Protein AF-0000000069753248 (afdb_homodimer)

Secondary structure (DSSP, 8-state):
---EEEEEEE-SSEEEEEEEETTS-EEEEEEEE---HHHH-HHHHHHHHHHHHHHHHHHTT--TTSPBSEEEEEETTTT-HHHHHHHHHHHHHH-TTSBS-EEEEEHHHHHHHHH-SS-EEEEEESSSEEEEEE-TTS-EEEEE-S-GGG--TTSHHHHHHHHHHHHHHHHHTSS--SS--HHHHHHHHHHTT-SSHHHHHIIIIIS--HHHHHHHHHHHHHHHHHGGGS---TTTT--HHHHHHHS------S--SS--TT-EEEEEE-HHHHTTT----S-------------TT----TT-HHHHHHHHT-/---EEEEEEE-SSEEEEEEEETTS-EEEEEEEE---HHHH-HHHHHHHHHHHHHHHHHHTT--TTSPBSEEEEEETTTT-HHHHHHHHHHHHHH-TTTBS-EEEEEHHHHHHHHH-SS-EEEEEESSSEEEEEE-TTS-EEEEE-S-GGG--TTSHHHHHHHHHHHHHHHHHTSS--SS--HHHHHHHHHHTT-SSHHHHHIIIIIS--HHHHHHHHHHHHHHHHHGGGS---TTTT--HHHHHHHH----TTS--SS--TT-EEEEE--HHHHTTT----S-------------TT----TT-HHHHHHHHT-

Radius of gyration: 28.08 Å; Cα contacts (8 Å, |Δi|>4): 1160; chains: 2; bounding box: 53×94×75 Å

Nearest PDB structures (foldseek):
  2ch5-assembly2_D  TM=9.069E-01  e=1.114E-41  Homo sapiens
  2ch5-assembly2_C  TM=9.159E-01  e=2.574E-41  Homo sapiens
  2ch5-assembly1_A  TM=9.076E-01  e=1.909E-41  Homo sapiens
  2ch6-assembly1_D  TM=6.977E-01  e=5.449E-40  Homo sapiens
  2ch6-assembly2_C  TM=8.411E-01  e=1.430E-35  Homo sapiens

Solvent-accessible surface area (backbone atoms only — not comparable to full-atom values): 33652 Å² total; per-residue (Å²): 129,82,56,34,34,35,38,32,48,23,26,67,59,43,22,39,36,41,32,26,39,78,88,64,47,78,58,27,65,30,71,41,59,44,38,22,37,65,80,64,32,60,70,54,22,48,51,47,51,50,52,28,52,41,52,18,27,52,71,50,70,40,63,61,74,56,47,24,57,34,34,38,35,19,18,32,80,43,72,40,62,70,60,47,52,52,47,52,50,48,38,50,69,75,36,66,32,61,38,72,35,76,46,78,34,28,36,58,57,45,51,36,61,72,73,34,90,57,31,23,31,31,38,38,42,34,58,44,18,32,32,38,36,35,41,72,87,63,53,70,49,56,31,76,59,73,39,71,94,68,44,16,70,82,6,30,28,28,51,25,50,50,53,52,43,42,44,54,28,34,75,32,33,35,41,80,54,88,25,75,49,64,65,60,48,52,50,49,34,60,75,71,68,30,92,47,72,67,54,46,45,44,55,68,51,73,60,57,42,68,48,64,50,12,51,46,30,56,59,53,33,52,56,44,58,72,34,61,86,45,71,75,47,39,49,65,41,45,31,71,54,51,66,22,52,78,68,41,49,63,42,74,47,70,65,65,58,87,65,60,93,71,66,40,69,40,41,52,27,50,64,84,70,33,62,58,73,63,70,75,76,79,81,70,77,81,74,80,70,77,73,71,77,74,69,87,73,67,64,66,56,62,44,33,56,73,56,48,57,67,62,57,71,105,130,82,56,33,36,36,39,34,49,22,26,66,60,44,21,40,38,39,33,26,40,78,86,65,47,79,58,26,64,30,70,42,60,44,38,22,38,64,80,64,32,60,70,54,23,47,51,49,51,51,52,28,50,41,52,19,28,53,70,50,71,41,61,63,76,57,46,24,56,33,35,37,34,18,17,32,79,44,71,40,64,68,60,46,50,51,48,51,49,49,38,50,70,76,37,65,32,59,39,75,36,78,45,78,34,28,37,59,57,44,50,35,60,72,72,33,91,59,33,25,32,30,37,39,43,34,59,44,19,33,33,38,38,34,39,70,88,63,53,70,48,56,30,76,60,74,38,72,93,68,43,15,71,82,6,31,28,27,52,24,50,49,53,52,42,42,45,54,27,34,77,30,34,37,42,80,54,88,24,76,49,63,64,60,49,50,51,50,34,60,76,71,67,30,92,48,71,64,55,45,46,45,54,67,51,72,60,58,41,68,49,64,51,12,53,46,29,56,58,52,35,52,55,43,56,72,36,59,87,47,70,76,48,39,48,63,42,46,32,72,53,52,68,22,53,77,66,39,50,64,41,73,47,70,65,66,57,88,65,60,93,73,66,41,66,40,42,53,30,51,65,83,70,34,63,61,72,62,70,75,77,79,82,69,80,82,73,82,69,78,75,69,78,73,70,88,72,67,62,66,57,63,46,33,58,72,56,49,55,65,61,56,72,105

pLDDT: mean 71.92, std 27.57, range [22.86, 98.31]

Organism: Rousettus aegyptiacus (NCBI:txid9407)

Structure (mmCIF, N/CA/C/O backbone):
data_AF-0000000069753248-model_v1
#
loop_
_entity.id
_entity.type
_entity.pdbx_description
1 polymer 'N-acetyl-D-glucosamine kinase'
#
loop_
_atom_site.group_PDB
_atom_site.id
_atom_site.type_symbol
_atom_site.label_atom_id
_atom_site.label_alt_id
_atom_site.label_comp_id
_atom_site.label_asym_id
_atom_site.label_entity_id
_atom_site.label_seq_id
_atom_site.pdbx_PDB_ins_code
_atom_site.Cartn_x
_atom_site.Cartn_y
_atom_site.Cartn_z
_atom_site.occupancy
_atom_site.B_iso_or_equiv
_atom_site.auth_seq_id
_atom_site.auth_comp_id
_atom_site.auth_asym_id
_atom_site.auth_atom_id
_atom_site.pdbx_PDB_model_num
ATOM 1 N N . MET A 1 1 ? 11.102 46.875 -5.035 1 59.94 1 MET A N 1
ATOM 2 C CA . MET A 1 1 ? 9.781 46.344 -4.754 1 59.94 1 MET A CA 1
ATOM 3 C C . MET A 1 1 ? 9.75 45.688 -3.373 1 59.94 1 MET A C 1
ATOM 5 O O . MET A 1 1 ? 10.758 45.156 -2.904 1 59.94 1 MET A O 1
ATOM 9 N N . ALA A 1 2 ? 8.703 45.906 -2.596 1 76.44 2 ALA A N 1
ATOM 10 C CA . ALA A 1 2 ? 8.609 45.438 -1.217 1 76.44 2 ALA A CA 1
ATOM 11 C C . ALA A 1 2 ? 8.719 43.906 -1.148 1 76.44 2 ALA A C 1
ATOM 13 O O . ALA A 1 2 ? 8.25 43.219 -2.047 1 76.44 2 ALA A O 1
ATOM 14 N N . ALA A 1 3 ? 9.484 43.562 -0.15 1 89.62 3 ALA A N 1
ATOM 15 C CA . ALA A 1 3 ? 9.734 42.156 0.033 1 89.62 3 ALA A CA 1
ATOM 16 C C . ALA A 1 3 ? 8.43 41.406 0.309 1 89.62 3 ALA A C 1
ATOM 18 O O . ALA A 1 3 ? 7.555 41.906 1.009 1 89.62 3 ALA A O 1
ATOM 19 N N . LEU A 1 4 ? 8.219 40.281 -0.409 1 93.88 4 LEU A N 1
ATOM 20 C CA . LEU A 1 4 ? 7.059 39.406 -0.226 1 93.88 4 LEU A CA 1
ATOM 21 C C . LEU A 1 4 ? 7.469 38.062 0.376 1 93.88 4 LEU A C 1
ATOM 23 O O . LEU A 1 4 ? 8.539 37.531 0.065 1 93.88 4 LEU A O 1
ATOM 27 N N . TYR A 1 5 ? 6.645 37.594 1.319 1 95.69 5 TYR A N 1
ATOM 28 C CA . TYR A 1 5 ? 6.875 36.312 1.961 1 95.69 5 TYR A CA 1
ATOM 29 C C . TYR A 1 5 ? 5.707 35.344 1.712 1 95.69 5 TYR A C 1
ATOM 31 O O . TYR A 1 5 ? 4.594 35.781 1.411 1 95.69 5 TYR A O 1
ATOM 39 N N . GLY A 1 6 ? 5.973 34.094 1.746 1 95.44 6 GLY A N 1
ATOM 40 C CA . GLY A 1 6 ? 4.922 33.094 1.578 1 95.44 6 GLY A CA 1
ATOM 41 C C . GLY A 1 6 ? 4.992 31.969 2.588 1 95.44 6 GLY A C 1
ATOM 42 O O . GLY A 1 6 ? 6.059 31.703 3.15 1 95.44 6 GLY A O 1
ATOM 43 N N . GLY A 1 7 ? 3.867 31.359 2.895 1 95.06 7 GLY A N 1
ATOM 44 C CA . GLY A 1 7 ? 3.742 30.172 3.723 1 95.06 7 GLY A CA 1
ATOM 45 C C . GLY A 1 7 ? 2.752 29.156 3.174 1 95.06 7 GLY A C 1
ATOM 46 O O . GLY A 1 7 ? 1.666 29.531 2.723 1 95.06 7 GLY A O 1
ATOM 47 N N . ILE A 1 8 ? 3.229 27.859 3.15 1 94.94 8 ILE A N 1
ATOM 48 C CA . ILE A 1 8 ? 2.342 26.812 2.68 1 94.94 8 ILE A CA 1
ATOM 49 C C . ILE A 1 8 ? 2.086 25.812 3.809 1 94.94 8 ILE A C 1
ATOM 51 O O . ILE A 1 8 ? 3.021 25.375 4.484 1 94.94 8 ILE A O 1
ATOM 55 N N . GLU A 1 9 ? 0.852 25.625 4.082 1 90.88 9 GLU A N 1
ATOM 56 C CA . GLU A 1 9 ? 0.428 24.422 4.793 1 90.88 9 GLU A CA 1
ATOM 57 C C . GLU A 1 9 ? 0.011 23.328 3.818 1 90.88 9 GLU A C 1
ATOM 59 O O . GLU A 1 9 ? -0.991 23.453 3.115 1 90.88 9 GLU A O 1
ATOM 64 N N . GLY A 1 10 ? 0.775 22.266 3.787 1 91.62 10 GLY A N 1
ATOM 65 C CA . GLY A 1 10 ? 0.558 21.203 2.816 1 91.62 10 GLY A CA 1
ATOM 66 C C . GLY A 1 10 ? 0.132 19.891 3.447 1 91.62 10 GLY A C 1
ATOM 67 O O . GLY A 1 10 ? 0.85 19.344 4.285 1 91.62 10 GLY A O 1
ATOM 68 N N . GLY A 1 11 ? -0.987 19.422 3.012 1 87.69 11 GLY A N 1
ATOM 69 C CA . GLY A 1 11 ? -1.524 18.172 3.545 1 87.69 11 GLY A CA 1
ATOM 70 C C . GLY A 1 11 ? -1.604 17.062 2.512 1 87.69 11 GLY A C 1
ATOM 71 O O . GLY A 1 11 ? -1.111 17.219 1.391 1 87.69 11 GLY A O 1
ATOM 72 N N . GLY A 1 12 ? -2.107 15.922 2.947 1 86.94 12 GLY A N 1
ATOM 73 C CA . GLY A 1 12 ? -2.303 14.773 2.076 1 86.94 12 GLY A CA 1
ATOM 74 C C . GLY A 1 12 ? -3.436 14.961 1.085 1 86.94 12 GLY A C 1
ATOM 75 O O . GLY A 1 12 ? -3.43 14.359 0.007 1 86.94 12 GLY A O 1
ATOM 76 N N . THR A 1 13 ? -4.344 15.781 1.365 1 85.62 13 THR A N 1
ATOM 77 C CA . THR A 1 13 ? -5.512 15.977 0.51 1 85.62 13 THR A CA 1
ATOM 78 C C . THR A 1 13 ? -5.539 17.391 -0.054 1 85.62 13 THR A C 1
ATOM 80 O O . THR A 1 13 ? -5.773 17.594 -1.249 1 85.62 13 THR A O 1
ATOM 83 N N . ARG A 1 14 ? -5.266 18.344 0.826 1 89.44 14 ARG A N 1
ATOM 84 C CA . ARG A 1 14 ? -5.367 19.75 0.443 1 89.44 14 ARG A CA 1
ATOM 85 C C . ARG A 1 14 ? -4.18 20.547 0.976 1 89.44 14 ARG A C 1
ATOM 87 O O . ARG A 1 14 ? -3.527 20.125 1.935 1 89.44 14 ARG A O 1
ATOM 94 N N . SER A 1 15 ? -3.934 21.688 0.332 1 93.44 15 SER A N 1
ATOM 95 C CA . SER A 1 15 ? -2.893 22.625 0.739 1 93.44 15 SER A CA 1
ATOM 96 C C . SER A 1 15 ? -3.373 24.062 0.616 1 93.44 15 SER A C 1
ATOM 98 O O . SER A 1 15 ? -4.391 24.328 -0.026 1 93.44 15 SER A O 1
ATOM 100 N N . LYS A 1 16 ? -2.717 24.922 1.349 1 93.19 16 LYS A N 1
ATOM 101 C CA . LYS A 1 16 ? -3.039 26.344 1.327 1 93.19 16 LYS A CA 1
ATOM 102 C C . LYS A 1 16 ? -1.774 27.188 1.38 1 93.19 16 LYS A C 1
ATOM 104 O O . LYS A 1 16 ? -0.837 26.875 2.115 1 93.19 16 LYS A O 1
ATOM 109 N N . VAL A 1 17 ? -1.812 28.297 0.606 1 96.06 17 VAL A N 1
ATOM 110 C CA . VAL A 1 17 ? -0.692 29.234 0.635 1 96.06 17 VAL A CA 1
ATOM 111 C C . VAL A 1 17 ? -1.184 30.609 1.063 1 96.06 17 VAL A C 1
ATOM 113 O O . VAL A 1 17 ? -2.307 31.016 0.741 1 96.06 17 VAL A O 1
ATOM 116 N N . LEU A 1 18 ? -0.364 31.312 1.815 1 94.75 18 LEU A N 1
ATOM 117 C CA . LEU A 1 18 ? -0.547 32.719 2.17 1 94.75 18 LEU A CA 1
ATOM 118 C C . LEU A 1 18 ? 0.641 33.562 1.709 1 94.75 18 LEU A C 1
ATOM 120 O O . LEU A 1 18 ? 1.793 33.125 1.851 1 94.75 18 LEU A O 1
ATOM 124 N N . LEU A 1 19 ? 0.333 34.688 1.106 1 95.69 19 LEU A N 1
ATOM 125 C CA . LEU A 1 19 ? 1.349 35.688 0.778 1 95.69 19 LEU A CA 1
ATOM 126 C C . LEU A 1 19 ? 1.292 36.844 1.748 1 95.69 19 LEU A C 1
ATOM 128 O O . LEU A 1 19 ? 0.213 37.375 2.031 1 95.69 19 LEU A O 1
ATOM 132 N N . LEU A 1 20 ? 2.438 37.188 2.205 1 93.81 20 LEU A N 1
ATOM 133 C CA . LEU A 1 20 ? 2.516 38.25 3.205 1 93.81 20 LEU A CA 1
ATOM 134 C C . LEU A 1 20 ? 3.428 39.375 2.732 1 93.81 20 LEU A C 1
ATOM 136 O O . LEU A 1 20 ? 4.461 39.125 2.105 1 93.81 20 LEU A O 1
ATOM 140 N N . SER A 1 21 ? 3.002 40.594 3.121 1 92.69 21 SER A N 1
ATOM 141 C CA . SER A 1 21 ? 3.898 41.719 2.939 1 92.69 21 SER A CA 1
ATOM 142 C C . SER A 1 21 ? 4.969 41.75 4.023 1 92.69 21 SER A C 1
ATOM 144 O O . SER A 1 21 ? 4.918 40.969 4.98 1 92.69 21 SER A O 1
ATOM 146 N N . GLU A 1 22 ? 5.934 42.625 3.824 1 91.06 22 GLU A N 1
ATOM 147 C CA . GLU A 1 22 ? 7.031 42.781 4.773 1 91.06 22 GLU A CA 1
ATOM 148 C C . GLU A 1 22 ? 6.516 43.156 6.156 1 91.06 22 GLU A C 1
ATOM 150 O O . GLU A 1 22 ? 7.098 42.781 7.172 1 91.06 22 GLU A O 1
ATOM 155 N N . ASP A 1 23 ? 5.359 43.875 6.215 1 89 23 ASP A N 1
ATOM 156 C CA . A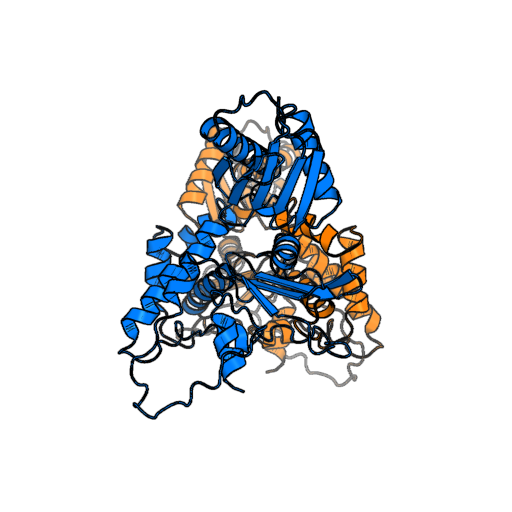SP A 1 23 ? 4.805 44.312 7.488 1 89 23 ASP A CA 1
ATOM 157 C C . ASP A 1 23 ? 3.822 43.312 8.055 1 89 23 ASP A C 1
ATOM 159 O O . ASP A 1 23 ? 3.154 43.562 9.055 1 89 23 ASP A O 1
ATOM 163 N N . GLY A 1 24 ? 3.699 42.219 7.387 1 88.12 24 GLY A N 1
ATOM 164 C CA . GLY A 1 24 ? 2.916 41.125 7.945 1 88.12 24 GLY A CA 1
ATOM 165 C C . GLY A 1 24 ? 1.478 41.125 7.465 1 88.12 24 GLY A C 1
ATOM 166 O O . GLY A 1 24 ? 0.645 40.375 8 1 88.12 24 GLY A O 1
ATOM 167 N N . GLN A 1 25 ? 1.16 41.938 6.535 1 90.81 25 GLN A N 1
ATOM 168 C CA . GLN A 1 25 ? -0.197 41.969 6 1 90.81 25 GLN A CA 1
ATOM 169 C C . GLN A 1 25 ? -0.408 40.812 5.016 1 90.81 25 GLN A C 1
ATOM 171 O O . GLN A 1 25 ? 0.448 40.562 4.168 1 90.81 25 GLN A O 1
ATOM 176 N N . ILE A 1 26 ? -1.576 40.125 5.18 1 91.75 26 ILE A N 1
ATOM 177 C CA . ILE A 1 26 ? -1.932 39.062 4.227 1 91.75 26 ILE A CA 1
ATOM 178 C C . ILE A 1 26 ? -2.377 39.719 2.91 1 91.75 26 ILE A C 1
ATOM 180 O O . ILE A 1 26 ? -3.34 40.469 2.879 1 91.75 26 ILE A O 1
ATOM 184 N N . LEU A 1 27 ? -1.719 39.406 1.876 1 95.25 27 LEU A N 1
ATOM 185 C CA . LEU A 1 27 ? -2.002 40 0.578 1 95.25 27 LEU A CA 1
ATOM 186 C C . LEU A 1 27 ? -2.932 39.125 -0.243 1 95.25 27 LEU A C 1
ATOM 188 O O . LEU A 1 27 ? -3.76 39.625 -1.008 1 95.25 27 LEU A O 1
ATOM 192 N N . ALA A 1 28 ? -2.691 37.781 -0.121 1 96.69 28 ALA A N 1
ATOM 193 C CA . ALA A 1 28 ? -3.498 36.844 -0.881 1 96.69 28 ALA A CA 1
ATOM 194 C C . ALA A 1 28 ? -3.373 35.438 -0.306 1 96.69 28 ALA A C 1
ATOM 196 O O . ALA A 1 28 ? -2.441 35.125 0.448 1 96.69 28 ALA A O 1
ATOM 197 N N . GLU A 1 29 ? -4.352 34.656 -0.562 1 95.06 29 GLU A N 1
ATOM 198 C CA . GLU A 1 29 ? -4.355 33.219 -0.245 1 95.06 29 GLU A CA 1
ATOM 199 C C . GLU A 1 29 ? -4.859 32.406 -1.425 1 95.06 29 GLU A C 1
ATOM 201 O O . GLU A 1 29 ? -5.59 32.906 -2.279 1 95.06 29 GLU A O 1
ATOM 206 N N . ALA A 1 30 ? -4.375 31.172 -1.491 1 96.5 30 ALA A N 1
ATOM 207 C CA . ALA A 1 30 ? -4.84 30.266 -2.525 1 96.5 30 ALA A CA 1
ATOM 208 C C . ALA A 1 30 ? -4.84 28.812 -2.02 1 96.5 30 ALA A C 1
ATOM 210 O O . ALA A 1 30 ? -3.957 28.422 -1.254 1 96.5 30 ALA A O 1
ATOM 211 N N . ASP A 1 31 ? -5.879 28.125 -2.469 1 94.62 31 ASP A N 1
ATOM 212 C CA . ASP A 1 31 ? -5.969 26.719 -2.146 1 94.62 31 ASP A CA 1
ATOM 213 C C . ASP A 1 31 ? -5.305 25.859 -3.227 1 94.62 31 ASP A C 1
ATOM 215 O O . ASP A 1 31 ? -5.133 26.312 -4.359 1 94.62 31 ASP A O 1
ATOM 219 N N . GLY A 1 32 ? -4.891 24.703 -2.789 1 94.69 32 GLY A N 1
ATOM 220 C CA . GLY A 1 32 ? -4.277 23.766 -3.725 1 94.69 32 GLY A CA 1
ATOM 221 C C . GLY A 1 32 ? -4.477 22.312 -3.336 1 94.69 32 GLY A C 1
ATOM 222 O O . GLY A 1 32 ? -5.105 22.016 -2.32 1 94.69 32 GLY A O 1
ATOM 223 N N . LEU A 1 33 ? -3.898 21.469 -4.211 1 94.19 33 LEU A N 1
ATOM 224 C CA . LEU A 1 33 ? -4.016 20.031 -4.016 1 94.19 33 LEU A CA 1
ATOM 225 C C . LEU A 1 33 ? -2.936 19.516 -3.07 1 94.19 33 LEU A C 1
ATOM 227 O O . LEU A 1 33 ? -2.17 20.312 -2.514 1 94.19 33 LEU A O 1
ATOM 231 N N . SER A 1 34 ? -2.951 18.172 -2.887 1 93.94 34 SER A N 1
ATOM 232 C CA . SER A 1 34 ? -1.997 17.531 -1.994 1 93.94 34 SER A CA 1
ATOM 233 C C . SER A 1 34 ? -0.561 17.844 -2.391 1 93.94 34 SER A C 1
ATOM 235 O O . SER A 1 34 ? -0.236 17.906 -3.58 1 93.94 34 SER A O 1
ATOM 237 N N . THR A 1 35 ? 0.303 18.047 -1.364 1 95.38 35 THR A N 1
ATOM 238 C CA . THR A 1 35 ? 1.723 18.281 -1.604 1 95.38 35 THR A CA 1
ATOM 239 C C . THR A 1 35 ? 2.574 17.281 -0.824 1 95.38 35 THR A C 1
ATOM 241 O O . THR A 1 35 ? 3.67 17.625 -0.367 1 95.38 35 THR A O 1
ATOM 244 N N . ASN A 1 36 ? 2.045 16.125 -0.499 1 94 36 ASN A N 1
ATOM 245 C CA . ASN A 1 36 ? 2.834 15.047 0.087 1 94 36 ASN A CA 1
ATOM 246 C C . ASN A 1 36 ? 3.619 14.281 -0.977 1 94 36 ASN A C 1
ATOM 248 O O . ASN A 1 36 ? 3.045 13.508 -1.746 1 94 36 ASN A O 1
ATOM 252 N N . HIS A 1 37 ? 4.91 14.477 -0.971 1 94.25 37 HIS A N 1
ATOM 253 C CA . HIS A 1 37 ? 5.746 13.961 -2.051 1 94.25 37 HIS A CA 1
ATOM 254 C C . HIS A 1 37 ? 5.809 12.438 -2.027 1 94.25 37 HIS A C 1
ATOM 256 O O . HIS A 1 37 ? 6.098 11.812 -3.047 1 94.25 37 HIS A O 1
ATOM 262 N N . TRP A 1 38 ? 5.547 11.836 -0.865 1 91.88 38 TRP A N 1
ATOM 263 C CA . TRP A 1 38 ? 5.527 10.375 -0.796 1 91.88 38 TRP A CA 1
ATOM 264 C C . TRP A 1 38 ? 4.348 9.812 -1.582 1 91.88 38 TRP A C 1
ATOM 266 O O . TRP A 1 38 ? 4.43 8.711 -2.127 1 91.88 38 TRP A O 1
ATOM 276 N N . LEU A 1 39 ? 3.326 10.555 -1.639 1 91.94 39 LEU A N 1
ATOM 277 C CA . LEU A 1 39 ? 2.076 10.078 -2.225 1 91.94 39 LEU A CA 1
ATOM 278 C C . LEU A 1 39 ? 2.008 10.422 -3.709 1 91.94 39 LEU A C 1
ATOM 280 O O . LEU A 1 39 ? 1.552 9.609 -4.516 1 91.94 39 LEU A O 1
ATOM 284 N N . ILE A 1 40 ? 2.52 11.594 -4.102 1 93.38 40 ILE A N 1
ATOM 285 C CA . ILE A 1 40 ? 2.242 12.055 -5.457 1 93.38 40 ILE A CA 1
ATOM 286 C C . ILE A 1 40 ? 3.545 12.141 -6.25 1 93.38 40 ILE A C 1
ATOM 288 O O . ILE A 1 40 ? 3.527 12.352 -7.465 1 93.38 40 ILE A O 1
ATOM 292 N N . GLY A 1 41 ? 4.652 11.961 -5.57 1 93.25 41 GLY A N 1
ATOM 293 C CA . GLY A 1 41 ? 5.945 12.117 -6.207 1 93.25 41 GLY A CA 1
ATOM 294 C C . GLY A 1 41 ? 6.488 13.531 -6.117 1 93.25 41 GLY A C 1
ATOM 295 O O . GLY A 1 41 ? 5.723 14.492 -5.992 1 93.25 41 GLY A O 1
ATOM 296 N N . THR A 1 42 ? 7.758 13.617 -6.234 1 94.81 42 THR A N 1
ATOM 297 C CA . THR A 1 42 ? 8.445 14.898 -6.086 1 94.81 42 THR A CA 1
ATOM 298 C C . THR A 1 42 ? 8.078 15.844 -7.219 1 94.81 42 THR A C 1
ATOM 300 O O . THR A 1 42 ? 7.816 17.031 -6.988 1 94.81 42 THR A O 1
ATOM 303 N N . ASP A 1 43 ? 7.973 15.367 -8.398 1 96.44 43 ASP A N 1
ATOM 304 C CA . ASP A 1 43 ? 7.699 16.203 -9.57 1 96.44 43 ASP A CA 1
ATOM 305 C C . ASP A 1 43 ? 6.352 16.906 -9.438 1 96.44 43 ASP A C 1
ATOM 307 O O . ASP A 1 43 ? 6.266 18.125 -9.578 1 96.44 43 ASP A O 1
ATOM 311 N N . LYS A 1 44 ? 5.418 16.109 -9.125 1 96.19 44 LYS A N 1
ATOM 312 C CA . LYS A 1 44 ? 4.082 16.688 -8.984 1 96.19 44 LYS A CA 1
ATOM 313 C C . LYS A 1 44 ? 4.012 17.625 -7.789 1 96.19 44 LYS A C 1
ATOM 315 O O . LYS A 1 44 ? 3.316 18.641 -7.832 1 96.19 44 LYS A O 1
ATOM 320 N N . CYS A 1 45 ? 4.699 17.312 -6.793 1 97 45 CYS A N 1
ATOM 321 C CA . CYS A 1 45 ? 4.711 18.125 -5.582 1 97 45 CYS A CA 1
ATOM 322 C C . CYS A 1 45 ? 5.227 19.516 -5.867 1 97 45 CYS A C 1
ATOM 324 O O . CYS A 1 45 ? 4.578 20.516 -5.52 1 97 45 CYS A O 1
ATOM 326 N N . VAL A 1 46 ? 6.328 19.672 -6.574 1 98.06 46 VAL A N 1
ATOM 327 C CA . VAL A 1 46 ? 6.922 20.969 -6.82 1 98.06 46 VAL A CA 1
ATOM 328 C C . VAL A 1 46 ? 6.055 21.766 -7.801 1 98.06 46 VAL A C 1
ATOM 330 O O . VAL A 1 46 ? 5.938 22.984 -7.695 1 98.06 46 VAL A O 1
ATOM 333 N N . GLU A 1 47 ? 5.445 21.047 -8.695 1 98.31 47 GLU A N 1
ATOM 334 C CA . GLU A 1 47 ? 4.543 21.703 -9.633 1 98.31 47 GLU A CA 1
ATOM 335 C C . GLU A 1 47 ? 3.346 22.312 -8.914 1 98.31 47 GLU A C 1
ATOM 337 O O . GLU A 1 47 ? 2.965 23.453 -9.188 1 98.31 47 GLU A O 1
ATOM 342 N N . ARG A 1 48 ? 2.865 21.609 -7.992 1 97.81 48 ARG A N 1
ATOM 343 C CA . ARG A 1 48 ? 1.695 22.078 -7.258 1 97.81 48 ARG A CA 1
ATOM 344 C C . ARG A 1 48 ? 2.049 23.266 -6.367 1 97.81 48 ARG A C 1
ATOM 346 O O . ARG A 1 48 ? 1.264 24.203 -6.242 1 97.81 48 ARG A O 1
ATOM 353 N N . ILE A 1 49 ? 3.154 23.203 -5.785 1 97.94 49 ILE A N 1
ATOM 354 C CA . ILE A 1 49 ? 3.625 24.312 -4.953 1 97.94 49 ILE A CA 1
ATOM 355 C C . ILE A 1 49 ? 3.768 25.578 -5.801 1 97.94 49 ILE A C 1
ATOM 357 O O . ILE A 1 49 ? 3.258 26.641 -5.438 1 97.94 49 ILE A O 1
ATOM 361 N N . ASN A 1 50 ? 4.398 25.391 -6.91 1 98.25 50 ASN A N 1
ATOM 362 C CA . ASN A 1 50 ? 4.602 26.531 -7.812 1 98.25 50 ASN A CA 1
ATOM 363 C C . ASN A 1 50 ? 3.271 27.109 -8.289 1 98.25 50 ASN A C 1
ATOM 365 O O . ASN A 1 50 ? 3.088 28.328 -8.297 1 98.25 50 ASN A O 1
ATOM 369 N N . GLU A 1 51 ? 2.426 26.203 -8.688 1 97.94 51 GLU A N 1
ATOM 370 C CA . GLU A 1 51 ? 1.125 26.656 -9.18 1 97.94 51 GLU A CA 1
ATOM 371 C C . GLU A 1 51 ? 0.36 27.422 -8.102 1 97.94 51 GLU A C 1
ATOM 373 O O . GLU A 1 51 ? -0.241 28.453 -8.383 1 97.94 51 GLU A O 1
ATOM 378 N N . MET A 1 52 ? 0.385 26.938 -6.922 1 97.44 52 MET A N 1
ATOM 379 C CA . MET A 1 52 ? -0.33 27.547 -5.805 1 97.44 52 MET A CA 1
ATOM 380 C C . MET A 1 52 ? 0.232 28.938 -5.484 1 97.44 52 MET A C 1
ATOM 382 O O . MET A 1 52 ? -0.524 29.891 -5.301 1 97.44 52 MET A O 1
ATOM 386 N N . VAL A 1 53 ? 1.484 29.078 -5.465 1 97.5 53 VAL A N 1
ATOM 387 C CA . VAL A 1 53 ? 2.131 30.344 -5.137 1 97.5 53 VAL A CA 1
ATOM 388 C C . VAL A 1 53 ? 1.896 31.344 -6.262 1 97.5 53 VAL A C 1
ATOM 390 O O . VAL A 1 53 ? 1.599 32.5 -6.004 1 97.5 53 VAL A O 1
ATOM 393 N N . ASN A 1 54 ? 1.973 30.891 -7.48 1 97.38 54 ASN A N 1
ATOM 394 C CA . ASN A 1 54 ? 1.744 31.781 -8.609 1 97.38 54 ASN A CA 1
ATOM 395 C C . ASN A 1 54 ? 0.31 32.312 -8.641 1 97.38 54 ASN A C 1
ATOM 397 O O . ASN A 1 54 ? 0.074 33.469 -8.961 1 97.38 54 ASN A O 1
ATOM 401 N N . ARG A 1 55 ? -0.564 31.438 -8.344 1 97.69 55 ARG A N 1
ATOM 402 C CA . ARG A 1 55 ? -1.952 31.875 -8.25 1 97.69 55 ARG A CA 1
ATOM 403 C C . ARG A 1 55 ? -2.115 32.938 -7.176 1 97.69 55 ARG A C 1
ATOM 405 O O . ARG A 1 55 ? -2.824 33.938 -7.383 1 97.69 55 ARG A O 1
ATOM 412 N N . ALA A 1 56 ? -1.497 32.75 -6.055 1 97.25 56 ALA A N 1
ATOM 413 C CA . ALA A 1 56 ? -1.559 33.75 -4.969 1 97.25 56 ALA A CA 1
ATOM 414 C C . ALA A 1 56 ? -0.895 35.062 -5.375 1 97.25 56 ALA A C 1
ATOM 416 O O . ALA A 1 56 ? -1.392 36.125 -5.051 1 97.25 56 ALA A O 1
ATOM 417 N N . LYS A 1 57 ? 0.218 34.938 -6.074 1 97 57 LYS A N 1
ATOM 418 C CA . LYS A 1 57 ? 0.886 36.156 -6.57 1 97 57 LYS A CA 1
ATOM 419 C C . LYS A 1 57 ? -0.031 36.938 -7.492 1 97 57 LYS A C 1
ATOM 421 O O . LYS A 1 57 ? -0.159 38.156 -7.344 1 97 57 LYS A O 1
ATOM 426 N N . ARG A 1 58 ? -0.665 36.281 -8.398 1 96.94 58 ARG A N 1
ATOM 427 C CA . ARG A 1 58 ? -1.566 36.938 -9.336 1 96.94 58 ARG A CA 1
ATOM 428 C C . ARG A 1 58 ? -2.721 37.594 -8.609 1 96.94 58 ARG A C 1
ATOM 430 O O . ARG A 1 58 ? -3.082 38.75 -8.93 1 96.94 58 ARG A O 1
ATOM 437 N N . LYS A 1 59 ? -3.229 36.938 -7.656 1 96.94 59 LYS A N 1
ATOM 438 C CA . LYS A 1 59 ? -4.324 37.5 -6.867 1 96.94 59 LYS A CA 1
ATOM 439 C C . LYS A 1 59 ? -3.889 38.75 -6.121 1 96.94 59 LYS A C 1
ATOM 441 O O . LYS A 1 59 ? -4.688 39.656 -5.926 1 96.94 59 LYS A O 1
ATOM 446 N N . ALA A 1 60 ? -2.688 38.781 -5.73 1 95.44 60 ALA A N 1
ATOM 447 C CA . ALA A 1 60 ? -2.152 39.906 -4.965 1 95.44 60 ALA A CA 1
ATOM 448 C C . ALA A 1 60 ? -1.681 41.031 -5.887 1 95.44 60 ALA A C 1
ATOM 450 O O . ALA A 1 60 ? -1.224 42.062 -5.422 1 95.44 60 ALA A O 1
ATOM 451 N N . GLY A 1 61 ? -1.667 40.719 -7.207 1 94.69 61 GLY A N 1
ATOM 452 C CA . GLY A 1 61 ? -1.2 41.719 -8.164 1 94.69 61 GLY A CA 1
ATOM 453 C C . GLY A 1 61 ? 0.312 41.781 -8.281 1 94.69 61 GLY A C 1
ATOM 454 O O . GLY A 1 61 ? 0.875 42.812 -8.633 1 94.69 61 GLY A O 1
ATOM 455 N N . VAL A 1 62 ? 0.856 40.719 -7.859 1 92.88 62 VAL A N 1
ATOM 456 C CA . VAL A 1 62 ? 2.311 40.656 -7.918 1 92.88 62 VAL A CA 1
ATOM 457 C C . VAL A 1 62 ? 2.734 39.906 -9.188 1 92.88 62 VAL A C 1
ATOM 459 O O . VAL A 1 62 ? 2.092 38.938 -9.594 1 92.88 62 VAL A O 1
ATOM 462 N N . ASP A 1 63 ? 3.805 40.344 -9.75 1 93.12 63 ASP A N 1
ATOM 463 C CA . ASP A 1 63 ? 4.395 39.688 -10.914 1 93.12 63 ASP A CA 1
ATOM 464 C C . ASP A 1 63 ? 4.953 38.312 -10.539 1 93.12 63 ASP A C 1
ATOM 466 O O . ASP A 1 63 ? 5.828 38.219 -9.68 1 93.12 63 ASP A O 1
ATOM 470 N N . PRO A 1 64 ? 4.504 37.281 -11.258 1 92.69 64 PRO A N 1
ATOM 471 C CA . PRO A 1 64 ? 4.98 35.938 -10.953 1 92.69 64 PRO A CA 1
ATOM 472 C C . PRO A 1 64 ? 6.48 35.781 -11.195 1 92.69 64 PRO A C 1
ATOM 474 O O . PRO A 1 64 ? 7.09 34.812 -10.711 1 92.69 64 PRO A O 1
ATOM 477 N N . LEU A 1 65 ? 7.082 36.625 -11.867 1 94.12 65 LEU A N 1
ATOM 478 C CA . LEU A 1 65 ? 8.508 36.531 -12.18 1 94.12 65 LEU A CA 1
ATOM 479 C C . LEU A 1 65 ? 9.344 37.156 -11.07 1 94.12 65 LEU A C 1
ATOM 481 O O . LEU A 1 65 ? 10.578 37.062 -11.086 1 94.12 65 LEU A O 1
ATOM 485 N N . VAL A 1 66 ? 8.703 37.781 -10.141 1 94.31 66 VAL A N 1
ATOM 486 C CA . VAL A 1 66 ? 9.406 38.312 -8.969 1 94.31 66 VAL A CA 1
ATOM 487 C C . VAL A 1 66 ? 9.406 37.281 -7.855 1 94.31 66 VAL A C 1
ATOM 489 O O . VAL A 1 66 ? 8.344 36.906 -7.344 1 94.31 66 VAL A O 1
ATOM 492 N N . PRO A 1 67 ? 10.539 36.844 -7.477 1 96.94 67 PRO A N 1
ATOM 493 C CA . PRO A 1 67 ? 10.586 35.812 -6.449 1 96.94 67 PRO A CA 1
ATOM 494 C C . PRO A 1 67 ? 10.219 36.312 -5.062 1 96.94 67 PRO A C 1
ATOM 496 O O . PRO A 1 67 ? 10.453 37.5 -4.754 1 96.94 67 PRO A O 1
ATOM 499 N N . LEU A 1 68 ? 9.594 35.438 -4.266 1 97 68 LEU A N 1
ATOM 500 C CA . LEU A 1 68 ? 9.438 35.719 -2.846 1 97 68 LEU A CA 1
ATOM 501 C C . LEU A 1 68 ? 10.797 35.844 -2.164 1 97 68 LEU A C 1
ATOM 503 O O . LEU A 1 68 ? 11.773 35.219 -2.607 1 97 68 LEU A O 1
ATOM 507 N N . ARG A 1 69 ? 10.82 36.625 -1.126 1 96.75 69 ARG A N 1
ATOM 508 C CA . ARG A 1 69 ? 12.039 36.656 -0.32 1 96.75 69 ARG A CA 1
ATOM 509 C C . ARG A 1 69 ? 12.273 35.312 0.365 1 96.75 69 ARG A C 1
ATOM 511 O O . ARG A 1 69 ? 13.406 34.844 0.449 1 96.75 69 ARG A O 1
ATOM 518 N N . SER A 1 70 ? 11.18 34.781 0.927 1 96.62 70 SER A N 1
ATOM 519 C CA . SER A 1 70 ? 11.25 33.469 1.57 1 96.62 70 SER A CA 1
ATOM 520 C C . SER A 1 70 ? 9.906 32.75 1.525 1 96.62 70 SER A C 1
ATOM 522 O O . SER A 1 70 ? 8.852 33.375 1.639 1 96.62 70 SER A O 1
ATOM 524 N N . LEU A 1 71 ? 9.992 31.469 1.272 1 96.75 71 LEU A N 1
ATOM 525 C CA . LEU A 1 71 ? 8.812 30.609 1.288 1 96.75 71 LEU A CA 1
ATOM 526 C C . LEU A 1 71 ? 8.945 29.516 2.344 1 96.75 71 LEU A C 1
ATOM 528 O O . LEU A 1 71 ? 9.867 28.688 2.279 1 96.75 71 LEU A O 1
ATOM 532 N N . GLY A 1 72 ? 8.078 29.578 3.402 1 95.56 72 GLY A N 1
ATOM 533 C CA . GLY A 1 72 ? 8.008 28.531 4.41 1 95.56 72 GLY A CA 1
ATOM 534 C C . GLY A 1 72 ? 6.996 27.453 4.074 1 95.56 72 GLY A C 1
ATOM 535 O O . GLY A 1 72 ? 5.844 27.75 3.754 1 95.56 72 GLY A O 1
ATOM 536 N N . LEU A 1 73 ? 7.492 26.188 4.078 1 95.81 73 LEU A N 1
ATOM 537 C CA . LEU A 1 73 ? 6.625 25.078 3.729 1 95.81 73 LEU A CA 1
ATOM 538 C C . LEU A 1 73 ? 6.477 24.109 4.902 1 95.81 73 LEU A C 1
ATOM 540 O O . LEU A 1 73 ? 7.461 23.516 5.352 1 95.81 73 LEU A O 1
ATOM 544 N N . SER A 1 74 ? 5.289 24.031 5.48 1 92.12 74 SER A N 1
ATOM 545 C CA . SER A 1 74 ? 4.926 23 6.441 1 92.12 74 SER A CA 1
ATOM 546 C C . SER A 1 74 ? 4.148 21.875 5.773 1 92.12 74 SER A C 1
ATOM 548 O O . SER A 1 74 ? 2.932 21.969 5.609 1 92.12 74 SER A O 1
ATOM 550 N N . LEU A 1 75 ? 4.828 20.797 5.492 1 92.81 75 LEU A N 1
ATOM 551 C CA . LEU A 1 75 ? 4.273 19.797 4.594 1 92.81 75 LEU A CA 1
ATOM 552 C C . LEU A 1 75 ? 4.113 18.453 5.301 1 92.81 75 LEU A C 1
ATOM 554 O O . LEU A 1 75 ? 4.98 18.047 6.086 1 92.81 75 LEU A O 1
ATOM 558 N N . SER A 1 76 ? 2.979 17.797 4.945 1 90.94 76 SER A N 1
ATOM 559 C CA . SER A 1 76 ? 2.91 16.391 5.285 1 90.94 76 SER A CA 1
ATOM 560 C C . SER A 1 76 ? 3.986 15.586 4.555 1 90.94 76 SER A C 1
ATOM 562 O O . SER A 1 76 ? 4.219 15.797 3.361 1 90.94 76 SER A O 1
ATOM 564 N N . GLY A 1 77 ? 4.762 14.781 5.344 1 88.12 77 GLY A N 1
ATOM 565 C CA . GLY A 1 77 ? 5.82 13.984 4.742 1 88.12 77 GLY A CA 1
ATOM 566 C C . GLY A 1 77 ? 7.133 14.734 4.621 1 88.12 77 GLY A C 1
ATOM 567 O O . GLY A 1 77 ? 8.07 14.25 3.986 1 88.12 77 GLY A O 1
ATOM 568 N N . GLY A 1 78 ? 7.242 15.867 5.203 1 85.31 78 GLY A N 1
ATOM 569 C CA . GLY A 1 78 ? 8.422 16.703 5.062 1 85.31 78 GLY A CA 1
ATOM 570 C C . GLY A 1 78 ? 9.5 16.406 6.086 1 85.31 78 GLY A C 1
ATOM 571 O O . GLY A 1 78 ? 10.195 17.312 6.543 1 85.31 78 GLY A O 1
ATOM 572 N N . ASP A 1 79 ? 9.758 15.133 6.445 1 81.94 79 ASP A N 1
ATOM 573 C CA . ASP A 1 79 ? 10.648 14.789 7.555 1 81.94 79 ASP A CA 1
ATOM 574 C C . ASP A 1 79 ? 11.992 14.273 7.043 1 81.94 79 ASP A C 1
ATOM 576 O O . ASP A 1 79 ? 13.039 14.594 7.605 1 81.94 79 ASP A O 1
ATOM 580 N N . GLN A 1 80 ? 11.977 13.594 5.992 1 83.5 80 GLN A N 1
ATOM 581 C CA . GLN A 1 80 ? 13.188 12.898 5.578 1 83.5 80 GLN A CA 1
ATOM 582 C C . GLN A 1 80 ? 14.156 13.844 4.875 1 83.5 80 GLN A C 1
ATOM 584 O O . GLN A 1 80 ? 13.836 14.391 3.82 1 83.5 80 GLN A O 1
ATOM 589 N N . GLU A 1 81 ? 15.297 13.969 5.43 1 86.88 81 GLU A N 1
ATOM 590 C CA . GLU A 1 81 ? 16.266 14.977 5.02 1 86.88 81 GLU A CA 1
ATOM 591 C C . GLU A 1 81 ? 16.594 14.859 3.531 1 86.88 81 GLU A C 1
ATOM 593 O O . GLU A 1 81 ? 16.578 15.852 2.807 1 86.88 81 GLU A O 1
ATOM 598 N N . ASP A 1 82 ? 16.875 13.656 3.098 1 88.25 82 ASP A N 1
ATOM 599 C CA . ASP A 1 82 ? 17.25 13.469 1.699 1 88.25 82 ASP A CA 1
ATOM 600 C C . ASP A 1 82 ? 16.109 13.836 0.768 1 88.25 82 ASP A C 1
ATOM 602 O O . ASP A 1 82 ? 16.312 14.461 -0.274 1 88.25 82 ASP A O 1
ATOM 606 N N . ALA A 1 83 ? 14.953 13.484 1.164 1 88.94 83 ALA A N 1
ATOM 607 C CA . ALA A 1 83 ? 13.781 13.805 0.357 1 88.94 83 ALA A CA 1
ATOM 608 C C . ALA A 1 83 ? 13.547 15.312 0.305 1 88.94 83 ALA A C 1
ATOM 610 O O . ALA A 1 83 ? 13.203 15.859 -0.747 1 88.94 83 ALA A O 1
ATOM 611 N N . VAL A 1 84 ? 13.797 15.953 1.411 1 91.25 84 VAL A N 1
ATOM 612 C CA . VAL A 1 84 ? 13.617 17.391 1.496 1 91.25 84 VAL A CA 1
ATOM 613 C C . VAL A 1 84 ? 14.672 18.094 0.639 1 91.25 84 VAL A C 1
ATOM 615 O O . VAL A 1 84 ? 14.367 19.078 -0.053 1 91.25 84 VAL A O 1
ATOM 618 N N . ARG A 1 85 ? 15.812 17.609 0.726 1 93.69 85 ARG A N 1
ATOM 619 C CA . ARG A 1 85 ? 16.891 18.172 -0.08 1 93.69 85 ARG A CA 1
ATOM 620 C C . ARG A 1 85 ? 16.578 18.078 -1.568 1 93.69 85 ARG A C 1
ATOM 622 O O . ARG A 1 85 ? 16.75 19.047 -2.311 1 93.69 85 ARG A O 1
ATOM 629 N N . ILE A 1 86 ? 16.109 16.953 -1.938 1 93.81 86 ILE A N 1
ATOM 630 C CA . ILE A 1 86 ? 15.758 16.734 -3.338 1 93.81 86 ILE A CA 1
ATOM 631 C C . ILE A 1 86 ? 14.617 17.672 -3.734 1 93.81 86 ILE A C 1
ATOM 633 O O . ILE A 1 86 ? 14.648 18.281 -4.809 1 93.81 86 ILE A O 1
ATOM 637 N N . LEU A 1 87 ? 13.695 17.812 -2.863 1 95.25 87 LEU A N 1
ATOM 638 C CA . LEU A 1 87 ? 12.562 18.703 -3.1 1 95.25 87 LEU A CA 1
ATOM 639 C C . LEU A 1 87 ? 13.023 20.141 -3.289 1 95.25 87 LEU A C 1
ATOM 641 O O . LEU A 1 87 ? 12.586 20.828 -4.215 1 95.25 87 LEU A O 1
ATOM 645 N N . LEU A 1 88 ? 13.906 20.578 -2.473 1 95.94 88 LEU A N 1
ATOM 646 C CA . LEU A 1 88 ? 14.438 21.938 -2.521 1 95.94 88 LEU A CA 1
ATOM 647 C C . LEU A 1 88 ? 15.211 22.172 -3.811 1 95.94 88 LEU A C 1
ATOM 649 O O . LEU A 1 88 ? 15.07 23.203 -4.449 1 95.94 88 LEU A O 1
ATOM 653 N N . GLU A 1 89 ? 15.977 21.188 -4.145 1 96.88 89 GLU A N 1
ATOM 654 C CA . GLU A 1 89 ? 16.75 21.297 -5.379 1 96.88 89 GLU A CA 1
ATOM 655 C C . GLU A 1 89 ? 15.844 21.391 -6.598 1 96.88 89 GLU A C 1
ATOM 657 O O . GLU A 1 89 ? 16.078 22.203 -7.488 1 96.88 89 GLU A O 1
ATOM 662 N N . GLU A 1 90 ? 14.82 20.625 -6.566 1 97.38 90 GLU A N 1
ATOM 663 C CA . GLU A 1 90 ? 13.883 20.641 -7.684 1 97.38 90 GLU A CA 1
ATOM 664 C C . GLU A 1 90 ? 13.133 21.969 -7.758 1 97.38 90 GLU A C 1
ATOM 666 O O . GLU A 1 90 ? 12.906 22.5 -8.844 1 97.38 90 GLU A O 1
ATOM 671 N N . LEU A 1 91 ? 12.781 22.531 -6.641 1 97.62 91 LEU A N 1
ATOM 672 C CA . LEU A 1 91 ? 12.094 23.828 -6.602 1 97.62 91 LEU A CA 1
ATOM 673 C C . LEU A 1 91 ? 12.977 24.922 -7.164 1 97.62 91 LEU A C 1
ATOM 675 O O . LEU A 1 91 ? 12.523 25.75 -7.969 1 97.62 91 LEU A O 1
ATOM 679 N N . LYS A 1 92 ? 14.195 24.891 -6.824 1 97.12 92 LYS A N 1
ATOM 680 C CA . LYS A 1 92 ? 15.133 25.922 -7.242 1 97.12 92 LYS A CA 1
ATOM 681 C C . LYS A 1 92 ? 15.461 25.797 -8.727 1 97.12 92 LYS A C 1
ATOM 683 O O . LYS A 1 92 ? 15.547 26.812 -9.438 1 97.12 92 LYS A O 1
ATOM 688 N N . ASP A 1 93 ? 15.609 24.594 -9.172 1 97.44 93 ASP A N 1
ATOM 689 C CA . ASP A 1 93 ? 16.031 24.359 -10.547 1 97.44 93 ASP A CA 1
ATOM 690 C C . ASP A 1 93 ? 14.891 24.609 -11.531 1 97.44 93 ASP A C 1
ATOM 692 O O . ASP A 1 93 ? 15.078 25.266 -12.562 1 97.44 93 ASP A O 1
ATOM 696 N N . ARG A 1 94 ? 13.789 24.188 -11.188 1 97.75 94 ARG A N 1
ATOM 697 C CA . ARG A 1 94 ? 12.672 24.234 -12.125 1 97.75 94 ARG A CA 1
ATOM 698 C C . ARG A 1 94 ? 11.93 25.562 -12.047 1 97.75 94 ARG A C 1
ATOM 700 O O . ARG A 1 94 ? 11.312 25.984 -13.023 1 97.75 94 ARG A O 1
ATOM 707 N N . PHE A 1 95 ? 11.969 26.141 -10.852 1 98.19 95 PHE A N 1
ATOM 708 C CA . PHE A 1 95 ? 11.188 27.359 -10.648 1 98.19 95 PHE A CA 1
ATOM 709 C C . PHE A 1 95 ? 12.031 28.438 -9.984 1 98.19 95 PHE A C 1
ATOM 711 O O . PHE A 1 95 ? 11.734 28.859 -8.859 1 98.19 95 PHE A O 1
ATOM 718 N N . PRO A 1 96 ? 12.945 29.031 -10.727 1 96.44 96 PRO A N 1
ATOM 719 C CA . PRO A 1 96 ? 13.898 29.969 -10.141 1 96.44 96 PRO A CA 1
ATOM 720 C C . PRO A 1 96 ? 13.242 31.266 -9.672 1 96.44 96 PRO A C 1
ATOM 722 O O . PRO A 1 96 ? 13.812 32 -8.852 1 96.44 96 PRO A O 1
ATOM 725 N N . TYR A 1 97 ? 12.055 31.547 -10.109 1 96.5 97 TYR A N 1
ATOM 726 C CA . TYR A 1 97 ? 11.414 32.812 -9.734 1 96.5 97 TYR A CA 1
ATOM 727 C C . TYR A 1 97 ? 10.383 32.594 -8.633 1 96.5 97 TYR A C 1
ATOM 729 O O . TYR A 1 97 ? 9.625 33.5 -8.297 1 96.5 97 TYR A O 1
ATOM 737 N N . LEU A 1 98 ? 10.352 31.391 -8.062 1 97.69 98 LEU A N 1
ATOM 738 C CA . LEU A 1 98 ? 9.375 31.078 -7.027 1 97.69 98 LEU A CA 1
ATOM 739 C C . LEU A 1 98 ? 9.75 31.75 -5.707 1 97.69 98 LEU A C 1
ATOM 741 O O . LEU A 1 98 ? 8.938 32.469 -5.125 1 97.69 98 LEU A O 1
ATOM 745 N N . SER A 1 99 ? 10.969 31.562 -5.258 1 97.69 99 SER A N 1
ATOM 746 C CA . SER A 1 99 ? 11.422 32.125 -3.988 1 97.69 99 SER A CA 1
ATOM 747 C C . SER A 1 99 ? 12.945 32.156 -3.916 1 97.69 99 SER A C 1
ATOM 749 O O . SER A 1 99 ? 13.625 31.297 -4.477 1 97.69 99 SER A O 1
ATOM 751 N N . GLU A 1 100 ? 13.438 33.094 -3.166 1 96.75 100 GLU A N 1
ATOM 752 C CA . GLU A 1 100 ? 14.883 33.219 -2.971 1 96.75 100 GLU A CA 1
ATOM 753 C C . GLU A 1 100 ? 15.383 32.219 -1.93 1 96.75 100 GLU A C 1
ATOM 755 O O . GLU A 1 100 ? 16.531 31.781 -1.988 1 96.75 100 GLU A O 1
ATOM 760 N N . SER A 1 101 ? 14.57 31.984 -0.975 1 96.31 101 SER A N 1
ATOM 761 C CA . SER A 1 101 ? 14.93 31.078 0.098 1 96.31 101 SER A CA 1
ATOM 762 C C . SER A 1 101 ? 13.727 30.234 0.526 1 96.31 101 SER A C 1
ATOM 764 O O . SER A 1 101 ? 12.578 30.594 0.261 1 96.31 101 SER A O 1
ATOM 766 N N . TYR A 1 102 ? 14.086 29.047 1.104 1 96.88 102 TYR A N 1
ATOM 767 C CA . TYR A 1 102 ? 13.055 28.094 1.505 1 96.88 102 TYR A CA 1
ATOM 768 C C . TYR A 1 102 ? 13.312 27.578 2.914 1 96.88 102 TYR A C 1
ATOM 770 O O . TYR A 1 102 ? 14.461 27.484 3.352 1 96.88 102 TYR A O 1
ATOM 778 N N . LEU A 1 103 ? 12.273 27.297 3.617 1 92.94 103 LEU A N 1
ATOM 779 C CA . LEU A 1 103 ? 12.297 26.469 4.82 1 92.94 103 LEU A CA 1
ATOM 780 C C . LEU A 1 103 ? 11.211 25.406 4.777 1 92.94 103 LEU A C 1
ATOM 782 O O . LEU A 1 103 ? 10.031 25.719 4.578 1 92.94 103 LEU A O 1
ATOM 786 N N . ILE A 1 104 ? 11.633 24.188 4.844 1 93.12 104 ILE A N 1
ATOM 787 C CA . ILE A 1 104 ? 10.68 23.094 4.82 1 93.12 104 ILE A CA 1
ATOM 788 C C . ILE A 1 104 ? 10.648 22.406 6.188 1 93.12 104 ILE A C 1
ATOM 790 O O . ILE A 1 104 ? 11.695 22.125 6.766 1 93.12 104 ILE A O 1
ATOM 794 N N . THR A 1 105 ? 9.453 22.281 6.695 1 88 105 THR A N 1
ATOM 795 C CA . THR A 1 105 ? 9.234 21.531 7.934 1 88 105 THR A CA 1
ATOM 796 C C . THR A 1 105 ? 8 20.641 7.816 1 88 105 THR A C 1
ATOM 798 O O . THR A 1 105 ? 7.473 20.438 6.723 1 88 105 THR A O 1
ATOM 801 N N . THR A 1 106 ? 7.641 20.016 8.891 1 87.31 106 THR A N 1
ATOM 802 C CA . THR A 1 106 ? 6.512 19.094 8.883 1 87.31 106 THR A CA 1
ATOM 803 C C . THR A 1 106 ? 5.219 19.812 9.242 1 87.31 106 THR A C 1
ATOM 805 O O . THR A 1 106 ? 5.242 20.844 9.922 1 87.31 106 THR A O 1
ATOM 808 N N . ASP A 1 107 ? 4.168 19.266 8.766 1 84.44 107 ASP A N 1
ATOM 809 C CA . ASP A 1 107 ? 2.865 19.812 9.125 1 84.44 107 ASP A CA 1
ATOM 810 C C . ASP A 1 107 ? 2.676 19.844 10.641 1 84.44 107 ASP A C 1
ATOM 812 O O . ASP A 1 107 ? 2.08 20.766 11.18 1 84.44 107 ASP A O 1
ATOM 816 N N . ALA A 1 108 ? 3.242 18.875 11.367 1 79.25 108 ALA A N 1
ATOM 817 C CA . ALA A 1 108 ? 3.16 18.844 12.828 1 79.25 108 ALA A CA 1
ATOM 818 C C . ALA A 1 108 ? 3.924 20 13.453 1 79.25 108 ALA A C 1
ATOM 820 O O . ALA A 1 108 ? 3.408 20.688 14.336 1 79.25 108 ALA A O 1
ATOM 821 N N . ALA A 1 109 ? 5.109 20.234 12.984 1 79.12 109 ALA A N 1
ATOM 822 C CA . ALA A 1 109 ? 5.918 21.328 13.5 1 79.12 109 ALA A CA 1
ATOM 823 C C . ALA A 1 109 ? 5.246 22.672 13.234 1 79.12 109 ALA A C 1
ATOM 825 O O . ALA A 1 109 ? 5.258 23.562 14.094 1 79.12 109 ALA A O 1
ATOM 826 N N . GLY A 1 110 ? 4.68 22.781 12.023 1 81.06 110 GLY A N 1
ATOM 827 C CA . GLY A 1 110 ? 3.951 24 11.703 1 81.06 110 GLY A CA 1
ATOM 828 C C . GLY A 1 110 ? 2.77 24.25 12.617 1 81.06 110 GLY A C 1
ATOM 829 O O . GLY A 1 110 ? 2.537 25.375 13.047 1 81.06 110 GLY A O 1
ATOM 830 N N . SER A 1 111 ? 2.117 23.25 12.914 1 74.19 111 SER A N 1
ATOM 831 C CA . SER A 1 111 ? 0.955 23.344 13.789 1 74.19 111 SER A CA 1
ATOM 832 C C . SER A 1 111 ? 1.355 23.781 15.203 1 74.19 111 SER A C 1
ATOM 834 O O . SER A 1 111 ? 0.7 24.625 15.805 1 74.19 111 SER A O 1
ATOM 836 N N . ILE A 1 112 ? 2.396 23.234 15.727 1 71.25 112 ILE A N 1
ATOM 837 C CA . ILE A 1 112 ? 2.859 23.578 17.078 1 71.25 112 ILE A CA 1
ATOM 838 C C . ILE A 1 112 ? 3.33 25.031 17.109 1 71.25 112 ILE A C 1
ATOM 840 O O . ILE A 1 112 ? 3.008 25.766 18.047 1 71.25 112 ILE A O 1
ATOM 844 N N . ALA A 1 113 ? 4.023 25.391 16.016 1 73.62 113 ALA A N 1
ATOM 845 C CA . ALA A 1 113 ? 4.551 26.75 15.953 1 73.62 113 ALA A CA 1
ATOM 846 C C . ALA A 1 113 ? 3.418 27.781 15.938 1 73.62 113 ALA A C 1
ATOM 848 O O . ALA A 1 113 ? 3.568 28.891 16.453 1 73.62 113 ALA A O 1
ATOM 849 N N . THR A 1 114 ? 2.338 27.391 15.391 1 67.69 114 THR A N 1
ATOM 850 C CA . THR A 1 114 ? 1.187 28.281 15.32 1 67.69 114 THR A CA 1
ATOM 851 C C . THR A 1 114 ? 0.517 28.406 16.688 1 67.69 114 THR A C 1
ATOM 853 O O . THR A 1 114 ? 0.041 29.484 17.047 1 67.69 114 THR A O 1
ATOM 856 N N . ALA A 1 115 ? 0.579 27.328 17.438 1 63.59 115 ALA A N 1
ATOM 857 C CA . ALA A 1 115 ? -0.208 27.266 18.656 1 63.59 115 ALA A CA 1
ATOM 858 C C . ALA A 1 115 ? 0.593 27.797 19.844 1 63.59 115 ALA A C 1
ATOM 860 O O . ALA A 1 115 ? 0.044 28.469 20.734 1 63.59 115 ALA A O 1
ATOM 861 N N . THR A 1 116 ? 1.833 27.438 19.953 1 66.06 116 THR A N 1
ATOM 862 C CA . THR A 1 116 ? 2.598 27.797 21.141 1 66.06 116 THR A CA 1
ATOM 863 C C . THR A 1 116 ? 4.086 27.891 20.812 1 66.06 116 THR A C 1
ATOM 865 O O . THR A 1 116 ? 4.605 27.094 20.031 1 66.06 116 THR A O 1
ATOM 868 N N . PRO A 1 117 ? 4.656 28.891 21.438 1 67.06 117 PRO A N 1
ATOM 869 C CA . PRO A 1 117 ? 6.105 29 21.25 1 67.06 117 PRO A CA 1
ATOM 870 C C . PRO A 1 117 ? 6.891 28.031 22.125 1 67.06 117 PRO A C 1
ATOM 872 O O . PRO A 1 117 ? 8.07 27.766 21.859 1 67.06 117 PRO A O 1
ATOM 875 N N . ASP A 1 118 ? 6.367 27.531 23.188 1 68.31 118 ASP A N 1
ATOM 876 C CA . ASP A 1 118 ? 7.094 26.75 24.203 1 68.31 118 ASP A CA 1
ATOM 877 C C . ASP A 1 118 ? 6.953 25.25 23.953 1 68.31 118 ASP A C 1
ATOM 879 O O . ASP A 1 118 ? 7.262 24.453 24.828 1 68.31 118 ASP A O 1
ATOM 883 N N . GLY A 1 119 ? 6.535 24.906 22.906 1 68.81 119 GLY A N 1
ATOM 884 C CA . GLY A 1 119 ? 6.359 23.484 22.641 1 68.81 119 GLY A CA 1
ATOM 885 C C . GLY A 1 119 ? 4.969 22.984 22.969 1 68.81 119 GLY A C 1
ATOM 886 O O . GLY A 1 119 ? 4.18 23.688 23.594 1 68.81 119 GLY A O 1
ATOM 887 N N . GLY A 1 120 ? 4.676 21.812 22.516 1 70.56 120 GLY A N 1
ATOM 888 C CA . GLY A 1 120 ? 3.35 21.234 22.688 1 70.56 120 GLY A CA 1
ATOM 889 C C . GLY A 1 120 ? 3.176 19.906 22 1 70.56 120 GLY A C 1
ATOM 890 O O . GLY A 1 120 ? 4.156 19.281 21.578 1 70.56 120 GLY A O 1
ATOM 891 N N . ILE A 1 121 ? 1.95 19.344 22.172 1 72.31 121 ILE A N 1
ATOM 892 C CA . ILE A 1 121 ? 1.596 18.094 21.516 1 72.31 121 ILE A CA 1
ATOM 893 C C . ILE A 1 121 ? 0.593 18.375 20.391 1 72.31 121 ILE A C 1
ATOM 895 O O . ILE A 1 121 ? -0.348 19.156 20.578 1 72.31 121 ILE A O 1
ATOM 899 N N . VAL A 1 122 ? 0.932 17.891 19.219 1 74.88 122 VAL A N 1
ATOM 900 C CA . VAL A 1 122 ? -0.007 17.984 18.109 1 74.88 122 VAL A CA 1
ATOM 901 C C . VAL A 1 122 ? -0.421 16.594 17.656 1 74.88 122 VAL A C 1
ATOM 903 O O . VAL A 1 122 ? 0.414 15.688 17.562 1 74.88 122 VAL A O 1
ATOM 906 N N . LEU A 1 123 ? -1.68 16.359 17.547 1 75 123 LEU A N 1
ATOM 907 C CA . LEU A 1 123 ? -2.254 15.156 16.969 1 75 123 LEU A CA 1
ATOM 908 C C . LEU A 1 123 ? -3.014 15.469 15.68 1 75 123 LEU A C 1
ATOM 910 O O . LEU A 1 123 ? -4.016 16.188 15.711 1 75 123 LEU A O 1
ATOM 914 N N . ILE A 1 124 ? -2.504 15.047 14.586 1 76.19 124 ILE A N 1
ATOM 915 C CA . ILE A 1 124 ? -3.15 15.203 13.289 1 76.19 124 ILE A CA 1
ATOM 916 C C . ILE A 1 124 ? -3.867 13.906 12.914 1 76.19 124 ILE A C 1
ATOM 918 O O . ILE A 1 124 ? -3.27 12.828 12.945 1 76.19 124 ILE A O 1
ATOM 922 N N . SER A 1 125 ? -5.133 13.93 12.672 1 78.69 125 SER A N 1
ATOM 923 C CA . SER A 1 125 ? -5.934 12.797 12.234 1 78.69 125 SER A CA 1
ATOM 924 C C . SER A 1 125 ? -6.84 13.172 11.062 1 78.69 125 SER A C 1
ATOM 926 O O . SER A 1 125 ? -7.988 13.562 11.273 1 78.69 125 SER A O 1
ATOM 928 N N . GLY A 1 126 ? -6.383 13.148 9.883 1 78.88 126 GLY A N 1
ATOM 929 C CA . GLY A 1 126 ? -7.086 13.406 8.641 1 78.88 126 GLY A CA 1
ATOM 930 C C . GLY A 1 126 ? -7 12.242 7.66 1 78.88 126 GLY A C 1
ATOM 931 O O . GLY A 1 126 ? -7.375 11.117 7.992 1 78.88 126 GLY A O 1
ATOM 932 N N . THR A 1 127 ? -6.367 12.555 6.477 1 86.62 127 THR A N 1
ATOM 933 C CA . THR A 1 127 ? -6.117 11.461 5.539 1 86.62 127 THR A CA 1
ATOM 934 C C . THR A 1 127 ? -5.211 10.406 6.168 1 86.62 127 THR A C 1
ATOM 936 O O . THR A 1 127 ? -5.457 9.211 6.031 1 86.62 127 THR A O 1
ATOM 939 N N . GLY A 1 128 ? -4.184 10.875 6.801 1 85.88 128 GLY A N 1
ATOM 940 C CA . GLY A 1 128 ? -3.311 10.078 7.648 1 85.88 128 GLY A CA 1
ATOM 941 C C . GLY A 1 128 ? -3.309 10.531 9.094 1 85.88 128 GLY A C 1
ATOM 942 O O . GLY A 1 128 ? -4.168 11.32 9.508 1 85.88 128 GLY A O 1
ATOM 943 N N . SER A 1 129 ? -2.42 9.938 9.891 1 83.06 129 SER A N 1
ATOM 944 C CA . SER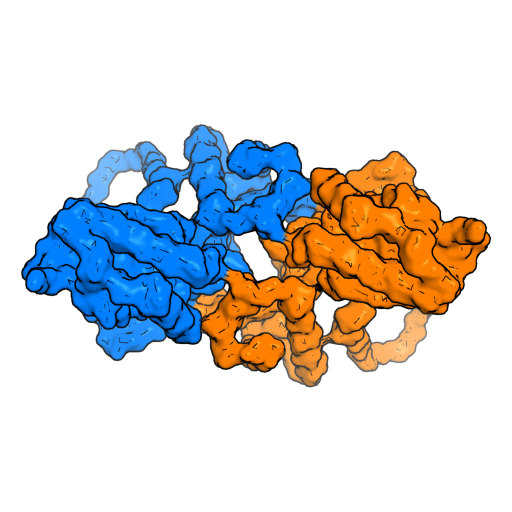 A 1 129 ? -2.33 10.328 11.289 1 83.06 129 SER A CA 1
ATOM 945 C C . SER A 1 129 ? -0.88 10.516 11.719 1 83.06 129 SER A C 1
ATOM 947 O O . SER A 1 129 ? 0.016 9.836 11.211 1 83.06 129 SER A O 1
ATOM 949 N N . ASN A 1 130 ? -0.712 11.508 12.586 1 83.69 130 ASN A N 1
ATOM 950 C CA . ASN A 1 130 ? 0.603 11.852 13.117 1 83.69 130 ASN A CA 1
ATOM 951 C C . ASN A 1 130 ? 0.497 12.539 14.469 1 83.69 130 ASN A C 1
ATOM 953 O O . ASN A 1 130 ? -0.402 13.359 14.688 1 83.69 130 ASN A O 1
ATOM 957 N N . CYS A 1 131 ? 1.298 12.094 15.398 1 79.81 131 CYS A N 1
ATOM 958 C CA . CYS A 1 131 ? 1.388 12.734 16.703 1 79.81 131 CYS A CA 1
ATOM 959 C C . CYS A 1 131 ? 2.82 13.156 17 1 79.81 131 CYS A C 1
ATOM 961 O O . CYS A 1 131 ? 3.754 12.367 16.828 1 79.81 131 CYS A O 1
ATOM 963 N N . ARG A 1 132 ? 2.994 14.438 17.391 1 80.06 132 ARG A N 1
ATOM 964 C CA . ARG A 1 132 ? 4.324 14.945 17.719 1 80.06 132 ARG A CA 1
ATOM 965 C C . ARG A 1 132 ? 4.309 15.742 19.016 1 80.06 132 ARG A C 1
ATOM 967 O O . ARG A 1 132 ? 3.359 16.484 19.281 1 80.06 132 ARG A O 1
ATOM 974 N N . LEU A 1 133 ? 5.289 15.438 19.797 1 73.75 133 LEU A N 1
ATOM 975 C CA . LEU A 1 133 ? 5.555 16.203 21.016 1 73.75 133 LEU A CA 1
ATOM 976 C C . LEU A 1 133 ? 6.844 17 20.875 1 73.75 133 LEU A C 1
ATOM 978 O O . LEU A 1 133 ? 7.879 16.469 20.484 1 73.75 133 LEU A O 1
ATOM 982 N N . ILE A 1 134 ? 6.727 18.281 21.047 1 74.88 134 ILE A N 1
ATOM 983 C CA . ILE A 1 134 ? 7.902 19.141 21.141 1 74.88 134 ILE A CA 1
ATOM 984 C C . ILE A 1 134 ? 8.008 19.719 22.547 1 74.88 134 ILE A C 1
ATOM 986 O O . ILE A 1 134 ? 7.074 20.359 23.031 1 74.88 134 ILE A O 1
ATOM 990 N N . ASN A 1 135 ? 9.078 19.406 23.156 1 72.25 135 ASN A N 1
ATOM 991 C CA . ASN A 1 135 ? 9.32 19.922 24.5 1 72.25 135 ASN A CA 1
ATOM 992 C C . ASN A 1 135 ? 9.859 21.344 24.484 1 72.25 135 ASN A C 1
ATOM 994 O O . ASN A 1 135 ? 10.375 21.797 23.453 1 72.25 135 ASN A O 1
ATOM 998 N N . PRO A 1 136 ? 9.719 22.016 25.594 1 72 136 PRO A N 1
ATOM 999 C CA . PRO A 1 136 ? 10.25 23.375 25.656 1 72 136 PRO A CA 1
ATOM 1000 C C . PRO A 1 136 ? 11.75 23.453 25.375 1 72 136 PRO A C 1
ATOM 1002 O O . PRO A 1 136 ? 12.234 24.453 24.859 1 72 136 PRO A O 1
ATOM 1005 N N . ASP A 1 137 ? 12.492 22.359 25.594 1 78.94 137 ASP A N 1
ATOM 1006 C CA . ASP A 1 137 ? 13.93 22.359 25.359 1 78.94 137 ASP A CA 1
ATOM 1007 C C . ASP A 1 137 ? 14.25 22.031 23.891 1 78.94 137 ASP A C 1
ATOM 1009 O O . ASP A 1 137 ? 15.414 21.953 23.516 1 78.94 137 ASP A O 1
ATOM 1013 N N . GLY A 1 138 ? 13.211 21.781 23.203 1 76.88 138 GLY A N 1
ATOM 1014 C CA . GLY A 1 138 ? 13.391 21.547 21.781 1 76.88 138 GLY A CA 1
ATOM 1015 C C . GLY A 1 138 ? 13.422 20.062 21.422 1 76.88 138 GLY A C 1
ATOM 1016 O O . GLY A 1 138 ? 13.359 19.703 20.25 1 76.88 138 GLY A O 1
ATOM 1017 N N . SER A 1 139 ? 13.562 19.25 22.422 1 79.81 139 SER A N 1
ATOM 1018 C CA . SER A 1 139 ? 13.539 17.812 22.125 1 79.81 139 SER A CA 1
ATOM 1019 C C . SER A 1 139 ? 12.172 17.375 21.609 1 79.81 139 SER A C 1
ATOM 1021 O O . SER A 1 139 ? 11.141 17.922 22.016 1 79.81 139 SER A O 1
ATOM 1023 N N . GLU A 1 140 ? 12.258 16.453 20.688 1 81.12 140 GLU A N 1
ATOM 1024 C CA . GLU A 1 140 ? 11.023 16.031 20.016 1 81.12 140 GLU A CA 1
ATOM 1025 C C . GLU A 1 140 ? 10.82 14.523 20.141 1 81.12 140 GLU A C 1
ATOM 1027 O O . GLU A 1 140 ? 11.781 13.773 20.266 1 81.12 140 GLU A O 1
ATOM 1032 N N . SER A 1 141 ? 9.562 14.125 20.266 1 78.62 141 SER A N 1
ATOM 1033 C CA . SER A 1 141 ? 9.133 12.734 20.156 1 78.62 141 SER A CA 1
ATOM 1034 C C . SER A 1 141 ? 7.867 12.609 19.312 1 78.62 141 SER A C 1
ATOM 1036 O O . SER A 1 141 ? 7.113 13.57 19.172 1 78.62 141 SER A O 1
ATOM 1038 N N . GLY A 1 142 ? 7.793 11.477 18.719 1 79.88 142 GLY A N 1
ATOM 1039 C CA . 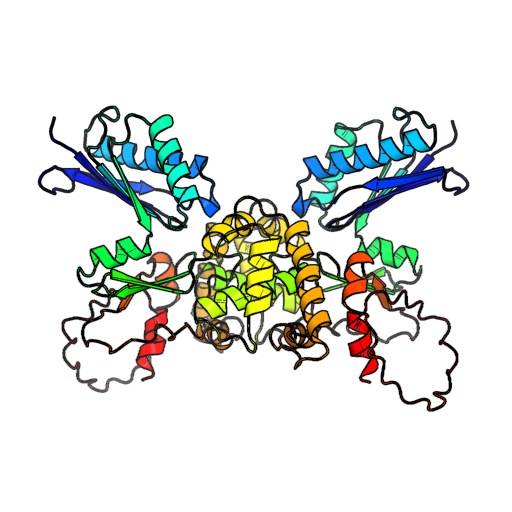GLY A 1 142 ? 6.637 11.328 17.844 1 79.88 142 GLY A CA 1
ATOM 1040 C C . GLY A 1 142 ? 6.129 9.898 17.766 1 79.88 142 GLY A C 1
ATOM 1041 O O . GLY A 1 142 ? 6.812 8.969 18.203 1 79.88 142 GLY A O 1
ATOM 1042 N N . CYS A 1 143 ? 4.875 9.844 17.312 1 81.75 143 CYS A N 1
ATOM 1043 C CA . CYS A 1 143 ? 4.191 8.578 17.062 1 81.75 143 CYS A CA 1
ATOM 1044 C C . CYS A 1 143 ? 3.391 8.641 15.766 1 81.75 143 CYS A C 1
ATOM 1046 O O . CYS A 1 143 ? 2.59 9.555 15.57 1 81.75 143 CYS A O 1
ATOM 1048 N N . GLY A 1 144 ? 3.689 7.652 15.008 1 86 144 GLY A N 1
ATOM 1049 C CA . GLY A 1 144 ? 2.977 7.648 13.742 1 86 144 GLY A CA 1
ATOM 1050 C C . GLY A 1 144 ? 3.615 8.539 12.695 1 86 144 GLY A C 1
ATOM 1051 O O . GLY A 1 144 ? 4.793 8.891 12.805 1 86 144 GLY A O 1
ATOM 1052 N N . GLY A 1 145 ? 2.797 8.828 11.641 1 88.94 145 GLY A N 1
ATOM 1053 C CA . GLY A 1 145 ? 3.275 9.664 10.555 1 88.94 145 GLY A CA 1
ATOM 1054 C C . GLY A 1 145 ? 4.047 8.898 9.5 1 88.94 145 GLY A C 1
ATOM 1055 O O . GLY A 1 145 ? 4.762 9.492 8.688 1 88.94 145 GLY A O 1
ATOM 1056 N N . TRP A 1 146 ? 3.873 7.59 9.586 1 93.62 146 TRP A N 1
ATOM 1057 C CA . TRP A 1 146 ? 4.68 6.758 8.695 1 93.62 146 TRP A CA 1
ATOM 1058 C C . TRP A 1 146 ? 3.92 6.43 7.418 1 93.62 146 TRP A C 1
ATOM 1060 O O . TRP A 1 146 ? 4.461 5.781 6.516 1 93.62 146 TRP A O 1
ATOM 1070 N N . GLY A 1 147 ? 2.611 6.848 7.332 1 93.62 147 GLY A N 1
ATOM 1071 C CA . GLY A 1 147 ? 1.829 6.625 6.125 1 93.62 147 GLY A CA 1
ATOM 1072 C C . GLY A 1 147 ? 0.997 5.359 6.176 1 93.62 147 GLY A C 1
ATOM 1073 O O . GLY A 1 147 ? 1.055 4.613 7.156 1 93.62 147 GLY A O 1
ATOM 1074 N N . HIS A 1 148 ? 0.253 5.121 5.082 1 95.06 148 HIS A N 1
ATOM 1075 C CA . HIS A 1 148 ? -0.802 4.117 5.055 1 95.06 148 HIS A CA 1
ATOM 1076 C C . HIS A 1 148 ? -0.22 2.707 5.062 1 95.06 148 HIS A C 1
ATOM 1078 O O . HIS A 1 148 ? -0.852 1.771 5.559 1 95.06 148 HIS A O 1
ATOM 1084 N N . MET A 1 149 ? 1.003 2.533 4.602 1 96.19 149 MET A N 1
ATOM 1085 C CA . MET A 1 149 ? 1.604 1.202 4.562 1 96.19 149 MET A CA 1
ATOM 1086 C C . MET A 1 149 ? 1.983 0.739 5.969 1 96.19 149 MET A C 1
ATOM 1088 O O . MET A 1 149 ? 2.227 -0.449 6.188 1 96.19 149 MET A O 1
ATOM 1092 N N . MET A 1 150 ? 2.021 1.683 6.879 1 92.88 150 MET A N 1
ATOM 1093 C CA . MET A 1 150 ? 2.381 1.332 8.25 1 92.88 150 MET A CA 1
ATOM 1094 C C . MET A 1 150 ? 1.207 1.561 9.195 1 92.88 150 MET A C 1
ATOM 1096 O O . MET A 1 150 ? 1.354 1.444 10.414 1 92.88 150 MET A O 1
ATOM 1100 N N . GLY A 1 151 ? 0.093 1.83 8.602 1 79.44 151 GLY A N 1
ATOM 1101 C CA . GLY A 1 151 ? -1.092 1.84 9.445 1 79.44 151 GLY A CA 1
ATOM 1102 C C . GLY A 1 151 ? -1.89 3.125 9.336 1 79.44 151 GLY A C 1
ATOM 1103 O O . GLY A 1 151 ? -2.982 3.139 8.766 1 79.44 151 GLY A O 1
ATOM 1104 N N . ASP A 1 152 ? -1.396 4.254 9.797 1 86.25 152 ASP A N 1
ATOM 1105 C CA . ASP A 1 152 ? -2.156 5.496 9.891 1 86.25 152 ASP A CA 1
ATOM 1106 C C . ASP A 1 152 ? -3.35 5.348 10.828 1 86.25 152 ASP A C 1
ATOM 1108 O O . ASP A 1 152 ? -4.465 5.746 10.492 1 86.25 152 ASP A O 1
ATOM 1112 N N . GLU A 1 153 ? -3.062 4.762 11.977 1 79.31 153 GLU A N 1
ATOM 1113 C CA . GLU A 1 153 ? -4.125 4.43 12.922 1 79.31 153 GLU A CA 1
ATOM 1114 C C . GLU A 1 153 ? -4.93 5.672 13.305 1 79.31 153 GLU A C 1
ATOM 1116 O O . GLU A 1 153 ? -4.359 6.73 13.562 1 79.31 153 GLU A O 1
ATOM 1121 N N . GLY A 1 154 ? -6.203 5.5 13.258 1 75.44 154 GLY A N 1
ATOM 1122 C CA . GLY A 1 154 ? -7.09 6.574 13.672 1 75.44 154 GLY A CA 1
ATOM 1123 C C . GLY A 1 154 ? -7.363 7.582 12.57 1 75.44 154 GLY A C 1
ATOM 1124 O O . GLY A 1 154 ? -8.117 8.531 12.773 1 75.44 154 GLY A O 1
ATOM 1125 N N . SER A 1 155 ? -6.816 7.402 11.445 1 81 155 SER A N 1
ATOM 1126 C CA . SER A 1 155 ? -7.023 8.305 10.32 1 81 155 SER A CA 1
ATOM 1127 C C . SER A 1 155 ? -8.227 7.883 9.477 1 81 155 SER A C 1
ATOM 1129 O O . SER A 1 155 ? -8.797 6.809 9.703 1 81 155 SER A O 1
ATOM 1131 N N . ALA A 1 156 ? -8.602 8.797 8.586 1 82.94 156 ALA A N 1
ATOM 1132 C CA . ALA A 1 156 ? -9.664 8.461 7.648 1 82.94 156 ALA A CA 1
ATOM 1133 C C . ALA A 1 156 ? -9.281 7.273 6.777 1 82.94 156 ALA A C 1
ATOM 1135 O O . ALA A 1 156 ? -10.117 6.426 6.461 1 82.94 156 ALA A O 1
ATOM 1136 N N . TYR A 1 157 ? -8.047 7.195 6.375 1 92.12 157 TYR A N 1
ATOM 1137 C CA . TYR A 1 157 ? -7.586 6.043 5.609 1 92.12 157 TYR A CA 1
ATOM 1138 C C . TYR A 1 157 ? -7.762 4.754 6.402 1 92.12 157 TYR A C 1
ATOM 1140 O O . TYR A 1 157 ? -8.258 3.756 5.875 1 92.12 157 TYR A O 1
ATOM 1148 N N . TRP A 1 158 ? -7.309 4.836 7.59 1 86.06 158 TRP A N 1
ATOM 1149 C CA . TRP A 1 158 ? -7.34 3.654 8.445 1 86.06 158 TRP A CA 1
ATOM 1150 C C . TRP A 1 158 ? -8.766 3.133 8.602 1 86.06 158 TRP A C 1
ATOM 1152 O O . TRP A 1 158 ? -9.008 1.932 8.469 1 86.06 158 TRP A O 1
ATOM 1162 N N . ILE A 1 159 ? -9.656 4.004 8.844 1 82.75 159 ILE A N 1
ATOM 1163 C CA . ILE A 1 159 ? -11.055 3.631 9.023 1 82.75 159 ILE A CA 1
ATOM 1164 C C . ILE A 1 159 ? -11.594 3.02 7.73 1 82.75 159 ILE A C 1
ATOM 1166 O O . ILE A 1 159 ? -12.234 1.963 7.754 1 82.75 159 ILE A O 1
ATOM 1170 N N . ALA A 1 160 ? -11.344 3.732 6.695 1 89.81 160 ALA A N 1
ATOM 1171 C CA . ALA A 1 160 ? -11.789 3.236 5.395 1 89.81 160 ALA A CA 1
ATOM 1172 C C . ALA A 1 160 ? -11.203 1.857 5.105 1 89.81 160 ALA A C 1
ATOM 1174 O O . ALA A 1 160 ? -11.914 0.954 4.664 1 89.81 160 ALA A O 1
ATOM 1175 N N . HIS A 1 161 ? -9.945 1.692 5.34 1 93.56 161 HIS A N 1
ATOM 1176 C CA . HIS A 1 161 ? -9.258 0.432 5.074 1 93.56 161 HIS A CA 1
ATOM 1177 C C . HIS A 1 161 ? -9.836 -0.697 5.922 1 93.56 161 HIS A C 1
ATOM 1179 O O . HIS A 1 161 ? -10.078 -1.798 5.422 1 93.56 161 HIS A O 1
ATOM 1185 N N . GLN A 1 162 ? -10.07 -0.374 7.18 1 86.38 162 GLN A N 1
ATOM 1186 C CA . GLN A 1 162 ? -10.656 -1.38 8.062 1 86.38 162 GLN A CA 1
ATOM 1187 C C . GLN A 1 162 ? -12.023 -1.82 7.562 1 86.38 162 GLN A C 1
ATOM 1189 O O . GLN A 1 162 ? -12.344 -3.012 7.582 1 86.38 162 GLN A O 1
ATOM 1194 N N . ALA A 1 163 ? -12.758 -0.885 7.188 1 86.38 163 ALA A N 1
ATOM 1195 C CA . ALA A 1 163 ? -14.094 -1.198 6.699 1 86.38 163 ALA A CA 1
ATOM 1196 C C . ALA A 1 163 ? -14.031 -2.082 5.457 1 86.38 163 ALA A C 1
ATOM 1198 O O . ALA A 1 163 ? -14.75 -3.076 5.359 1 86.38 163 ALA A O 1
ATOM 1199 N N . VAL A 1 164 ? -13.188 -1.738 4.523 1 94.12 164 VAL A N 1
ATOM 1200 C CA . VAL A 1 164 ? -13.016 -2.518 3.303 1 94.12 164 VAL A CA 1
ATOM 1201 C C . VAL A 1 164 ? -12.523 -3.922 3.65 1 94.12 164 VAL A C 1
ATOM 1203 O O . VAL A 1 164 ? -13.047 -4.914 3.131 1 94.12 164 VAL A O 1
ATOM 1206 N N . LYS A 1 165 ? -11.609 -3.957 4.566 1 92 165 LYS A N 1
ATOM 1207 C CA . LYS A 1 165 ? -11.047 -5.238 4.98 1 92 165 LYS A CA 1
ATOM 1208 C C . LYS A 1 165 ? -12.117 -6.137 5.598 1 92 165 LYS A C 1
ATOM 1210 O O . LYS A 1 165 ? -12.148 -7.34 5.34 1 92 165 LYS A O 1
ATOM 1215 N N . ILE A 1 166 ? -12.922 -5.598 6.379 1 86.31 166 ILE A N 1
ATOM 1216 C CA . ILE A 1 166 ? -13.992 -6.352 7.023 1 86.31 166 ILE A CA 1
ATOM 1217 C C . ILE A 1 166 ? -14.922 -6.938 5.965 1 86.31 166 ILE A C 1
ATOM 1219 O O . ILE A 1 166 ? -15.344 -8.094 6.07 1 86.31 166 ILE A O 1
ATOM 1223 N N . VAL A 1 167 ? -15.258 -6.188 4.969 1 91.94 167 VAL A N 1
ATOM 1224 C CA . VAL A 1 167 ? -16.125 -6.66 3.893 1 91.94 167 VAL A CA 1
ATOM 1225 C C . VAL A 1 167 ? -15.445 -7.812 3.156 1 91.94 167 VAL A C 1
ATOM 1227 O O . VAL A 1 167 ? -16.047 -8.867 2.947 1 91.94 167 VAL A O 1
ATOM 1230 N N . PHE A 1 168 ? -14.188 -7.637 2.816 1 93.94 168 PHE A N 1
ATOM 1231 C CA . PHE A 1 168 ? -13.438 -8.664 2.107 1 93.94 168 PHE A CA 1
ATOM 1232 C C . PHE A 1 168 ? -13.352 -9.945 2.938 1 93.94 168 PHE A C 1
ATOM 1234 O O . PHE A 1 168 ? -13.648 -11.031 2.445 1 93.94 168 PHE A O 1
ATOM 1241 N N . ASP A 1 169 ? -13.031 -9.734 4.18 1 85.62 169 ASP A N 1
ATOM 1242 C CA . ASP A 1 169 ? -12.852 -10.883 5.062 1 85.62 169 ASP A CA 1
ATOM 1243 C C . ASP A 1 169 ? -14.164 -11.617 5.285 1 85.62 169 ASP A C 1
ATOM 1245 O O . ASP A 1 169 ? -14.188 -12.852 5.371 1 85.62 169 ASP A O 1
ATOM 1249 N N . SER A 1 170 ? -15.148 -10.875 5.395 1 84.56 170 SER A N 1
ATOM 1250 C CA . SER A 1 170 ? -16.453 -11.477 5.625 1 84.56 170 SER A CA 1
ATOM 1251 C C . SER A 1 170 ? -16.906 -12.297 4.418 1 84.56 170 SER A C 1
ATOM 1253 O O . SER A 1 170 ? -17.359 -13.43 4.57 1 84.56 170 SER A O 1
ATOM 1255 N N . ILE A 1 171 ? -16.766 -11.766 3.273 1 89.25 171 ILE A N 1
ATOM 1256 C CA . ILE A 1 171 ? -17.172 -12.453 2.055 1 89.25 171 ILE A CA 1
ATOM 1257 C C . ILE A 1 171 ? -16.312 -13.703 1.858 1 89.25 171 ILE A C 1
ATOM 1259 O O . ILE A 1 171 ? -16.812 -14.742 1.424 1 89.25 171 ILE A O 1
ATOM 1263 N N . ASP A 1 172 ? -15.039 -13.602 2.227 1 85.44 172 ASP A N 1
ATOM 1264 C CA . ASP A 1 172 ? -14.102 -14.711 2.115 1 85.44 172 ASP A CA 1
ATOM 1265 C C . ASP A 1 172 ? -14.328 -15.727 3.234 1 85.44 172 ASP A C 1
ATOM 1267 O O . ASP A 1 172 ? -13.75 -16.812 3.213 1 85.44 172 ASP A O 1
ATOM 1271 N N . ASN A 1 173 ? -15.086 -15.336 4.23 1 80.06 173 ASN A N 1
ATOM 1272 C CA . ASN A 1 173 ? -15.25 -16.125 5.449 1 80.06 173 ASN A CA 1
ATOM 1273 C C . ASN A 1 173 ? -13.922 -16.297 6.184 1 80.06 173 ASN A C 1
ATOM 1275 O O . ASN A 1 173 ? -13.656 -17.359 6.75 1 80.06 173 ASN A O 1
ATOM 1279 N N . LEU A 1 174 ? -13.047 -15.469 5.945 1 78.88 174 LEU A N 1
ATOM 1280 C CA . LEU A 1 174 ? -11.789 -15.461 6.684 1 78.88 174 LEU A CA 1
ATOM 1281 C C . LEU A 1 174 ? -12.008 -15.047 8.133 1 78.88 174 LEU A C 1
ATOM 1283 O O . LEU A 1 174 ? -11.492 -15.688 9.055 1 78.88 174 LEU A O 1
ATOM 1287 N N . GLU A 1 175 ? -12.711 -13.953 8.289 1 74.19 175 GLU A N 1
ATOM 1288 C CA . GLU A 1 175 ? -13.125 -13.445 9.594 1 74.19 175 GLU A CA 1
ATOM 1289 C C . GLU A 1 175 ? -14.562 -12.93 9.555 1 74.19 175 GLU A C 1
ATOM 1291 O O . GLU A 1 175 ? -14.922 -12.133 8.688 1 74.19 175 GLU A O 1
ATOM 1296 N N . ALA A 1 176 ? -15.32 -13.508 10.445 1 73.38 176 ALA A N 1
ATOM 1297 C CA . ALA A 1 176 ? -16.719 -13.062 10.492 1 73.38 176 ALA A CA 1
ATOM 1298 C C . ALA A 1 176 ? -16.812 -11.625 10.977 1 73.38 176 ALA A C 1
ATOM 1300 O O . ALA A 1 176 ? -16.125 -11.227 11.914 1 73.38 176 ALA A O 1
ATOM 1301 N N . ALA A 1 177 ? -17.656 -10.891 10.211 1 73.44 177 ALA A N 1
ATOM 1302 C CA . ALA A 1 177 ? -17.891 -9.523 10.648 1 73.44 177 ALA A CA 1
ATOM 1303 C C . ALA A 1 177 ? -18.75 -9.5 11.914 1 73.44 177 ALA A C 1
ATOM 1305 O O . ALA A 1 177 ? -19.641 -10.32 12.086 1 73.44 177 ALA A O 1
ATOM 1306 N N . PRO A 1 178 ? -18.328 -8.586 12.781 1 65.38 178 PRO A N 1
ATOM 1307 C CA . PRO A 1 178 ? -19.125 -8.484 14.008 1 65.38 178 PRO A CA 1
ATOM 1308 C C . PRO A 1 178 ? -20.562 -8.008 13.742 1 65.38 178 PRO A C 1
ATOM 1310 O O . PRO A 1 178 ? -21.438 -8.219 14.578 1 65.38 178 PRO A O 1
ATOM 1313 N N . HIS A 1 179 ? -20.75 -7.344 12.633 1 72 179 HIS A N 1
ATOM 1314 C CA . HIS A 1 179 ? -22.047 -6.816 12.258 1 72 179 HIS A CA 1
ATOM 1315 C C . HIS A 1 179 ? -22.328 -7.035 10.773 1 72 179 HIS A C 1
ATOM 1317 O O . HIS A 1 179 ? -21.453 -7.527 10.047 1 72 179 HIS A O 1
ATOM 1323 N N . ASP A 1 180 ? -23.578 -6.695 10.477 1 77.56 180 ASP A N 1
ATOM 1324 C CA . ASP A 1 180 ? -23.969 -6.816 9.078 1 77.56 180 ASP A CA 1
ATOM 1325 C C . ASP A 1 180 ? -23.125 -5.918 8.188 1 77.56 180 ASP A C 1
ATOM 1327 O O . ASP A 1 180 ? -22.938 -4.738 8.484 1 77.56 180 ASP A O 1
ATOM 1331 N N . ILE A 1 181 ? -22.641 -6.461 7.105 1 85.62 181 ILE A N 1
ATOM 1332 C CA . ILE A 1 181 ? -21.719 -5.723 6.242 1 85.62 181 ILE A CA 1
ATOM 1333 C C . ILE A 1 181 ? -22.484 -5.121 5.066 1 85.62 181 ILE A C 1
ATOM 1335 O O . ILE A 1 181 ? -21.906 -4.457 4.207 1 85.62 181 ILE A O 1
ATOM 1339 N N . GLY A 1 182 ? -23.781 -5.324 4.988 1 87.19 182 GLY A N 1
ATOM 1340 C CA . GLY A 1 182 ? -24.578 -4.988 3.812 1 87.19 182 GLY A CA 1
ATOM 1341 C C . GLY A 1 182 ? -24.406 -3.549 3.369 1 87.19 182 GLY A C 1
ATOM 1342 O O . GLY A 1 182 ? -24.078 -3.283 2.209 1 87.19 182 GLY A O 1
ATOM 1343 N N . TYR A 1 183 ? -24.578 -2.615 4.266 1 84.94 183 TYR A N 1
ATOM 1344 C CA . TYR A 1 183 ? -24.484 -1.205 3.908 1 84.94 183 TYR A CA 1
ATOM 1345 C C . TYR A 1 183 ? -23.078 -0.859 3.424 1 84.94 183 TYR A C 1
ATOM 1347 O O . TYR A 1 183 ? -22.906 -0.23 2.377 1 84.94 183 TYR A O 1
ATOM 1355 N N . VAL A 1 184 ? -22.047 -1.248 4.234 1 89.19 184 VAL A N 1
ATOM 1356 C CA . VAL A 1 184 ? -20.672 -0.889 3.914 1 89.19 184 VAL A CA 1
ATOM 1357 C C . VAL A 1 184 ? -20.281 -1.49 2.566 1 89.19 184 VAL A C 1
ATOM 1359 O O . VAL A 1 184 ? -19.609 -0.84 1.761 1 89.19 184 VAL A O 1
ATOM 1362 N N . LYS A 1 185 ? -20.734 -2.721 2.385 1 93.69 185 LYS A N 1
ATOM 1363 C CA . LYS A 1 185 ? -20.469 -3.393 1.118 1 93.69 185 LYS A CA 1
ATOM 1364 C C . LYS A 1 185 ? -21.047 -2.611 -0.057 1 93.69 185 LYS A C 1
ATOM 1366 O O . LYS A 1 185 ? -20.344 -2.33 -1.03 1 93.69 185 LYS A O 1
ATOM 1371 N N . GLN A 1 186 ? -22.234 -2.209 0.047 1 94.88 186 GLN A N 1
ATOM 1372 C CA . GLN A 1 186 ? -22.891 -1.468 -1.022 1 94.88 186 GLN A CA 1
ATOM 1373 C C . GLN A 1 186 ? -22.266 -0.094 -1.214 1 94.88 186 GLN A C 1
ATOM 1375 O O . GLN A 1 186 ? -22.031 0.339 -2.346 1 94.88 186 GLN A O 1
ATOM 1380 N N . ALA A 1 187 ? -22.031 0.591 -0.117 1 93.44 187 ALA A N 1
ATOM 1381 C CA . ALA A 1 187 ? -21.422 1.912 -0.168 1 93.44 187 ALA A CA 1
ATOM 1382 C C . ALA A 1 187 ? -20.031 1.847 -0.822 1 93.44 187 ALA A C 1
ATOM 1384 O O . ALA A 1 187 ? -19.672 2.736 -1.59 1 93.44 187 ALA A O 1
ATOM 1385 N N . MET A 1 188 ? -19.328 0.819 -0.512 1 95.75 188 MET A N 1
ATOM 1386 C CA . MET A 1 188 ? -17.984 0.611 -1.047 1 95.75 188 MET A CA 1
ATOM 1387 C C . MET A 1 188 ? -18.016 0.487 -2.566 1 95.75 188 MET A C 1
ATOM 1389 O O . MET A 1 188 ? -17.312 1.216 -3.268 1 95.75 188 MET A O 1
ATOM 1393 N N . PHE A 1 189 ? -18.859 -0.394 -3.105 1 97.56 189 PHE A N 1
ATOM 1394 C CA . PHE A 1 189 ? -18.938 -0.628 -4.543 1 97.56 189 PHE A CA 1
ATOM 1395 C C . PHE A 1 189 ? -19.469 0.605 -5.27 1 97.56 189 PHE A C 1
ATOM 1397 O O . PHE A 1 189 ? -19.016 0.925 -6.367 1 97.56 189 PHE A O 1
ATOM 1404 N N . SER A 1 190 ? -20.375 1.332 -4.629 1 97.44 190 SER A N 1
ATOM 1405 C CA . SER A 1 190 ? -20.922 2.543 -5.219 1 97.44 190 SER A CA 1
ATOM 1406 C C . SER A 1 190 ? -19.906 3.672 -5.242 1 97.44 190 SER A C 1
ATOM 1408 O O . SER A 1 190 ? -19.703 4.316 -6.273 1 97.44 190 SER A O 1
ATOM 1410 N N . TYR A 1 191 ? -19.25 3.91 -4.18 1 96.75 191 TYR A N 1
ATOM 1411 C CA . TYR A 1 191 ? -18.281 5 -4.047 1 96.75 191 TYR A CA 1
ATOM 1412 C C . TYR A 1 191 ? -17.125 4.828 -5.023 1 96.75 191 TYR A C 1
ATOM 1414 O O . TYR A 1 191 ? -16.719 5.781 -5.688 1 96.75 191 TYR A O 1
ATOM 1422 N N . PHE A 1 192 ? -16.625 3.582 -5.102 1 97.69 192 PHE A N 1
ATOM 1423 C CA . PHE A 1 192 ? -15.477 3.33 -5.961 1 97.69 192 PHE A CA 1
ATOM 1424 C C . PHE A 1 192 ? -15.922 2.969 -7.375 1 97.69 192 PHE A C 1
ATOM 1426 O O . PHE A 1 192 ? -15.094 2.752 -8.258 1 97.69 192 PHE A O 1
ATOM 1433 N N . GLN A 1 193 ? -17.203 2.863 -7.594 1 97.25 193 GLN A N 1
ATOM 1434 C CA . GLN A 1 193 ? -17.812 2.627 -8.898 1 97.25 193 GLN A CA 1
ATOM 1435 C C . GLN A 1 193 ? -17.281 1.342 -9.523 1 97.25 193 GLN A C 1
ATOM 1437 O O . GLN A 1 193 ? -16.812 1.349 -10.672 1 97.25 193 GLN A O 1
ATOM 1442 N N . VAL A 1 194 ? -17.375 0.269 -8.805 1 96 194 VAL A N 1
ATOM 1443 C CA . VAL A 1 194 ? -16.969 -1.058 -9.258 1 96 194 VAL A CA 1
ATOM 1444 C C . VAL A 1 194 ? -18.078 -2.064 -8.961 1 96 194 VAL A C 1
ATOM 1446 O O . VAL A 1 194 ? -18.828 -1.903 -8 1 96 194 VAL A O 1
ATOM 1449 N N . PRO A 1 195 ? -18.141 -3.07 -9.734 1 94.62 195 PRO A N 1
ATOM 1450 C CA . PRO A 1 195 ? -19.266 -4.012 -9.578 1 94.62 195 PRO A CA 1
ATOM 1451 C C . PRO A 1 195 ? -19 -5.059 -8.5 1 94.62 195 PRO A C 1
ATOM 1453 O O . PRO A 1 195 ? -19.938 -5.668 -7.98 1 94.62 195 PRO A O 1
ATOM 1456 N N . ASP A 1 196 ? -17.75 -5.383 -8.203 1 94.88 196 ASP A N 1
ATOM 1457 C CA . ASP A 1 196 ? -17.406 -6.445 -7.262 1 94.88 196 ASP A CA 1
ATOM 1458 C C . ASP A 1 196 ? -15.984 -6.254 -6.719 1 94.88 196 ASP A C 1
ATOM 1460 O O . ASP A 1 196 ? -15.344 -5.234 -6.984 1 94.88 196 ASP A O 1
ATOM 1464 N N . ARG A 1 197 ? -15.523 -7.211 -5.949 1 94.69 197 ARG A N 1
ATOM 1465 C CA . ARG A 1 197 ? -14.234 -7.129 -5.266 1 94.69 197 ARG A CA 1
ATOM 1466 C C . ARG A 1 197 ? -13.078 -7.176 -6.266 1 94.69 197 ARG A C 1
ATOM 1468 O O . ARG A 1 197 ? -12.055 -6.52 -6.07 1 94.69 197 ARG A O 1
ATOM 1475 N N . LEU A 1 198 ? -13.234 -7.988 -7.273 1 92.75 198 LEU A N 1
ATOM 1476 C CA . LEU A 1 198 ? -12.188 -8.039 -8.289 1 92.75 198 LEU A CA 1
ATOM 1477 C C . LEU A 1 198 ? -12 -6.68 -8.945 1 92.75 198 LEU A C 1
ATOM 1479 O O . LEU A 1 198 ? -10.875 -6.242 -9.18 1 92.75 198 LEU A O 1
ATOM 1483 N N . GLY A 1 199 ? -13.117 -6.059 -9.234 1 93.44 199 GLY A N 1
ATOM 1484 C CA . GLY A 1 199 ? -13.055 -4.707 -9.766 1 93.44 199 GLY A CA 1
ATOM 1485 C C . GLY A 1 199 ? -12.398 -3.725 -8.812 1 93.44 199 GLY A C 1
ATOM 1486 O O . GLY A 1 199 ? -11.766 -2.76 -9.242 1 93.44 199 GLY A O 1
ATOM 1487 N N . PHE A 1 200 ? -12.516 -3.943 -7.566 1 95.56 200 PHE A N 1
ATOM 1488 C CA . PHE A 1 200 ? -11.992 -3.057 -6.527 1 95.56 200 PHE A CA 1
ATOM 1489 C C . PHE A 1 200 ? -10.469 -3.039 -6.543 1 95.56 200 PHE A C 1
ATOM 1491 O O . PHE A 1 200 ? -9.852 -2.066 -6.105 1 95.56 200 PHE A O 1
ATOM 1498 N N . LEU A 1 201 ? -9.828 -4.047 -7.074 1 94.75 201 LEU A N 1
ATOM 1499 C CA . LEU A 1 201 ? -8.375 -4.188 -7.066 1 94.75 201 LEU A CA 1
ATOM 1500 C C . LEU A 1 201 ? -7.715 -3.066 -7.867 1 94.75 201 LEU A C 1
ATOM 1502 O O . LEU A 1 201 ? -6.586 -2.67 -7.574 1 94.75 201 LEU A O 1
ATOM 1506 N N . THR A 1 202 ? -8.414 -2.527 -8.797 1 93.88 202 THR A N 1
ATOM 1507 C CA . THR A 1 202 ? -7.891 -1.412 -9.578 1 93.88 202 THR A CA 1
ATOM 1508 C C . THR A 1 202 ? -7.574 -0.223 -8.672 1 93.88 202 THR A C 1
ATOM 1510 O O . THR A 1 202 ? -6.59 0.487 -8.891 1 93.88 202 THR A O 1
ATOM 1513 N N . HIS A 1 203 ? -8.344 -0.022 -7.641 1 95.69 203 HIS A N 1
ATOM 1514 C CA . HIS A 1 203 ? -8.18 1.104 -6.73 1 95.69 203 HIS A CA 1
ATOM 1515 C C . HIS A 1 203 ? -7.105 0.814 -5.684 1 95.69 203 HIS A C 1
ATOM 1517 O O . HIS A 1 203 ? -6.652 1.723 -4.984 1 95.69 203 HIS A O 1
ATOM 1523 N N . LEU A 1 204 ? -6.672 -0.435 -5.629 1 95.88 204 LEU A N 1
ATOM 1524 C CA . LEU A 1 204 ? -5.645 -0.813 -4.664 1 95.88 204 LEU A CA 1
ATOM 1525 C C . LEU A 1 204 ? -4.27 -0.862 -5.324 1 95.88 204 LEU A C 1
ATOM 1527 O O . LEU A 1 204 ? -3.264 -0.514 -4.699 1 95.88 204 LEU A O 1
ATOM 1531 N N . TYR A 1 205 ? -4.23 -1.237 -6.594 1 93.56 205 TYR A N 1
ATOM 1532 C CA . TYR A 1 205 ? -2.92 -1.615 -7.113 1 93.56 205 TYR A CA 1
ATOM 1533 C C . TYR A 1 205 ? -2.611 -0.874 -8.406 1 93.56 205 TYR A C 1
ATOM 1535 O O . TYR A 1 205 ? -1.449 -0.773 -8.812 1 93.56 205 TYR A O 1
ATOM 1543 N N . ARG A 1 206 ? -3.551 -0.378 -9.102 1 90.94 206 ARG A N 1
ATOM 1544 C CA . ARG A 1 206 ? -3.293 0.296 -10.367 1 90.94 206 ARG A CA 1
ATOM 1545 C C . ARG A 1 206 ? -3.389 1.81 -10.211 1 90.94 206 ARG A C 1
ATOM 1547 O O . ARG A 1 206 ? -2.475 2.539 -10.602 1 90.94 206 ARG A O 1
ATOM 1554 N N . ASP A 1 207 ? -4.496 2.217 -9.648 1 91.06 207 ASP A N 1
ATOM 1555 C CA . ASP A 1 207 ? -4.789 3.643 -9.539 1 91.06 207 ASP A CA 1
ATOM 1556 C C . ASP A 1 207 ? -4.961 4.055 -8.078 1 91.06 207 ASP A C 1
ATOM 1558 O O . ASP A 1 207 ? -5.926 4.738 -7.73 1 91.06 207 ASP A O 1
ATOM 1562 N N . PHE A 1 208 ? -4.059 3.596 -7.305 1 94.25 208 PHE A N 1
ATOM 1563 C CA . PHE A 1 208 ? -4.227 3.889 -5.887 1 94.25 208 PHE A CA 1
ATOM 1564 C C . PHE A 1 208 ? -4.094 5.383 -5.625 1 94.25 208 PHE A C 1
ATOM 1566 O O . PHE A 1 208 ? -3.092 5.996 -6 1 94.25 208 PHE A O 1
ATOM 1573 N N . ASP A 1 209 ? -5.09 5.91 -5.035 1 94.88 209 ASP A N 1
ATOM 1574 C CA . ASP A 1 209 ? -5.156 7.285 -4.547 1 94.88 209 ASP A CA 1
ATOM 1575 C C . ASP A 1 209 ? -5.559 7.324 -3.072 1 94.88 209 ASP A C 1
ATOM 1577 O O . ASP A 1 209 ? -6.727 7.113 -2.738 1 94.88 209 ASP A O 1
ATOM 1581 N N . LYS A 1 210 ? -4.582 7.605 -2.209 1 94.81 210 LYS A N 1
ATOM 1582 C CA . LYS A 1 210 ? -4.824 7.543 -0.771 1 94.81 210 LYS A CA 1
ATOM 1583 C C . LYS A 1 210 ? -5.949 8.492 -0.36 1 94.81 210 LYS A C 1
ATOM 1585 O O . LYS A 1 210 ? -6.758 8.164 0.509 1 94.81 210 LYS A O 1
ATOM 1590 N N . CYS A 1 211 ? -5.922 9.688 -0.971 1 90.38 211 CYS A N 1
ATOM 1591 C CA . CYS A 1 211 ? -6.941 10.68 -0.64 1 90.38 211 CYS A CA 1
ATOM 1592 C C . CYS A 1 211 ? -8.336 10.172 -0.995 1 90.38 211 CYS A C 1
ATOM 1594 O O . CYS A 1 211 ? -9.258 10.281 -0.192 1 90.38 211 CYS A O 1
ATOM 1596 N N . ARG A 1 212 ? -8.438 9.688 -2.133 1 94.38 212 ARG A N 1
ATOM 1597 C CA . ARG A 1 212 ? -9.719 9.141 -2.559 1 94.38 212 ARG A CA 1
ATOM 1598 C C . ARG A 1 212 ? -10.133 7.961 -1.681 1 94.38 212 ARG A C 1
ATOM 1600 O O . ARG A 1 212 ? -11.297 7.848 -1.288 1 94.38 212 ARG A O 1
ATOM 1607 N N . PHE A 1 213 ? -9.211 7.094 -1.381 1 96.75 213 PHE A N 1
ATOM 1608 C CA . PHE A 1 213 ? -9.492 5.938 -0.538 1 96.75 213 PHE A CA 1
ATOM 1609 C C . PHE A 1 213 ? -9.969 6.375 0.84 1 96.75 213 PHE A C 1
ATOM 1611 O O . PHE A 1 213 ? -10.984 5.875 1.339 1 96.75 213 PHE A O 1
ATOM 1618 N N . ALA A 1 214 ? -9.273 7.328 1.386 1 90.81 214 ALA A N 1
ATOM 1619 C CA . ALA A 1 214 ? -9.625 7.871 2.695 1 90.81 214 ALA A CA 1
ATOM 1620 C C . ALA A 1 214 ? -11 8.531 2.662 1 90.81 214 ALA A C 1
ATOM 1622 O O . ALA A 1 214 ? -11.727 8.508 3.658 1 90.81 214 ALA A O 1
ATOM 1623 N N . GLY A 1 215 ? -11.336 9.055 1.521 1 89 215 GLY A N 1
ATOM 1624 C CA . GLY A 1 215 ? -12.625 9.719 1.359 1 89 215 GLY A CA 1
ATOM 1625 C C . GLY A 1 215 ? -13.805 8.797 1.575 1 89 215 GLY A C 1
ATOM 1626 O O . GLY A 1 215 ? -14.898 9.242 1.929 1 89 215 GLY A O 1
ATOM 1627 N N . PHE A 1 216 ? -13.633 7.484 1.464 1 93.5 216 PHE A N 1
ATOM 1628 C CA . PHE A 1 216 ? -14.695 6.508 1.699 1 93.5 216 PHE A CA 1
ATOM 1629 C C . PHE A 1 216 ? -15.164 6.562 3.146 1 93.5 216 PHE A C 1
ATOM 1631 O O . PHE A 1 216 ? -16.297 6.164 3.453 1 93.5 216 PHE A O 1
ATOM 1638 N N . CYS A 1 217 ? -14.289 7.047 4.008 1 84.56 217 CYS A N 1
ATOM 1639 C CA . CYS A 1 217 ? -14.625 7.195 5.422 1 84.56 217 CYS A CA 1
ATOM 1640 C C . CYS A 1 217 ? -15.898 8.008 5.594 1 84.56 217 CYS A C 1
ATOM 1642 O O . CYS A 1 217 ? -16.719 7.715 6.469 1 84.56 217 CYS A O 1
ATOM 1644 N N . ARG A 1 218 ? -16.047 9 4.781 1 82.06 218 ARG A N 1
ATOM 1645 C CA . ARG A 1 218 ? -17.25 9.836 4.855 1 82.06 218 ARG A CA 1
ATOM 1646 C C . ARG A 1 218 ? -18.5 9.031 4.562 1 82.06 218 ARG A C 1
ATOM 1648 O O . ARG A 1 218 ? -19.531 9.211 5.223 1 82.06 218 ARG A O 1
ATOM 1655 N N . LYS A 1 219 ? -18.422 8.141 3.586 1 86.06 219 LYS A N 1
ATOM 1656 C CA . LYS A 1 219 ? -19.562 7.312 3.223 1 86.06 219 LYS A CA 1
ATOM 1657 C C . LYS A 1 219 ? -19.906 6.328 4.336 1 86.06 219 LYS A C 1
ATOM 1659 O O . LYS A 1 219 ? -21.078 6.035 4.574 1 86.06 219 LYS A O 1
ATOM 1664 N N . ILE A 1 220 ? -18.891 5.84 4.949 1 80.75 220 ILE A N 1
ATOM 1665 C CA . ILE A 1 220 ? -19.094 4.953 6.086 1 80.75 220 ILE A CA 1
ATOM 1666 C C . ILE A 1 220 ? -19.828 5.699 7.195 1 80.75 220 ILE A C 1
ATOM 1668 O O . ILE A 1 220 ? -20.797 5.188 7.766 1 80.75 220 ILE A O 1
ATOM 1672 N N . ALA A 1 221 ? -19.406 6.918 7.465 1 74 221 ALA A N 1
ATOM 1673 C CA . ALA A 1 221 ? -19.984 7.738 8.523 1 74 221 ALA A CA 1
ATOM 1674 C C . ALA A 1 221 ? -21.438 8.062 8.219 1 74 221 ALA A C 1
ATOM 1676 O O . ALA A 1 221 ? -22.266 8.117 9.133 1 74 221 ALA A O 1
ATOM 1677 N N . GLU A 1 222 ? -21.781 8.297 7.043 1 71.44 222 GLU A N 1
ATOM 1678 C CA . GLU A 1 222 ? -23.141 8.602 6.621 1 71.44 222 GLU A CA 1
ATOM 1679 C C . GLU A 1 222 ? -24.094 7.441 6.926 1 71.44 222 GLU A C 1
ATOM 1681 O O . GLU A 1 222 ? -25.25 7.652 7.281 1 71.44 222 GLU A O 1
ATOM 1686 N N . GLY A 1 223 ? -23.625 6.273 6.684 1 65.5 223 GLY A N 1
ATOM 1687 C CA . GLY A 1 223 ? -24.422 5.098 6.984 1 65.5 223 GLY A CA 1
ATOM 1688 C C . GLY A 1 223 ? -24.672 4.914 8.469 1 65.5 223 GLY A C 1
ATOM 1689 O O . GLY A 1 223 ? -25.719 4.391 8.867 1 65.5 223 GLY A O 1
ATOM 1690 N N . LEU A 1 224 ? -23.812 5.23 9.227 1 59.75 224 LEU A N 1
ATOM 1691 C CA . LEU A 1 224 ? -23.922 5.109 10.672 1 59.75 224 LEU A CA 1
ATOM 1692 C C . LEU A 1 224 ? -24.953 6.102 11.219 1 59.75 224 LEU A C 1
ATOM 1694 O O . LEU A 1 224 ? -25.703 5.781 12.148 1 59.75 224 LEU A O 1
ATOM 1698 N N . VAL A 1 225 ? -24.953 7.203 10.703 1 49.78 225 VAL A N 1
ATOM 1699 C CA . VAL A 1 225 ? -25.859 8.25 11.164 1 49.78 225 VAL A CA 1
ATOM 1700 C C . VAL A 1 225 ? -27.297 7.883 10.812 1 49.78 225 VAL A C 1
ATOM 1702 O O . VAL A 1 225 ? -28.219 8.109 11.602 1 49.78 225 VAL A O 1
ATOM 1705 N N . GLN A 1 226 ? -27.469 7.504 9.602 1 49.19 226 GLN A N 1
ATOM 1706 C CA . GLN A 1 226 ? -28.828 7.191 9.203 1 49.19 226 GLN A CA 1
ATOM 1707 C C . GLN A 1 226 ? -29.438 6.098 10.078 1 49.19 226 GLN A C 1
ATOM 1709 O O . GLN A 1 226 ? -30.641 6.066 10.305 1 49.19 226 GLN A O 1
ATOM 1714 N N . ARG A 1 227 ? -28.594 5.227 10.492 1 45.69 227 ARG A N 1
ATOM 1715 C CA . ARG A 1 227 ? -29.156 4.137 11.289 1 45.69 227 ARG A CA 1
ATOM 1716 C C . ARG A 1 227 ? -29.266 4.535 12.758 1 45.69 227 ARG A C 1
ATOM 1718 O O . ARG A 1 227 ? -29.391 3.674 13.625 1 45.69 227 ARG A O 1
ATOM 1725 N N . ARG A 1 228 ? -28.938 5.645 13.156 1 42.75 228 ARG A N 1
ATOM 1726 C CA . ARG A 1 228 ? -29.156 6.008 14.547 1 42.75 228 ARG A CA 1
ATOM 1727 C C . ARG A 1 228 ? -30.438 5.359 15.086 1 42.75 228 ARG A C 1
ATOM 1729 O O . ARG A 1 228 ? -30.547 5.121 16.297 1 42.75 228 ARG A O 1
ATOM 1736 N N . TYR A 1 229 ? -31.469 5.512 14.445 1 38.16 229 TYR A N 1
ATOM 1737 C CA . TYR A 1 229 ? -32.531 4.836 15.141 1 38.16 229 TYR A CA 1
ATOM 1738 C C . TYR A 1 229 ? -32.25 3.352 15.312 1 38.16 229 TYR A C 1
ATOM 1740 O O . TYR A 1 229 ? -33.062 2.605 15.867 1 38.16 229 TYR A O 1
ATOM 1748 N N . TRP A 1 230 ? -31.641 2.717 14.305 1 33.84 230 TRP A N 1
ATOM 1749 C CA . TRP A 1 230 ? -31.359 1.285 14.406 1 33.84 230 TRP A CA 1
ATOM 1750 C C . TRP A 1 230 ? -30.125 1.02 15.25 1 33.84 230 TRP A C 1
ATOM 1752 O O . TRP A 1 230 ? -29.297 1.904 15.43 1 33.84 230 TRP A O 1
ATOM 1762 N N . SER A 1 231 ? -29.984 -0.207 15.828 1 33.88 231 SER A N 1
ATOM 1763 C CA . SER A 1 231 ? -28.922 -0.821 16.625 1 33.88 231 SER A CA 1
ATOM 1764 C C . SER A 1 231 ? -27.547 -0.476 16.078 1 33.88 231 SER A C 1
ATOM 1766 O O . SER A 1 231 ? -27.375 -0.349 14.859 1 33.88 231 SER A O 1
ATOM 1768 N N . PRO A 1 232 ? -26.812 0.214 16.891 1 35.03 232 PRO A N 1
ATOM 1769 C CA . PRO A 1 232 ? -25.438 0.494 16.469 1 35.03 232 PRO A CA 1
ATOM 1770 C C . PRO A 1 232 ? -24.906 -0.519 15.453 1 35.03 232 PRO A C 1
ATOM 1772 O O . PRO A 1 232 ? -24.953 -1.727 15.695 1 35.03 232 PRO A O 1
ATOM 1775 N N . HIS A 1 233 ? -25.328 -0.448 14.312 1 35.62 233 HIS A N 1
ATOM 1776 C CA . HIS A 1 233 ? -24.797 -1.395 13.336 1 35.62 233 HIS A CA 1
ATOM 1777 C C . HIS A 1 233 ? -23.312 -1.657 13.57 1 35.62 233 HIS A C 1
ATOM 1779 O O . HIS A 1 233 ? -22.516 -0.72 13.633 1 35.62 233 HIS A O 1
ATOM 1785 N N . PRO A 1 234 ? -23.016 -2.842 14.008 1 35.88 234 PRO A N 1
ATOM 1786 C CA . PRO A 1 234 ? -21.719 -3.307 14.508 1 35.88 234 PRO A CA 1
ATOM 1787 C C . PRO A 1 234 ? -20.562 -2.934 13.586 1 35.88 234 PRO A C 1
ATOM 1789 O O . PRO A 1 234 ? -19.469 -2.627 14.055 1 35.88 234 PRO A O 1
ATOM 1792 N N . VAL A 1 235 ? -20.766 -3.252 12.352 1 35.78 235 VAL A N 1
ATOM 1793 C CA . VAL A 1 235 ? -19.578 -2.955 11.555 1 35.78 235 VAL A CA 1
ATOM 1794 C C . VAL A 1 235 ? -19.312 -1.45 11.555 1 35.78 235 VAL A C 1
ATOM 1796 O O . VAL A 1 235 ? -18.172 -1.016 11.602 1 35.78 235 VAL A O 1
ATOM 1799 N N . CYS A 1 236 ? -20.547 -0.799 11.375 1 34.56 236 CYS A N 1
ATOM 1800 C CA . CYS A 1 236 ? -20.453 0.649 11.516 1 34.56 236 CYS A CA 1
ATOM 1801 C C . CYS A 1 236 ? -20.094 1.037 12.945 1 34.56 236 CYS A C 1
ATOM 1803 O O . CYS A 1 236 ? -19.844 2.209 13.227 1 34.56 236 CYS A O 1
ATOM 1805 N N . GLY A 1 237 ? -20.578 0.133 13.859 1 32.28 237 GLY A N 1
ATOM 1806 C CA . GLY A 1 237 ? -20.078 0.3 15.219 1 32.28 237 GLY A CA 1
ATOM 1807 C C . GLY A 1 237 ? -18.578 0.208 15.328 1 32.28 237 GLY A C 1
ATOM 1808 O O . GLY A 1 237 ? -18.031 0.138 16.422 1 32.28 237 GLY A O 1
ATOM 1809 N N . LEU A 1 238 ? -18.078 -0.365 14.32 1 34.19 238 LEU A N 1
ATOM 1810 C CA . LEU A 1 238 ? -16.625 -0.271 14.391 1 34.19 238 LEU A CA 1
ATOM 1811 C C . LEU A 1 238 ? -16.188 1.126 14.82 1 34.19 238 LEU A C 1
ATOM 1813 O O . LEU A 1 238 ? -16.188 2.057 14.016 1 34.19 238 LEU A O 1
ATOM 1817 N N . CYS A 1 239 ? -16.938 1.474 15.859 1 32.38 239 CYS A N 1
ATOM 1818 C CA . CYS A 1 239 ? -16.516 2.711 16.516 1 32.38 239 CYS A CA 1
ATOM 1819 C C . CYS A 1 239 ? -15.008 2.871 16.469 1 32.38 239 CYS A C 1
ATOM 1821 O O . CYS A 1 239 ? -14.273 1.882 16.484 1 32.38 239 CYS A O 1
ATOM 1823 N N . VAL A 1 240 ? -14.633 4 15.945 1 36.03 240 VAL A N 1
ATOM 1824 C CA . VAL A 1 240 ? -13.273 4.484 16.156 1 36.03 240 VAL A CA 1
ATOM 1825 C C . VAL A 1 240 ? -12.672 3.824 17.391 1 36.03 240 VAL A C 1
ATOM 1827 O O . VAL A 1 240 ? -11.469 3.559 17.438 1 36.03 240 VAL A O 1
ATOM 1830 N N . GLU A 1 241 ? -13.562 3.543 18.266 1 36.06 241 GLU A N 1
ATOM 1831 C CA . GLU A 1 241 ? -13.109 2.938 19.516 1 36.06 241 GLU A CA 1
ATOM 1832 C C . GLU A 1 241 ? -12.648 1.499 19.297 1 36.06 241 GLU A C 1
ATOM 1834 O O . GLU A 1 241 ? -11.625 1.081 19.828 1 36.06 241 GLU A O 1
ATOM 1839 N N . GLU A 1 242 ? -13.484 0.817 18.734 1 36.69 242 GLU A N 1
ATOM 1840 C CA . GLU A 1 242 ? -13.125 -0.583 18.531 1 36.69 242 GLU A CA 1
ATOM 1841 C C . GLU A 1 242 ? -12.031 -0.723 17.469 1 36.69 242 GLU A C 1
ATOM 1843 O O . GLU A 1 242 ? -11.172 -1.6 17.578 1 36.69 242 GLU A O 1
ATOM 1848 N N . LEU A 1 243 ? -12.258 -0.073 16.422 1 36.03 243 LEU A N 1
ATOM 1849 C CA . LEU A 1 243 ? -11.109 -0.068 15.523 1 36.03 243 LEU A CA 1
ATOM 1850 C C . LEU A 1 243 ? -9.852 0.372 16.266 1 36.03 243 LEU A C 1
ATOM 1852 O O . LEU A 1 243 ? -8.75 -0.102 15.961 1 36.03 243 LEU A O 1
ATOM 1856 N N . GLY A 1 244 ? -10.016 1.364 17.141 1 33.19 244 GLY A N 1
ATOM 1857 C CA . GLY A 1 244 ? -8.977 1.799 18.062 1 33.19 244 GLY A CA 1
ATOM 1858 C C . GLY A 1 244 ? -8.773 0.844 19.219 1 33.19 244 GLY A C 1
ATOM 1859 O O . GLY A 1 244 ? -7.805 0.967 19.969 1 33.19 244 GLY A O 1
ATOM 1860 N N . ALA A 1 245 ? -9.781 0.255 19.609 1 32.81 245 ALA A N 1
ATOM 1861 C CA . ALA A 1 245 ? -9.711 -0.595 20.797 1 32.81 245 ALA A CA 1
ATOM 1862 C C . ALA A 1 245 ? -8.68 -1.71 20.609 1 32.81 245 ALA A C 1
ATOM 1864 O O . ALA A 1 245 ? -8 -2.104 21.562 1 32.81 245 ALA A O 1
ATOM 1865 N N . ALA A 1 246 ? -8.812 -2.457 19.562 1 32.19 246 ALA A N 1
ATOM 1866 C CA . ALA A 1 246 ? -7.723 -3.43 19.625 1 32.19 246 ALA A CA 1
ATOM 1867 C C . ALA A 1 246 ? -6.371 -2.732 19.766 1 32.19 246 ALA A C 1
ATOM 1869 O O . ALA A 1 246 ? -5.523 -3.168 20.547 1 32.19 246 ALA A O 1
ATOM 1870 N N . GLU A 1 247 ? -5.922 -2.072 18.688 1 30.83 247 GLU A N 1
ATOM 1871 C CA . GLU A 1 247 ? -4.629 -1.395 18.625 1 30.83 247 GLU A CA 1
ATOM 1872 C C . GLU A 1 247 ? -4.758 0.076 19 1 30.83 247 GLU A C 1
ATOM 1874 O O . GLU A 1 247 ? -3.775 0.82 18.984 1 30.83 247 GLU A O 1
ATOM 1879 N N . GLY A 1 248 ? -5.812 0.518 19.156 1 31.23 248 GLY A N 1
ATOM 1880 C CA . GLY A 1 248 ? -5.965 1.959 19.281 1 31.23 248 GLY A CA 1
ATOM 1881 C C . GLY A 1 248 ? -5.324 2.525 20.531 1 31.23 248 GLY A C 1
ATOM 1882 O O . GLY A 1 248 ? -5.867 3.439 21.156 1 31.23 248 GLY A O 1
ATOM 1883 N N . ARG A 1 249 ? -4.605 1.77 21.172 1 30 249 ARG A N 1
ATOM 1884 C CA . ARG A 1 249 ? -3.9 2.51 22.203 1 30 249 ARG A CA 1
ATOM 1885 C C . ARG A 1 249 ? -3.078 3.646 21.609 1 30 249 ARG A C 1
ATOM 1887 O O . ARG A 1 249 ? -2.18 3.41 20.797 1 30 249 ARG A O 1
ATOM 1894 N N . PHE A 1 250 ? -3.713 4.645 21.219 1 28.44 250 PHE A N 1
ATOM 1895 C CA . PHE A 1 250 ? -2.799 5.75 20.953 1 28.44 250 PHE A CA 1
ATOM 1896 C C . PHE A 1 250 ? -1.674 5.781 21.969 1 28.44 250 PHE A C 1
ATOM 1898 O O . PHE A 1 250 ? -1.87 5.402 23.125 1 28.44 250 PHE A O 1
ATOM 1905 N N . PRO A 1 251 ? -0.515 5.715 21.516 1 29.28 251 PRO A N 1
ATOM 1906 C CA . PRO A 1 251 ? 0.607 5.785 22.469 1 29.28 251 PRO A CA 1
ATOM 1907 C C . PRO A 1 251 ? 0.434 6.887 23.5 1 29.28 251 PRO A C 1
ATOM 1909 O O . PRO A 1 251 ? 0.33 8.062 23.156 1 29.28 251 PRO A O 1
ATOM 1912 N N . VAL A 1 252 ? -0.353 6.719 24.5 1 30.61 252 VAL A N 1
ATOM 1913 C CA . VAL A 1 252 ? -0.088 7.598 25.641 1 30.61 252 VAL A CA 1
ATOM 1914 C C . VAL A 1 252 ? 1.404 7.586 25.969 1 30.61 252 VAL A C 1
ATOM 1916 O O . VAL A 1 252 ? 1.817 8.039 27.031 1 30.61 252 VAL A O 1
ATOM 1919 N N . SER A 1 253 ? 2.146 6.938 25.156 1 31.44 253 SER A N 1
ATOM 1920 C CA . SER A 1 253 ? 3.496 6.758 25.672 1 31.44 253 SER A CA 1
ATOM 1921 C C . SER A 1 253 ? 4.254 8.078 25.719 1 31.44 253 SER A C 1
ATOM 1923 O O . SER A 1 253 ? 5.469 8.102 25.922 1 31.44 253 SER A O 1
ATOM 1925 N N . ALA A 1 254 ? 3.787 9.211 25 1 31.95 254 ALA A N 1
ATOM 1926 C CA . ALA A 1 254 ? 4.754 10.25 25.344 1 31.95 254 ALA A CA 1
ATOM 1927 C C . ALA A 1 254 ? 4.977 10.312 26.844 1 31.95 254 ALA A C 1
ATOM 1929 O O . ALA A 1 254 ? 4.043 10.578 27.609 1 31.95 254 ALA A O 1
ATOM 1930 N N . ASP A 1 255 ? 5.746 9.438 27.344 1 28.22 255 ASP A N 1
ATOM 1931 C CA . ASP A 1 255 ? 6.141 9.688 28.734 1 28.22 255 ASP A CA 1
ATOM 1932 C C . ASP A 1 255 ? 6.18 11.188 29.031 1 28.22 255 ASP A C 1
ATOM 1934 O O . ASP A 1 255 ? 6.98 11.922 28.438 1 28.22 255 ASP A O 1
ATOM 1938 N N . PRO A 1 256 ? 5.078 11.734 29.516 1 30.84 256 PRO A N 1
ATOM 1939 C CA . PRO A 1 256 ? 5.297 13.094 30.016 1 30.84 256 PRO A CA 1
ATOM 1940 C C . PRO A 1 256 ? 6.543 13.203 30.891 1 30.84 256 PRO A C 1
ATOM 1942 O O . PRO A 1 256 ? 6.715 12.422 31.828 1 30.84 256 PRO A O 1
ATOM 1945 N N . GLY A 1 257 ? 7.742 13.086 30.453 1 31.56 257 GLY A N 1
ATOM 1946 C CA . GLY A 1 257 ? 8.555 13.594 31.547 1 31.56 257 GLY A CA 1
ATOM 1947 C C . GLY A 1 257 ? 7.754 14.406 32.562 1 31.56 257 GLY A C 1
ATOM 1948 O O . GLY A 1 257 ? 6.527 14.508 32.438 1 31.56 257 GLY A O 1
ATOM 1949 N N . GLN A 1 258 ? 8.391 14.906 33.719 1 26.86 258 GLN A N 1
ATOM 1950 C CA . GLN A 1 258 ? 7.723 15.836 34.625 1 26.86 258 GLN A CA 1
ATOM 1951 C C . GLN A 1 258 ? 6.801 16.781 33.844 1 26.86 258 GLN A C 1
ATOM 1953 O O . GLN A 1 258 ? 7.262 17.562 33.031 1 26.86 258 GLN A O 1
ATOM 1958 N N . ARG A 1 259 ? 5.695 16.375 33.562 1 31.11 259 ARG A N 1
ATOM 1959 C CA . ARG A 1 259 ? 4.711 17.297 33 1 31.11 259 ARG A CA 1
ATOM 1960 C C . ARG A 1 259 ? 4.879 18.688 33.594 1 31.11 259 ARG A C 1
ATOM 1962 O O . ARG A 1 259 ? 4.77 18.875 34.781 1 31.11 259 ARG A O 1
ATOM 1969 N N . ASP A 1 260 ? 5.801 19.328 33.031 1 27.02 260 ASP A N 1
ATOM 1970 C CA . ASP A 1 260 ? 5.508 20.672 33.5 1 27.02 260 ASP A CA 1
ATOM 1971 C C . ASP A 1 260 ? 4.082 21.078 33.125 1 27.02 260 ASP A C 1
ATOM 1973 O O . ASP A 1 260 ? 3.584 20.734 32.062 1 27.02 260 ASP A O 1
ATOM 1977 N N . PRO A 1 261 ? 3.105 21.359 34 1 29.59 261 PRO A N 1
ATOM 1978 C CA . PRO A 1 261 ? 1.716 21.797 33.844 1 29.59 261 PRO A CA 1
ATOM 1979 C C . PRO A 1 261 ? 1.45 22.484 32.5 1 29.59 261 PRO A C 1
ATOM 1981 O O . PRO A 1 261 ? 0.295 22.734 32.156 1 29.59 261 PRO A O 1
ATOM 1984 N N . GLY A 1 262 ? 2.406 22.906 31.672 1 28.83 262 GLY A N 1
ATOM 1985 C CA . GLY A 1 262 ? 2.117 23.859 30.609 1 28.83 262 GLY A CA 1
ATOM 1986 C C . GLY A 1 262 ? 1.975 23.203 29.25 1 28.83 262 GLY A C 1
ATOM 1987 O O . GLY A 1 262 ? 1.93 23.891 28.234 1 28.83 262 GLY A O 1
ATOM 1988 N N . SER A 1 263 ? 2.25 21.969 29.031 1 29.77 263 SER A N 1
ATOM 1989 C CA . SER A 1 263 ? 2.312 21.547 27.641 1 29.77 263 SER A CA 1
ATOM 1990 C C . SER A 1 263 ? 0.917 21.344 27.062 1 29.77 263 SER A C 1
ATOM 1992 O O . SER A 1 263 ? 0.084 20.672 27.672 1 29.77 263 SER A O 1
ATOM 1994 N N . GLU A 1 264 ? 0.383 22.219 26.156 1 28.17 264 GLU A N 1
ATOM 1995 C CA . GLU A 1 264 ? -0.925 22.266 25.5 1 28.17 264 GLU A CA 1
ATOM 1996 C C . GLU A 1 264 ? -1.026 21.203 24.406 1 28.17 264 GLU A C 1
ATOM 1998 O O . GLU A 1 264 ? -0.048 20.938 23.703 1 28.17 264 GLU A O 1
ATOM 2003 N N . LEU A 1 265 ? -1.932 20.25 24.484 1 29.98 265 LEU A N 1
ATOM 2004 C CA . LEU A 1 265 ? -2.264 19.266 23.453 1 29.98 265 LEU A CA 1
ATOM 2005 C C . LEU A 1 265 ? -3.027 19.906 22.312 1 29.98 265 LEU A C 1
ATOM 2007 O O . LEU A 1 265 ? -4.055 20.562 22.516 1 29.98 265 LEU A O 1
ATOM 2011 N N . LEU A 1 266 ? -2.463 20.188 21.062 1 27.92 266 LEU A N 1
ATOM 2012 C CA . LEU A 1 266 ? -3.123 20.688 19.859 1 27.92 266 LEU A CA 1
ATOM 2013 C C . LEU A 1 266 ? -3.623 19.531 19 1 27.92 266 LEU A C 1
ATOM 2015 O O . LEU A 1 266 ? -2.855 18.641 18.641 1 27.92 266 LEU A O 1
ATOM 2019 N N . LEU A 1 267 ? -4.945 19.328 18.891 1 29.92 267 LEU A N 1
ATOM 2020 C CA . LEU A 1 267 ? -5.594 18.344 18.031 1 29.92 267 LEU A CA 1
ATOM 2021 C C . LEU A 1 267 ? -6.023 18.984 16.719 1 29.92 267 LEU A C 1
ATOM 2023 O O . LEU A 1 267 ? -6.719 20 16.719 1 29.92 267 LEU A O 1
ATOM 2027 N N . TRP A 1 268 ? -5.34 18.812 15.555 1 27.83 268 TRP A N 1
ATOM 2028 C CA . TRP A 1 268 ? -5.703 19.312 14.234 1 27.83 268 TRP A CA 1
ATOM 2029 C C . TRP A 1 268 ? -6.543 18.281 13.477 1 27.83 268 TRP A C 1
ATOM 2031 O O . TRP A 1 268 ? -6.102 17.156 13.258 1 27.83 268 TRP A O 1
ATOM 2041 N N . LEU A 1 269 ? -8.039 18.469 13.391 1 30.98 269 LEU A N 1
ATOM 2042 C CA . LEU A 1 269 ? -8.953 17.641 12.609 1 30.98 269 LEU A CA 1
ATOM 2043 C C . LEU A 1 269 ? -9.359 18.344 11.32 1 30.98 269 LEU A C 1
ATOM 2045 O O . LEU A 1 269 ? -9.508 19.562 11.297 1 30.98 269 LEU A O 1
ATOM 2049 N N . HIS A 1 270 ? -9.133 17.859 10.211 1 29.27 270 HIS A N 1
ATOM 2050 C CA . HIS A 1 270 ? -9.68 18.484 9.008 1 29.27 270 HIS A CA 1
ATOM 2051 C C . HIS A 1 270 ? -11.195 18.547 9.062 1 29.27 270 HIS A C 1
ATOM 2053 O O . HIS A 1 270 ? -11.852 17.578 9.453 1 29.27 270 HIS A O 1
ATOM 2059 N N . PRO A 1 271 ? -11.805 19.703 8.82 1 29.44 271 PRO A N 1
ATOM 2060 C CA . PRO A 1 271 ? -13.234 19.969 8.953 1 29.44 271 PRO A CA 1
ATOM 2061 C C . PRO A 1 271 ? -14.094 19 8.156 1 29.44 271 PRO A C 1
ATOM 2063 O O . PRO A 1 271 ? -15.133 18.531 8.648 1 29.44 271 PRO A O 1
ATOM 2066 N N . ASP A 1 272 ? -13.891 18.844 7.051 1 31.66 272 ASP A N 1
ATOM 2067 C CA . ASP A 1 272 ? -14.812 18.062 6.234 1 31.66 272 ASP A CA 1
ATOM 2068 C C . ASP A 1 272 ? -14.922 16.641 6.746 1 31.66 272 ASP A C 1
ATOM 2070 O O . ASP A 1 272 ? -15.969 16 6.605 1 31.66 272 ASP A O 1
ATOM 2074 N N . GLU A 1 273 ? -13.945 16.219 7.277 1 32.88 273 GLU A N 1
ATOM 2075 C CA . GLU A 1 273 ? -13.961 14.852 7.797 1 32.88 273 GLU A CA 1
ATOM 2076 C C . GLU A 1 273 ? -14.539 14.805 9.211 1 32.88 273 GLU A C 1
ATOM 2078 O O . GLU A 1 273 ? -15.141 13.805 9.602 1 32.88 273 GLU A O 1
ATOM 2083 N N . ALA A 1 274 ? -14.641 15.93 9.922 1 31.14 274 ALA A N 1
ATOM 2084 C CA . ALA A 1 274 ? -15.148 16.078 11.281 1 31.14 274 ALA A CA 1
ATOM 2085 C C . ALA A 1 274 ? -16.672 16.031 11.297 1 31.14 274 ALA A C 1
ATOM 2087 O O . ALA A 1 274 ? -17.266 15.523 12.25 1 31.14 274 ALA A O 1
ATOM 2088 N N . ALA A 1 275 ? -17.375 16.5 10.367 1 31.94 275 ALA A N 1
ATOM 2089 C CA . ALA A 1 275 ? -18.828 16.578 10.367 1 31.94 275 ALA A CA 1
ATOM 2090 C C . ALA A 1 275 ? -19.453 15.203 10.539 1 31.94 275 ALA A C 1
ATOM 2092 O O . ALA A 1 275 ? -20.5 15.062 11.18 1 31.94 275 ALA A O 1
ATOM 2093 N N . ALA A 1 276 ? -18.953 14.266 10.023 1 30.62 276 ALA A N 1
ATOM 2094 C CA . ALA A 1 276 ? -19.609 12.961 10.055 1 30.62 276 ALA A CA 1
ATOM 2095 C C . ALA A 1 276 ? -19.578 12.359 11.453 1 30.62 276 ALA A C 1
ATOM 2097 O O . ALA A 1 276 ? -20.484 11.617 11.844 1 30.62 276 ALA A O 1
ATOM 2098 N N . PHE A 1 277 ? -18.656 12.766 12.203 1 30.47 277 PHE A N 1
ATOM 2099 C CA . PHE A 1 277 ? -18.484 12.094 13.492 1 30.47 277 PHE A CA 1
ATOM 2100 C C . PHE A 1 277 ? -19.266 12.828 14.578 1 30.47 277 PHE A C 1
ATOM 2102 O O . PHE A 1 277 ? -19.594 12.242 15.617 1 30.47 277 PHE A O 1
ATOM 2109 N N . LEU A 1 278 ? -19.547 14.164 14.492 1 29.78 278 LEU A N 1
ATOM 2110 C CA . LEU A 1 278 ? -20.031 14.961 15.617 1 29.78 278 LEU A CA 1
ATOM 2111 C C . LEU A 1 278 ? -21.547 15 15.641 1 29.78 278 LEU A C 1
ATOM 2113 O O . LEU A 1 278 ? -22.141 15.875 16.281 1 29.78 278 LEU A O 1
ATOM 2117 N N . ARG A 1 279 ? -22.266 14.086 15.195 1 27.72 279 ARG A N 1
ATOM 2118 C CA . ARG A 1 279 ? -23.672 14.398 15.5 1 27.72 279 ARG A CA 1
ATOM 2119 C C . ARG A 1 279 ? -23.984 14.125 16.969 1 27.72 279 ARG A C 1
ATOM 2121 O O . ARG A 1 279 ? -23.844 13 17.438 1 27.72 279 ARG A O 1
ATOM 2128 N N . PRO A 1 280 ? -24.109 15.102 17.859 1 27.33 280 PRO A N 1
ATOM 2129 C CA . PRO A 1 280 ? -24.609 15.008 19.219 1 27.33 280 PRO A CA 1
ATOM 2130 C C . PRO A 1 280 ? -25.938 14.234 19.328 1 27.33 280 PRO A C 1
ATOM 2132 O O . PRO A 1 280 ? -26.797 14.367 18.453 1 27.33 280 PRO A O 1
ATOM 2135 N N . GLY A 1 281 ? -25.969 13.07 19.844 1 27.47 281 GLY A N 1
ATOM 2136 C CA . GLY A 1 281 ? -27.281 12.555 20.219 1 27.47 281 GLY A CA 1
ATOM 2137 C C . GLY A 1 281 ? -28.062 13.508 21.109 1 27.47 281 GLY A C 1
ATOM 2138 O O . GLY A 1 281 ? -27.469 14.289 21.859 1 27.47 281 GLY A O 1
ATOM 2139 N N . ARG A 1 282 ? -29.281 13.875 20.969 1 27.69 282 ARG A N 1
ATOM 2140 C CA . ARG A 1 282 ? -30.312 14.695 21.609 1 27.69 282 ARG A CA 1
ATOM 2141 C C . ARG A 1 282 ? -30.516 14.266 23.062 1 27.69 282 ARG A C 1
ATOM 2143 O O . ARG A 1 282 ? -31.266 14.898 23.797 1 27.69 282 ARG A O 1
ATOM 2150 N N . GLY A 1 283 ? -30.328 13.078 23.625 1 28.19 283 GLY A N 1
ATOM 2151 C CA . GLY A 1 283 ? -31 12.812 24.891 1 28.19 283 GLY A CA 1
ATOM 2152 C C . GLY A 1 283 ? -30.312 13.43 26.078 1 28.19 283 GLY A C 1
ATOM 2153 O O . GLY A 1 283 ? -29.812 12.719 26.953 1 28.19 283 GLY A O 1
ATOM 2154 N N . GLN A 1 284 ? -29.562 14.492 26.109 1 25.55 284 GLN A N 1
ATOM 2155 C CA . GLN A 1 284 ? -29.125 14.977 27.422 1 25.55 284 GLN A CA 1
ATOM 2156 C C . GLN A 1 284 ? -30.328 15.422 28.25 1 25.55 284 GLN A C 1
ATOM 2158 O O . GLN A 1 284 ? -31.203 16.156 27.766 1 25.55 284 GLN A O 1
ATOM 2163 N N . PRO A 1 285 ? -30.703 14.648 29.391 1 27.19 285 PRO A N 1
ATOM 2164 C CA . PRO A 1 285 ? -31.578 15.352 30.312 1 27.19 285 PRO A CA 1
ATOM 2165 C C . PRO A 1 285 ? -31.078 16.75 30.672 1 27.19 285 PRO A C 1
ATOM 2167 O O . PRO A 1 285 ? -29.875 17.016 30.547 1 27.19 285 PRO A O 1
ATOM 2170 N N . ARG A 1 286 ? -31.891 17.828 31.062 1 29.47 286 ARG A N 1
ATOM 2171 C CA . ARG A 1 286 ? -31.797 19.25 31.375 1 29.47 286 ARG A CA 1
ATOM 2172 C C . ARG A 1 286 ? -30.906 19.5 32.594 1 29.47 286 ARG A C 1
ATOM 2174 O O . ARG A 1 286 ? -30.859 20.609 33.125 1 29.47 286 ARG A O 1
ATOM 2181 N N . GLY A 1 287 ? -30.406 18.484 33.312 1 26.58 287 GLY A N 1
ATOM 2182 C CA . GLY A 1 287 ? -29.859 19.047 34.531 1 26.58 287 GLY A CA 1
ATOM 2183 C C . GLY A 1 287 ? -28.719 20.031 34.281 1 26.58 287 GLY A C 1
ATOM 2184 O O . GLY A 1 287 ? -28.109 20.016 33.219 1 26.58 287 GLY A O 1
ATOM 2185 N N . GLN A 1 288 ? -28.562 21.156 35.156 1 22.86 288 GLN A N 1
ATOM 2186 C CA . GLN A 1 288 ? -27.766 22.375 35.156 1 22.86 288 GLN A CA 1
ATOM 2187 C C . GLN A 1 288 ? -26.266 22.062 35.125 1 22.86 288 GLN A C 1
ATOM 2189 O O . GLN A 1 288 ? -25.719 21.547 36.125 1 22.86 288 GLN A O 1
ATOM 2194 N N . ALA A 1 289 ? -25.891 21.391 34.281 1 25.17 289 ALA A N 1
ATOM 2195 C CA . ALA A 1 289 ? -24.438 21.156 34.219 1 25.17 289 ALA A CA 1
ATOM 2196 C C . ALA A 1 289 ? -23.656 22.438 34.469 1 25.17 289 ALA A C 1
ATOM 2198 O O . ALA A 1 289 ? -23.859 23.438 33.75 1 25.17 289 ALA A O 1
ATOM 2199 N N . HIS A 1 290 ? -23.344 22.703 35.688 1 22.91 290 HIS A N 1
ATOM 2200 C CA . HIS A 1 290 ? -22.5 23.828 36.094 1 22.91 290 HIS A CA 1
ATOM 2201 C C . HIS A 1 290 ? -21.281 23.938 35.188 1 22.91 290 HIS A C 1
ATOM 2203 O O . HIS A 1 290 ? -20.625 22.938 34.906 1 22.91 290 HIS A O 1
ATOM 2209 N N . ARG A 1 291 ? -21.297 24.797 34.156 1 25.3 2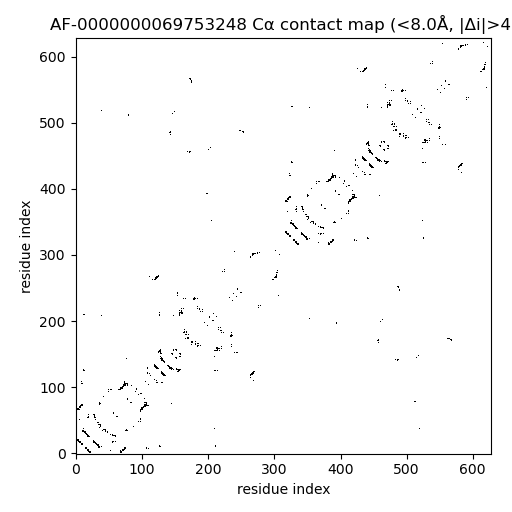91 ARG A N 1
ATOM 2210 C CA . ARG A 1 291 ? -20.297 25.359 33.25 1 25.3 291 ARG A CA 1
ATOM 2211 C C . ARG A 1 291 ? -19.031 25.734 34 1 25.3 291 ARG A C 1
ATOM 2213 O O . ARG A 1 291 ? -19 26.719 34.719 1 25.3 291 ARG A O 1
ATOM 2220 N N . ALA A 1 292 ? -18.391 24.719 34.688 1 28.2 292 ALA A N 1
ATOM 2221 C CA . ALA A 1 292 ? -17.188 25.312 35.281 1 28.2 292 ALA A CA 1
ATOM 2222 C C . ALA A 1 292 ? -16.406 26.125 34.219 1 28.2 292 ALA A C 1
ATOM 2224 O O . ALA A 1 292 ? -16.453 25.812 33.031 1 28.2 292 ALA A O 1
ATOM 2225 N N . PRO A 1 293 ? -15.93 27.344 34.438 1 27.27 293 PRO A N 1
ATOM 2226 C CA . PRO A 1 293 ? -15.242 28.234 33.5 1 27.27 293 PRO A CA 1
ATOM 2227 C C . PRO A 1 293 ? -14.148 27.531 32.719 1 27.27 293 PRO A C 1
ATOM 2229 O O . PRO A 1 293 ? -13.578 26.547 33.188 1 27.27 293 PRO A O 1
ATOM 2232 N N . PRO A 1 294 ? -14.164 27.594 31.328 1 29.28 294 PRO A N 1
ATOM 2233 C CA . PRO A 1 294 ? -13.242 26.969 30.375 1 29.28 294 PRO A CA 1
ATOM 2234 C C . PRO A 1 294 ? -11.781 27.125 30.781 1 29.28 294 PRO A C 1
ATOM 2236 O O . PRO A 1 294 ? -11.359 28.219 31.172 1 29.28 294 PRO A O 1
ATOM 2239 N N . PRO A 1 295 ? -11.234 26.203 31.469 1 28.67 295 PRO A N 1
ATOM 2240 C CA . PRO A 1 295 ? -9.906 26.656 31.891 1 28.67 295 PRO A CA 1
ATOM 2241 C C . PRO A 1 295 ? -9.133 27.359 30.766 1 28.67 295 PRO A C 1
ATOM 2243 O O . PRO A 1 295 ? -9.414 27.125 29.594 1 28.67 295 PRO A O 1
ATOM 2246 N N . HIS A 1 296 ? -8.555 28.578 30.828 1 28.31 296 HIS A N 1
ATOM 2247 C CA . HIS A 1 296 ? -7.957 29.547 29.922 1 28.31 296 HIS A CA 1
ATOM 2248 C C . HIS A 1 296 ? -7.137 28.859 28.828 1 28.31 296 HIS A C 1
ATOM 2250 O O . HIS A 1 296 ? -6.973 29.406 27.734 1 28.31 296 HIS A O 1
ATOM 2256 N N . GLY A 1 297 ? -6.188 27.922 29.031 1 28.09 297 GLY A N 1
ATOM 2257 C CA . GLY A 1 297 ? -5.07 27.562 28.188 1 28.09 297 GLY A CA 1
ATOM 2258 C C . GLY A 1 297 ? -5.418 26.516 27.141 1 28.09 297 GLY A C 1
ATOM 2259 O O . GLY A 1 297 ? -4.551 26.047 26.406 1 28.09 297 GLY A O 1
ATOM 2260 N N . LEU A 1 298 ? -6.398 25.766 27.328 1 28.47 298 LEU A N 1
ATOM 2261 C CA . LEU A 1 298 ? -6.711 24.688 26.391 1 28.47 298 LEU A CA 1
ATOM 2262 C C . LEU A 1 298 ? -7.387 25.25 25.141 1 28.47 298 LEU A C 1
ATOM 2264 O O . LEU A 1 298 ? -8.484 25.797 25.219 1 28.47 298 LEU A O 1
ATOM 2268 N N . GLN A 1 299 ? -6.633 25.859 24.344 1 26.22 299 GLN A N 1
ATOM 2269 C CA . GLN A 1 299 ? -7.309 26.234 23.094 1 26.22 299 GLN A CA 1
ATOM 2270 C C . GLN A 1 299 ? -7.73 25 22.312 1 26.22 299 GLN A C 1
ATOM 2272 O O . GLN A 1 299 ? -6.902 24.125 22.016 1 26.22 299 GLN A O 1
ATOM 2277 N N . SER A 1 300 ? -8.773 24.344 22.781 1 26.97 300 SER A N 1
ATOM 2278 C CA . SER A 1 300 ? -9.375 23.25 22.031 1 26.97 300 SER A CA 1
ATOM 2279 C C . SER A 1 300 ? -9.703 23.672 20.609 1 26.97 300 SER A C 1
ATOM 2281 O O . SER A 1 300 ? -10.414 24.656 20.391 1 26.97 300 SER A O 1
ATOM 2283 N N . GLN A 1 301 ? -8.805 23.953 19.922 1 26.02 301 GLN A N 1
ATOM 2284 C CA . GLN A 1 301 ? -9.383 23.984 18.578 1 26.02 301 GLN A CA 1
ATOM 2285 C C . GLN A 1 301 ? -9.938 22.625 18.172 1 26.02 301 GLN A C 1
ATOM 2287 O O . GLN A 1 301 ? -9.18 21.656 18.062 1 26.02 301 GLN A O 1
ATOM 2292 N N . CYS A 1 302 ? -11.039 22.234 18.859 1 25.41 302 CYS A N 1
ATOM 2293 C CA . CYS A 1 302 ? -11.82 21 18.938 1 25.41 302 CYS A CA 1
ATOM 2294 C C . CYS A 1 302 ? -12.047 20.406 17.562 1 25.41 302 CYS A C 1
ATOM 2296 O O . CYS A 1 302 ? -12.961 19.609 17.359 1 25.41 302 CYS A O 1
ATOM 2298 N N . HIS A 1 303 ? -11.297 20.703 16.547 1 26.23 303 HIS A N 1
ATOM 2299 C CA . HIS A 1 303 ? -11.906 20 15.43 1 26.23 303 HIS A CA 1
ATOM 2300 C C . HIS A 1 303 ? -11.719 18.5 15.555 1 26.23 303 HIS A C 1
ATOM 2302 O O . HIS A 1 303 ? -12.133 17.734 14.68 1 26.23 303 HIS A O 1
ATOM 2308 N N . CYS A 1 304 ? -10.711 18.062 16.344 1 25.91 304 CYS A N 1
ATOM 2309 C CA . CYS A 1 304 ? -10.367 16.641 16.359 1 25.91 304 CYS A CA 1
ATOM 2310 C C . CYS A 1 304 ? -11.188 15.891 17.406 1 25.91 304 CYS A C 1
ATOM 2312 O O . CYS A 1 304 ? -10.953 16.016 18.594 1 25.91 304 CYS A O 1
ATOM 2314 N N . LEU A 1 305 ? -12.453 15.57 17.047 1 26.17 305 LEU A N 1
ATOM 2315 C CA . LEU A 1 305 ? -13.422 15.016 17.984 1 26.17 305 LEU A CA 1
ATOM 2316 C C . LEU A 1 305 ? -12.945 13.672 18.531 1 26.17 305 LEU A C 1
ATOM 2318 O O . LEU A 1 305 ? -13.477 13.18 19.531 1 26.17 305 LEU A O 1
ATOM 2322 N N . LEU A 1 306 ? -12.094 13.094 17.781 1 26.64 306 LEU A N 1
ATOM 2323 C CA . LEU A 1 306 ? -11.945 11.727 18.281 1 26.64 306 LEU A CA 1
ATOM 2324 C C . LEU A 1 306 ? -11.344 11.727 19.688 1 26.64 306 LEU A C 1
ATOM 2326 O O . LEU A 1 306 ? -11.719 10.914 20.516 1 26.64 306 LEU A O 1
ATOM 2330 N N . LEU A 1 307 ? -10.5 12.664 19.922 1 26.44 307 LEU A N 1
ATOM 2331 C CA . LEU A 1 307 ? -9.891 12.656 21.25 1 26.44 307 LEU A CA 1
ATOM 2332 C C . LEU A 1 307 ? -10.906 13.047 22.312 1 26.44 307 LEU A C 1
ATOM 2334 O O . LEU A 1 307 ? -10.773 12.672 23.484 1 26.44 307 LEU A O 1
ATOM 2338 N N . LEU A 1 308 ? -11.898 13.742 21.891 1 25.33 308 LEU A N 1
ATOM 2339 C CA . LEU A 1 308 ? -12.758 14.242 22.953 1 25.33 308 LEU A CA 1
ATOM 2340 C C . LEU A 1 308 ? -13.367 13.094 23.75 1 25.33 308 LEU A C 1
ATOM 2342 O O . LEU A 1 308 ? -13.492 13.172 24.969 1 25.33 308 LEU A O 1
ATOM 2346 N N . TYR A 1 309 ? -13.68 12.078 23.016 1 27.02 309 TYR A N 1
ATOM 2347 C CA . TYR A 1 309 ? -14.336 11.047 23.812 1 27.02 309 TYR A CA 1
ATOM 2348 C C . TYR A 1 309 ? -13.344 10.383 24.766 1 27.02 309 TYR A C 1
ATOM 2350 O O . TYR A 1 309 ? -13.688 10.062 25.906 1 27.02 309 TYR A O 1
ATOM 2358 N N . LEU A 1 310 ? -12.133 10.273 24.328 1 26.83 310 LEU A N 1
ATOM 2359 C CA . LEU A 1 310 ? -11.219 9.648 25.281 1 26.83 310 LEU A CA 1
ATOM 2360 C C . LEU A 1 310 ? -11.016 10.531 26.5 1 26.83 310 LEU A C 1
ATOM 2362 O O . LEU A 1 310 ? -10.789 10.039 27.609 1 26.83 310 LEU A O 1
ATOM 2366 N N . LEU A 1 311 ? -11.008 11.797 26.281 1 25.72 311 LEU A N 1
ATOM 2367 C CA . LEU A 1 311 ? -10.828 12.656 27.453 1 25.72 311 LEU A CA 1
ATOM 2368 C C . LEU A 1 311 ? -12.078 12.672 28.312 1 25.72 311 LEU A C 1
ATOM 2370 O O . LEU A 1 311 ? -12.008 12.984 29.516 1 25.72 311 LEU A O 1
ATOM 2374 N N . LEU A 1 312 ? -13.195 12.562 27.703 1 26.22 312 LEU A N 1
ATOM 2375 C CA . LEU A 1 312 ? -14.352 12.758 28.562 1 26.22 312 LEU A CA 1
ATOM 2376 C C . LEU A 1 312 ? -14.531 11.555 29.5 1 26.22 312 LEU A C 1
ATOM 2378 O O . LEU A 1 312 ? -15.312 11.617 30.453 1 26.22 312 LEU A O 1
ATOM 2382 N N . ARG A 1 313 ? -14.117 10.375 29.094 1 27.33 313 ARG A N 1
ATOM 2383 C CA . ARG A 1 313 ? -14.422 9.367 30.109 1 27.33 313 ARG A CA 1
ATOM 2384 C C . ARG A 1 313 ? -13.414 9.414 31.25 1 27.33 313 ARG A C 1
ATOM 2386 O O . ARG A 1 313 ? -13.383 8.516 32.094 1 27.33 313 ARG A O 1
ATOM 2393 N N . GLY A 1 314 ? -12.672 10.453 31.5 1 23.05 314 GLY A N 1
ATOM 2394 C CA . GLY A 1 314 ? -12.344 10.555 32.906 1 23.05 314 GLY A CA 1
ATOM 2395 C C . GLY A 1 314 ? -13.562 10.758 33.812 1 23.05 314 GLY A C 1
ATOM 2396 O O . GLY A 1 314 ? -14.555 11.344 33.375 1 23.05 314 GLY A O 1
ATOM 2397 N N . MET B 1 1 ? 6.035 -27.562 -39.812 1 59.19 1 MET B N 1
ATOM 2398 C CA . MET B 1 1 ? 6.785 -27.703 -38.594 1 59.19 1 MET B CA 1
ATOM 2399 C C . MET B 1 1 ? 5.875 -28.156 -37.438 1 59.19 1 MET B C 1
ATOM 2401 O O . MET B 1 1 ? 4.684 -27.844 -37.438 1 59.19 1 MET B O 1
ATOM 2405 N N . ALA B 1 2 ? 6.309 -29.078 -36.625 1 76.44 2 ALA B N 1
ATOM 2406 C CA . ALA B 1 2 ? 5.488 -29.688 -35.562 1 76.44 2 ALA B CA 1
ATOM 2407 C C . ALA B 1 2 ? 4.988 -28.625 -34.594 1 76.44 2 ALA B C 1
ATOM 2409 O O . ALA B 1 2 ? 5.688 -27.641 -34.312 1 76.44 2 ALA B O 1
ATOM 2410 N N . ALA B 1 3 ? 3.746 -28.859 -34.281 1 89.69 3 ALA B N 1
ATOM 2411 C CA . ALA B 1 3 ? 3.102 -27.906 -33.375 1 89.69 3 ALA B CA 1
ATOM 2412 C C . ALA B 1 3 ? 3.797 -27.891 -32.031 1 89.69 3 ALA B C 1
ATOM 2414 O O . ALA B 1 3 ? 4.23 -28.922 -31.516 1 89.69 3 ALA B O 1
ATOM 2415 N N . LEU B 1 4 ? 4.098 -26.672 -31.516 1 93.94 4 LEU B N 1
ATOM 2416 C CA . LEU B 1 4 ? 4.707 -26.453 -30.203 1 93.94 4 LEU B CA 1
ATOM 2417 C C . LEU B 1 4 ? 3.717 -25.812 -29.234 1 93.94 4 LEU B C 1
ATOM 2419 O O . LEU B 1 4 ? 2.908 -24.969 -29.641 1 93.94 4 LEU B O 1
ATOM 2423 N N . TYR B 1 5 ? 3.727 -26.297 -27.984 1 95.69 5 TYR B N 1
ATOM 2424 C CA . TYR B 1 5 ? 2.871 -25.766 -26.938 1 95.69 5 TYR B CA 1
ATOM 2425 C C . TYR B 1 5 ? 3.703 -25.219 -25.797 1 95.69 5 TYR B C 1
ATOM 2427 O O . TYR B 1 5 ? 4.859 -25.594 -25.609 1 95.69 5 TYR B O 1
ATOM 2435 N N . GLY B 1 6 ? 3.154 -24.266 -25.078 1 95.44 6 GLY B N 1
ATOM 2436 C CA . GLY B 1 6 ? 3.84 -23.703 -23.922 1 95.44 6 GLY B CA 1
ATOM 2437 C C . GLY B 1 6 ? 2.941 -23.562 -22.719 1 95.44 6 GLY B C 1
ATOM 2438 O O . GLY B 1 6 ? 1.719 -23.469 -22.844 1 95.44 6 GLY B O 1
ATOM 2439 N N . GLY B 1 7 ? 3.514 -23.625 -21.531 1 95.19 7 GLY B N 1
ATOM 2440 C CA . GLY B 1 7 ? 2.859 -23.359 -20.266 1 95.19 7 GLY B CA 1
ATOM 2441 C C . GLY B 1 7 ? 3.703 -22.531 -19.312 1 95.19 7 GLY B C 1
ATOM 2442 O O . GLY B 1 7 ? 4.906 -22.75 -19.188 1 95.19 7 GLY B O 1
ATOM 2443 N N . ILE B 1 8 ? 3.021 -21.484 -18.734 1 94.88 8 ILE B N 1
ATOM 2444 C CA . ILE B 1 8 ? 3.729 -20.641 -17.766 1 94.88 8 ILE B CA 1
ATOM 2445 C C . ILE B 1 8 ? 3.057 -20.734 -16.406 1 94.88 8 ILE B C 1
ATOM 2447 O O . ILE B 1 8 ? 1.831 -20.656 -16.297 1 94.88 8 ILE B O 1
ATOM 2451 N N . GLU B 1 9 ? 3.83 -21.094 -15.445 1 90.94 9 GLU B N 1
ATOM 2452 C CA . GLU B 1 9 ? 3.473 -20.812 -14.055 1 90.94 9 GLU B CA 1
ATOM 2453 C C . GLU B 1 9 ? 4.078 -19.5 -13.578 1 90.94 9 GLU B C 1
ATOM 2455 O O . GLU B 1 9 ? 5.297 -19.375 -13.461 1 90.94 9 GLU B O 1
ATOM 2460 N N . GLY B 1 10 ? 3.236 -18.547 -13.328 1 91.69 10 GLY B N 1
ATOM 2461 C CA . GLY B 1 10 ? 3.691 -17.203 -12.984 1 91.69 10 GLY B CA 1
ATOM 2462 C C . GLY B 1 10 ? 3.348 -16.797 -11.562 1 91.69 10 GLY B C 1
ATOM 2463 O O . GLY B 1 10 ? 2.176 -16.797 -11.188 1 91.69 10 GLY B O 1
ATOM 2464 N N . GLY B 1 11 ? 4.355 -16.453 -10.828 1 87.62 11 GLY B N 1
ATOM 2465 C CA . GLY B 1 11 ? 4.172 -16.062 -9.445 1 87.62 11 GLY B CA 1
ATOM 2466 C C . GLY B 1 11 ? 4.539 -14.609 -9.18 1 87.62 11 GLY B C 1
ATOM 2467 O O . GLY B 1 11 ? 4.805 -13.852 -10.117 1 87.62 11 GLY B O 1
ATOM 2468 N N . GLY B 1 12 ? 4.414 -14.227 -7.93 1 87.12 12 GLY B N 1
ATOM 2469 C CA . GLY B 1 12 ? 4.77 -12.883 -7.492 1 87.12 12 GLY B CA 1
ATOM 2470 C C . GLY B 1 12 ? 6.266 -12.633 -7.484 1 87.12 12 GLY B C 1
ATOM 2471 O O . GLY B 1 12 ? 6.715 -11.492 -7.613 1 87.12 12 GLY B O 1
ATOM 2472 N N . THR B 1 13 ? 7.039 -13.625 -7.391 1 85.69 13 THR B N 1
ATOM 2473 C CA . THR B 1 13 ? 8.484 -13.477 -7.297 1 85.69 13 THR B CA 1
ATOM 2474 C C . THR B 1 13 ? 9.172 -14.117 -8.5 1 85.69 13 THR B C 1
ATOM 2476 O O . THR B 1 13 ? 10.07 -13.516 -9.102 1 85.69 13 THR B O 1
ATOM 2479 N N . ARG B 1 14 ? 8.711 -15.297 -8.844 1 89.44 14 ARG B N 1
ATOM 2480 C CA . ARG B 1 14 ? 9.352 -16.062 -9.906 1 89.44 14 ARG B CA 1
ATOM 2481 C C . ARG B 1 14 ? 8.312 -16.688 -10.836 1 89.44 14 ARG B C 1
ATOM 2483 O O . ARG B 1 14 ? 7.156 -16.875 -10.445 1 89.44 14 ARG B O 1
ATOM 2490 N N . SER B 1 15 ? 8.742 -17 -12.039 1 93.44 15 SER B N 1
ATOM 2491 C CA . SER B 1 15 ? 7.926 -17.672 -13.039 1 93.44 15 SER B CA 1
ATOM 2492 C C . SER B 1 15 ? 8.734 -18.734 -13.789 1 93.44 15 SER B C 1
ATOM 2494 O O . SER B 1 15 ? 9.961 -18.75 -13.719 1 93.44 15 SER B O 1
ATOM 2496 N N . LYS B 1 16 ? 8.008 -19.656 -14.352 1 93.19 16 LYS B N 1
ATOM 2497 C CA . LYS B 1 16 ? 8.633 -20.734 -15.133 1 93.19 16 LYS B CA 1
ATOM 2498 C C . LYS B 1 16 ? 7.809 -21.047 -16.375 1 93.19 16 LYS B C 1
ATOM 2500 O O . LYS B 1 16 ? 6.578 -21.094 -16.328 1 93.19 16 LYS B O 1
ATOM 2505 N N . VAL B 1 17 ? 8.539 -21.344 -17.484 1 96.12 17 VAL B N 1
ATOM 2506 C CA . VAL B 1 17 ? 7.867 -21.734 -18.719 1 96.12 17 VAL B CA 1
ATOM 2507 C C . VAL B 1 17 ? 8.359 -23.125 -19.141 1 96.12 17 VAL B C 1
ATOM 2509 O O . VAL B 1 17 ? 9.523 -23.469 -18.938 1 96.12 17 VAL B O 1
ATOM 2512 N N . LEU B 1 18 ? 7.461 -23.906 -19.672 1 94.75 18 LEU B N 1
ATOM 2513 C CA . LEU B 1 18 ? 7.754 -25.188 -20.328 1 94.75 18 LEU B CA 1
ATOM 2514 C C . LEU B 1 18 ? 7.277 -25.172 -21.781 1 94.75 18 LEU B C 1
ATOM 2516 O O . LEU B 1 18 ? 6.18 -24.703 -22.078 1 94.75 18 LEU B O 1
ATOM 2520 N N . LEU B 1 19 ? 8.133 -25.641 -22.641 1 95.69 19 LEU B N 1
ATOM 2521 C CA . LEU B 1 19 ? 7.758 -25.875 -24.031 1 95.69 19 LEU B CA 1
ATOM 2522 C C . LEU B 1 19 ? 7.551 -27.375 -24.297 1 95.69 19 LEU B C 1
ATOM 2524 O O . LEU B 1 19 ? 8.375 -28.188 -23.906 1 95.69 19 LEU B O 1
ATOM 2528 N N . LEU B 1 20 ? 6.465 -27.625 -24.938 1 93.75 20 LEU B N 1
ATOM 2529 C CA . LEU B 1 20 ? 6.102 -29.016 -25.188 1 93.75 20 LEU B CA 1
ATOM 2530 C C . LEU B 1 20 ? 5.922 -29.281 -26.672 1 93.75 20 LEU B C 1
ATOM 2532 O O . LEU B 1 20 ? 5.391 -28.438 -27.391 1 93.75 20 LEU B O 1
ATOM 2536 N N . SER B 1 21 ? 6.348 -30.5 -27.047 1 92.75 21 SER B N 1
ATOM 2537 C CA . SER B 1 21 ? 6.016 -30.953 -28.391 1 92.75 21 SER B CA 1
ATOM 2538 C C . SER B 1 21 ? 4.574 -31.453 -28.469 1 92.75 21 SER B C 1
ATOM 2540 O O . SER B 1 21 ? 3.887 -31.547 -27.453 1 92.75 21 SER B O 1
ATOM 2542 N N . GLU B 1 22 ? 4.129 -31.688 -29.672 1 91.06 22 GLU B N 1
ATOM 2543 C CA . GLU B 1 22 ? 2.768 -32.156 -29.922 1 91.06 22 GLU B CA 1
ATOM 2544 C C . GLU B 1 22 ? 2.502 -33.469 -29.188 1 91.06 22 GLU B C 1
ATOM 2546 O O . GLU B 1 22 ? 1.38 -33.719 -28.75 1 91.06 22 GLU B O 1
ATOM 2551 N N . ASP B 1 23 ? 3.559 -34.281 -28.984 1 89.12 23 ASP B N 1
ATOM 2552 C CA . ASP B 1 23 ? 3.402 -35.594 -28.328 1 89.12 23 ASP B CA 1
ATOM 2553 C C . ASP B 1 23 ? 3.619 -35.469 -26.828 1 89.12 23 ASP B C 1
ATOM 2555 O O . ASP B 1 23 ? 3.67 -36.5 -26.125 1 89.12 23 ASP B O 1
ATOM 2559 N N . GLY B 1 24 ? 3.809 -34.312 -26.375 1 88.06 24 GLY B N 1
ATOM 2560 C CA . GLY B 1 24 ? 3.852 -34.094 -24.922 1 88.06 24 GLY B CA 1
ATOM 2561 C C . GLY B 1 24 ? 5.258 -34.125 -24.359 1 88.06 24 GLY B C 1
ATOM 2562 O O . GLY B 1 24 ? 5.445 -34.156 -23.141 1 88.06 24 GLY B O 1
ATOM 2563 N N . GLN B 1 25 ? 6.254 -34.188 -25.203 1 90.81 25 GLN B N 1
ATOM 2564 C CA . GLN B 1 25 ? 7.629 -34.156 -24.734 1 90.81 25 GLN B CA 1
ATOM 2565 C C . GLN B 1 25 ? 8.07 -32.75 -24.344 1 90.81 25 GLN B C 1
ATOM 2567 O O . GLN B 1 25 ? 7.793 -31.797 -25.078 1 90.81 25 GLN B O 1
ATOM 2572 N N . ILE B 1 26 ? 8.719 -32.656 -23.156 1 91.75 26 ILE B N 1
ATOM 2573 C CA . ILE B 1 26 ? 9.273 -31.375 -22.734 1 91.75 26 ILE B CA 1
ATOM 2574 C C . ILE B 1 26 ? 10.516 -31.062 -23.578 1 91.75 26 ILE B C 1
ATOM 2576 O O . ILE B 1 26 ? 11.492 -31.812 -23.562 1 91.75 26 ILE B O 1
ATOM 2580 N N . LEU B 1 27 ? 10.492 -30 -24.266 1 95.19 27 LEU B N 1
ATOM 2581 C CA . LEU B 1 27 ? 11.594 -29.641 -25.156 1 95.19 27 LEU B CA 1
ATOM 2582 C C . LEU B 1 27 ? 12.57 -28.703 -24.453 1 95.19 27 LEU B C 1
ATOM 2584 O O . LEU B 1 27 ? 13.773 -28.75 -24.703 1 95.19 27 LEU B O 1
ATOM 2588 N N . ALA B 1 28 ? 11.984 -27.781 -23.641 1 96.75 28 ALA B N 1
ATOM 2589 C CA . ALA B 1 28 ? 12.812 -26.797 -22.953 1 96.75 28 ALA B CA 1
ATOM 2590 C C . ALA B 1 28 ? 12.047 -26.156 -21.797 1 96.75 28 ALA B C 1
ATOM 2592 O O . ALA B 1 28 ? 10.812 -26.219 -21.75 1 96.75 28 ALA B O 1
ATOM 2593 N N . GLU B 1 29 ? 12.773 -25.688 -20.859 1 95.06 29 GLU B N 1
ATOM 2594 C CA . GLU B 1 29 ? 12.25 -24.891 -19.766 1 95.06 29 GLU B CA 1
ATOM 2595 C C . GLU B 1 29 ? 13.102 -23.656 -19.516 1 95.06 29 GLU B C 1
ATOM 2597 O O . GLU B 1 29 ? 14.281 -23.625 -19.875 1 95.06 29 GLU B O 1
ATOM 2602 N N . ALA B 1 30 ? 12.461 -22.625 -19.016 1 96.5 30 ALA B N 1
ATOM 2603 C CA . ALA B 1 30 ? 13.18 -21.406 -18.656 1 96.5 30 ALA B CA 1
ATOM 2604 C C . ALA B 1 30 ? 12.539 -20.719 -17.453 1 96.5 30 ALA B C 1
ATOM 2606 O O . ALA B 1 30 ? 11.32 -20.734 -17.297 1 96.5 30 ALA B O 1
ATOM 2607 N N . ASP B 1 31 ? 13.445 -20.188 -16.641 1 94.56 31 ASP B N 1
ATOM 2608 C CA . ASP B 1 31 ? 12.984 -19.422 -15.492 1 94.56 31 ASP B CA 1
ATOM 2609 C C . ASP B 1 31 ? 12.852 -17.938 -15.836 1 94.56 31 ASP B C 1
ATOM 2611 O O . ASP B 1 31 ? 13.453 -17.453 -16.797 1 94.56 31 ASP B O 1
ATOM 2615 N N . GLY B 1 32 ? 12 -17.297 -15.078 1 94.75 32 GLY B N 1
ATOM 2616 C CA . GLY B 1 32 ? 11.805 -15.875 -15.266 1 94.75 32 GLY B CA 1
ATOM 2617 C C . GLY B 1 32 ? 11.383 -15.156 -14 1 94.75 32 GLY B C 1
ATOM 2618 O O . GLY B 1 32 ? 11.242 -15.773 -12.945 1 94.75 32 GLY B O 1
ATOM 2619 N N . LEU B 1 33 ? 11.195 -13.844 -14.195 1 94.19 33 LEU B N 1
ATOM 2620 C CA . LEU B 1 33 ? 10.82 -12.977 -13.078 1 94.19 33 LEU B CA 1
ATOM 2621 C C . LEU B 1 33 ? 9.312 -12.977 -12.867 1 94.19 33 LEU B C 1
ATOM 2623 O O . LEU B 1 33 ? 8.586 -13.719 -13.539 1 94.19 33 LEU B O 1
ATOM 2627 N N . SER B 1 34 ? 8.898 -12.156 -11.875 1 93.94 34 SER B N 1
ATOM 2628 C CA . SER B 1 34 ? 7.484 -12.062 -11.531 1 93.94 34 SER B CA 1
ATOM 2629 C C . SER B 1 34 ? 6.641 -11.664 -12.734 1 93.94 34 SER B C 1
ATOM 2631 O O . SER B 1 34 ? 7.055 -10.828 -13.547 1 93.94 34 SER B O 1
ATOM 2633 N N . THR B 1 35 ? 5.43 -12.266 -12.836 1 95.38 35 THR B N 1
ATOM 2634 C CA . THR B 1 35 ? 4.492 -11.922 -13.898 1 95.38 35 THR B CA 1
ATOM 2635 C C . THR B 1 35 ? 3.135 -11.531 -13.32 1 95.38 35 THR B C 1
ATOM 2637 O O . THR B 1 35 ? 2.096 -11.812 -13.922 1 95.38 35 THR B O 1
ATOM 2640 N N . ASN B 1 36 ? 3.092 -11.047 -12.109 1 94.12 36 ASN B N 1
ATOM 2641 C CA . ASN B 1 36 ? 1.873 -10.477 -11.539 1 94.12 36 ASN B CA 1
ATOM 2642 C C . ASN B 1 36 ? 1.653 -9.039 -12.008 1 94.12 36 ASN B C 1
ATOM 2644 O O . ASN B 1 36 ? 2.346 -8.125 -11.555 1 94.12 36 ASN B O 1
ATOM 2648 N N . HIS B 1 37 ? 0.679 -8.859 -12.852 1 94.38 37 HIS B N 1
ATOM 2649 C CA . HIS B 1 37 ? 0.49 -7.578 -13.516 1 94.38 37 HIS B CA 1
ATOM 2650 C C . HIS B 1 37 ? 0.048 -6.5 -12.531 1 94.38 37 HIS B C 1
ATOM 2652 O O . HIS B 1 37 ? 0.226 -5.309 -12.789 1 94.38 37 HIS B O 1
ATOM 2658 N N . TRP B 1 38 ? -0.525 -6.91 -11.398 1 91.88 38 TRP B N 1
ATOM 2659 C CA . TRP B 1 38 ? -0.908 -5.93 -10.391 1 91.88 38 TRP B CA 1
ATOM 2660 C C . TRP B 1 38 ? 0.324 -5.301 -9.75 1 91.88 38 TRP B C 1
ATOM 2662 O O . TRP B 1 38 ? 0.29 -4.141 -9.328 1 91.88 38 TRP B O 1
ATOM 2672 N N . LEU B 1 39 ? 1.345 -6.031 -9.703 1 92 39 LEU B N 1
ATOM 2673 C CA . LEU B 1 39 ? 2.543 -5.617 -8.984 1 92 39 LEU B CA 1
ATOM 2674 C C . LEU B 1 39 ? 3.512 -4.891 -9.914 1 92 39 LEU B C 1
ATOM 2676 O O . LEU B 1 39 ? 4.129 -3.898 -9.523 1 92 39 LEU B O 1
ATOM 2680 N N . ILE B 1 40 ? 3.604 -5.332 -11.172 1 93.38 40 ILE B N 1
ATOM 2681 C CA . ILE B 1 40 ? 4.691 -4.828 -12 1 93.38 40 ILE B CA 1
ATOM 2682 C C . ILE B 1 40 ? 4.121 -4.047 -13.18 1 93.38 40 ILE B C 1
ATOM 2684 O O . ILE B 1 40 ? 4.867 -3.396 -13.922 1 93.38 40 ILE B O 1
ATOM 2688 N N . GLY B 1 41 ? 2.83 -4.098 -13.336 1 93.19 41 GLY B N 1
ATOM 2689 C CA . GLY B 1 41 ? 2.197 -3.467 -14.484 1 93.19 41 GLY B CA 1
ATOM 2690 C C . GLY B 1 41 ? 2.066 -4.395 -15.68 1 93.19 41 GLY B C 1
ATOM 2691 O O . GLY B 1 41 ? 2.842 -5.344 -15.82 1 93.19 41 GLY B O 1
ATOM 2692 N N . THR B 1 42 ? 1.146 -4.074 -16.5 1 94.81 42 THR B N 1
ATOM 2693 C CA . THR B 1 42 ? 0.834 -4.906 -17.656 1 94.81 42 THR B CA 1
ATOM 2694 C C . THR B 1 42 ? 1.995 -4.918 -18.641 1 94.81 42 THR B C 1
ATOM 2696 O O . THR B 1 42 ? 2.365 -5.969 -19.172 1 94.81 42 THR B O 1
ATOM 2699 N N . ASP B 1 43 ? 2.617 -3.811 -18.859 1 96.38 43 ASP B N 1
ATOM 2700 C CA . ASP B 1 43 ? 3.689 -3.689 -19.844 1 96.38 43 ASP B CA 1
ATOM 2701 C C . ASP B 1 43 ? 4.859 -4.605 -19.5 1 96.38 43 ASP B C 1
ATOM 2703 O O . ASP B 1 43 ? 5.309 -5.395 -20.328 1 96.38 43 ASP B O 1
ATOM 2707 N N . LYS B 1 44 ? 5.238 -4.484 -18.297 1 96.25 44 LYS B N 1
ATOM 2708 C CA . LYS B 1 44 ? 6.359 -5.312 -17.859 1 96.25 44 LYS B CA 1
ATOM 2709 C C . LYS B 1 44 ? 5.98 -6.789 -17.844 1 96.25 44 LYS B C 1
ATOM 2711 O O . LYS B 1 44 ? 6.809 -7.648 -18.156 1 96.25 44 LYS B O 1
ATOM 2716 N N . CYS B 1 45 ? 4.797 -7.062 -17.516 1 97.06 45 CYS B N 1
ATOM 2717 C CA . CYS B 1 45 ? 4.316 -8.438 -17.453 1 97.06 45 CYS B CA 1
ATOM 2718 C C . CYS B 1 45 ? 4.41 -9.117 -18.812 1 97.06 45 CYS B C 1
ATOM 2720 O O . CYS B 1 45 ? 4.973 -10.203 -18.938 1 97.06 45 CYS B O 1
ATOM 2722 N N . VAL B 1 46 ? 3.967 -8.469 -19.875 1 98.06 46 VAL B N 1
ATOM 2723 C CA . VAL B 1 46 ? 3.955 -9.086 -21.203 1 98.06 46 VAL B CA 1
ATOM 2724 C C . VAL B 1 46 ? 5.383 -9.203 -21.719 1 98.06 46 VAL B C 1
ATOM 2726 O O . VAL B 1 46 ? 5.719 -10.172 -22.406 1 98.06 46 VAL B O 1
ATOM 2729 N N . GLU B 1 47 ? 6.188 -8.266 -21.359 1 98.31 47 GLU B N 1
ATOM 2730 C CA . GLU B 1 47 ? 7.59 -8.328 -21.766 1 98.31 47 GLU B CA 1
ATOM 2731 C C . GLU B 1 47 ? 8.289 -9.531 -21.141 1 98.31 47 GLU B C 1
ATOM 2733 O O . GLU B 1 47 ? 9.023 -10.25 -21.828 1 98.31 47 GLU B O 1
ATOM 2738 N N . ARG B 1 48 ? 7.988 -9.75 -19.938 1 97.81 48 ARG B N 1
ATOM 2739 C CA . ARG B 1 48 ? 8.625 -10.859 -19.234 1 97.81 48 ARG B CA 1
ATOM 2740 C C . ARG B 1 48 ? 8.141 -12.203 -19.781 1 97.81 48 ARG B C 1
ATOM 2742 O O . ARG B 1 48 ? 8.93 -13.141 -19.891 1 97.81 48 ARG B O 1
ATOM 2749 N N . ILE B 1 49 ? 6.914 -12.289 -20.062 1 97.94 49 ILE B N 1
ATOM 2750 C CA . ILE B 1 49 ? 6.352 -13.5 -20.641 1 97.94 49 ILE B CA 1
ATOM 2751 C C . ILE B 1 49 ? 7.023 -13.797 -21.984 1 97.94 49 ILE B C 1
ATOM 2753 O O . ILE B 1 49 ? 7.488 -14.914 -22.219 1 97.94 49 ILE B O 1
ATOM 2757 N N . ASN B 1 50 ? 7.094 -12.781 -22.766 1 98.25 50 ASN B N 1
ATOM 2758 C CA . ASN B 1 50 ? 7.715 -12.938 -24.078 1 98.25 50 ASN B CA 1
ATOM 2759 C C . ASN B 1 50 ? 9.18 -13.352 -23.969 1 98.25 50 ASN B C 1
ATOM 2761 O O . ASN B 1 50 ? 9.625 -14.258 -24.672 1 98.25 50 ASN B O 1
ATOM 2765 N N . GLU B 1 51 ? 9.852 -12.656 -23.094 1 97.94 51 GLU B N 1
ATOM 2766 C CA . GLU B 1 51 ? 11.266 -12.969 -22.906 1 97.94 51 GLU B CA 1
ATOM 2767 C C . GLU B 1 51 ? 11.469 -14.406 -22.453 1 97.94 51 GLU B C 1
ATOM 2769 O O . GLU B 1 51 ? 12.352 -15.109 -22.953 1 97.94 51 GLU B O 1
ATOM 2774 N N . MET B 1 52 ? 10.664 -14.852 -21.562 1 97.44 52 MET B N 1
ATOM 2775 C CA . MET B 1 52 ? 10.758 -16.203 -21.016 1 97.44 52 MET B CA 1
ATOM 2776 C C . MET B 1 52 ? 10.477 -17.25 -22.078 1 97.44 52 MET B C 1
ATOM 2778 O O . MET B 1 52 ? 11.203 -18.234 -22.203 1 97.44 52 MET B O 1
ATOM 2782 N N . VAL B 1 53 ? 9.508 -17.062 -22.859 1 97.56 53 VAL B N 1
ATOM 2783 C CA . VAL B 1 53 ? 9.117 -18.016 -23.891 1 97.56 53 VAL B CA 1
ATOM 2784 C C . VAL B 1 53 ? 10.18 -18.031 -25 1 97.56 53 VAL B C 1
ATOM 2786 O O . VAL B 1 53 ? 10.562 -19.109 -25.469 1 97.56 53 VAL B O 1
ATOM 2789 N N . ASN B 1 54 ? 10.688 -16.891 -25.359 1 97.44 54 ASN B N 1
ATOM 2790 C CA . ASN B 1 54 ? 11.719 -16.828 -26.375 1 97.44 54 ASN B CA 1
ATOM 2791 C C . ASN B 1 54 ? 13 -17.531 -25.938 1 97.44 54 ASN B C 1
ATOM 2793 O O . ASN B 1 54 ? 13.648 -18.203 -26.75 1 97.44 54 ASN B O 1
ATOM 2797 N N . ARG B 1 55 ? 13.32 -17.328 -24.734 1 97.69 55 ARG B N 1
ATOM 2798 C CA . ARG B 1 55 ? 14.477 -18.047 -24.203 1 97.69 55 ARG B CA 1
ATOM 2799 C C . ARG B 1 55 ? 14.273 -19.547 -24.281 1 97.69 55 ARG B C 1
ATOM 2801 O O . ARG B 1 55 ? 15.195 -20.281 -24.641 1 97.69 55 ARG B O 1
ATOM 2808 N N . ALA B 1 56 ? 13.102 -20 -23.938 1 97.25 56 ALA B N 1
ATOM 2809 C CA . ALA B 1 56 ? 12.789 -21.438 -24.016 1 97.25 56 ALA B CA 1
ATOM 2810 C C . ALA B 1 56 ? 12.812 -21.922 -25.453 1 97.25 56 ALA B C 1
ATOM 2812 O O . ALA B 1 56 ? 13.289 -23.031 -25.734 1 97.25 56 ALA B O 1
ATOM 2813 N N . LYS B 1 57 ? 12.289 -21.125 -26.359 1 96.94 57 LYS B N 1
ATOM 2814 C CA . LYS B 1 57 ? 12.328 -21.469 -27.781 1 96.94 57 LYS B CA 1
ATOM 2815 C C . LYS B 1 57 ? 13.766 -21.656 -28.266 1 96.94 57 LYS B C 1
ATOM 2817 O O . LYS B 1 57 ? 14.086 -22.641 -28.922 1 96.94 57 LYS B O 1
ATOM 2822 N N . ARG B 1 58 ? 14.609 -20.734 -27.906 1 96.88 58 ARG B N 1
ATOM 2823 C CA . ARG B 1 58 ? 16.016 -20.797 -28.312 1 96.88 58 ARG B CA 1
ATOM 2824 C C . ARG B 1 58 ? 16.688 -22.031 -27.75 1 96.88 58 ARG B C 1
ATOM 2826 O O . ARG B 1 58 ? 17.438 -22.719 -28.469 1 96.88 58 ARG B O 1
ATOM 2833 N N . LYS B 1 59 ? 16.391 -22.328 -26.547 1 96.94 59 LYS B N 1
ATOM 2834 C CA . LYS B 1 59 ? 16.953 -23.5 -25.906 1 96.94 59 LYS B CA 1
ATOM 2835 C C . LYS B 1 59 ? 16.516 -24.781 -26.625 1 96.94 59 LYS B C 1
ATOM 2837 O O . LYS B 1 59 ? 17.25 -25.766 -26.688 1 96.94 59 LYS B O 1
ATOM 2842 N N . ALA B 1 60 ? 15.352 -24.766 -27.109 1 95.44 60 ALA B N 1
ATOM 2843 C CA . ALA B 1 60 ? 14.781 -25.938 -27.781 1 95.44 60 ALA B CA 1
ATOM 2844 C C . ALA B 1 60 ? 15.195 -26 -29.234 1 95.44 60 ALA B C 1
ATOM 2846 O O . ALA B 1 60 ? 14.828 -26.938 -29.953 1 95.44 60 ALA B O 1
ATOM 2847 N N . GLY B 1 61 ? 15.844 -24.906 -29.719 1 94.69 61 GLY B N 1
ATOM 2848 C CA . GLY B 1 61 ? 16.25 -24.859 -31.109 1 94.69 61 GLY B CA 1
ATOM 2849 C C . GLY B 1 61 ? 15.125 -24.453 -32.031 1 94.69 61 GLY B C 1
ATOM 2850 O O . GLY B 1 61 ? 15.141 -24.797 -33.219 1 94.69 61 GLY B O 1
ATOM 2851 N N . VAL B 1 62 ? 14.203 -23.859 -31.453 1 92.75 62 VAL B N 1
ATOM 2852 C CA . VAL B 1 62 ? 13.062 -23.406 -32.219 1 92.75 62 VAL B CA 1
ATOM 2853 C C . VAL B 1 62 ? 13.25 -21.938 -32.625 1 92.75 62 VAL B C 1
ATOM 2855 O O . VAL B 1 62 ? 13.75 -21.141 -31.812 1 92.75 62 VAL B O 1
ATOM 2858 N N . ASP B 1 63 ? 12.828 -21.625 -33.781 1 93.06 63 ASP B N 1
ATOM 2859 C CA . ASP B 1 63 ? 12.844 -20.25 -34.25 1 93.06 63 ASP B CA 1
ATOM 2860 C C . ASP B 1 63 ? 11.859 -19.375 -33.469 1 93.06 63 ASP B C 1
ATOM 2862 O O . ASP B 1 63 ? 10.656 -19.656 -33.469 1 93.06 63 ASP B O 1
ATOM 2866 N N . PRO B 1 64 ? 12.352 -18.297 -32.875 1 92.56 64 PRO B N 1
ATOM 2867 C CA . PRO B 1 64 ? 11.469 -17.422 -32.125 1 92.56 64 PRO B CA 1
ATOM 2868 C C . PRO B 1 64 ? 10.383 -16.766 -32.969 1 92.56 64 PRO B C 1
ATOM 2870 O O . PRO B 1 64 ? 9.391 -16.266 -32.438 1 92.56 64 PRO B O 1
ATOM 2873 N N . LEU B 1 65 ? 10.492 -16.781 -34.188 1 94.06 65 LEU B N 1
ATOM 2874 C CA . LEU B 1 65 ? 9.508 -16.156 -35.094 1 94.06 65 LEU B CA 1
ATOM 2875 C C . LEU B 1 65 ? 8.383 -17.125 -35.438 1 94.06 65 LEU B C 1
ATOM 2877 O O . LEU B 1 65 ? 7.395 -16.75 -36.062 1 94.06 65 LEU B O 1
ATOM 2881 N N . VAL B 1 66 ? 8.523 -18.344 -35 1 94.31 66 VAL B N 1
ATOM 2882 C CA . VAL B 1 66 ? 7.449 -19.328 -35.156 1 94.31 66 VAL B CA 1
ATOM 2883 C C . VAL B 1 66 ? 6.574 -19.328 -33.906 1 94.31 66 VAL B C 1
ATOM 2885 O O . VAL B 1 66 ? 7.039 -19.656 -32.812 1 94.31 66 VAL B O 1
ATOM 2888 N N . PRO B 1 67 ? 5.355 -18.984 -34.062 1 96.94 67 PRO B N 1
ATOM 2889 C CA . PRO B 1 67 ? 4.484 -18.922 -32.875 1 96.94 67 PRO B CA 1
ATOM 2890 C C . PRO B 1 67 ? 4.141 -20.297 -32.344 1 96.94 67 PRO B C 1
ATOM 2892 O O . PRO B 1 67 ? 4.07 -21.281 -33.094 1 96.94 67 PRO B O 1
ATOM 2895 N N . LEU B 1 68 ? 3.973 -20.359 -31 1 97 68 LEU B N 1
ATOM 2896 C CA . LEU B 1 68 ? 3.371 -21.531 -30.406 1 97 68 LEU B CA 1
ATOM 2897 C C . LEU B 1 68 ? 1.938 -21.734 -30.891 1 97 68 LEU B C 1
ATOM 2899 O O . LEU B 1 68 ? 1.263 -20.75 -31.234 1 97 68 LEU B O 1
ATOM 2903 N N . ARG B 1 69 ? 1.536 -22.969 -30.922 1 96.69 69 ARG B N 1
ATOM 2904 C CA . ARG B 1 69 ? 0.129 -23.219 -31.203 1 96.69 69 ARG B CA 1
ATOM 2905 C C . ARG B 1 69 ? -0.768 -22.672 -30.109 1 96.69 69 ARG B C 1
ATOM 2907 O O . ARG B 1 69 ? -1.83 -22.109 -30.391 1 96.69 69 ARG B O 1
ATOM 2914 N N . SER B 1 70 ? -0.355 -22.922 -28.844 1 96.69 70 SER B N 1
ATOM 2915 C CA . SER B 1 70 ? -1.093 -22.406 -27.688 1 96.69 70 SER B CA 1
ATOM 2916 C C . SER B 1 70 ? -0.175 -22.203 -26.5 1 96.69 70 SER B C 1
ATOM 2918 O O . SER B 1 70 ? 0.747 -23 -26.266 1 96.69 70 SER B O 1
ATOM 2920 N N . LEU B 1 71 ? -0.414 -21.109 -25.828 1 96.75 71 LEU B N 1
ATOM 2921 C CA . LEU B 1 71 ? 0.302 -20.797 -24.594 1 96.75 71 LEU B CA 1
ATOM 2922 C C . LEU B 1 71 ? -0.662 -20.703 -23.406 1 96.75 71 LEU B C 1
ATOM 2924 O O . LEU B 1 71 ? -1.556 -19.844 -23.406 1 96.75 71 LEU B O 1
ATOM 2928 N N . GLY B 1 72 ? -0.547 -21.672 -22.438 1 95.69 72 GLY B N 1
ATOM 2929 C CA . GLY B 1 72 ? -1.307 -21.609 -21.203 1 95.69 72 GLY B CA 1
ATOM 2930 C C . GLY B 1 72 ? -0.584 -20.875 -20.094 1 95.69 72 GLY B C 1
ATOM 2931 O O . GLY B 1 72 ? 0.583 -21.156 -19.812 1 95.69 72 GLY B O 1
ATOM 2932 N N . LEU B 1 73 ? -1.287 -19.859 -19.531 1 95.94 73 LEU B N 1
ATOM 2933 C CA . LEU B 1 73 ? -0.679 -19.047 -18.484 1 95.94 73 LEU B CA 1
ATOM 2934 C C . LEU B 1 73 ? -1.454 -19.188 -17.172 1 95.94 73 LEU B C 1
ATOM 2936 O O . LEU B 1 73 ? -2.629 -18.812 -17.109 1 95.94 73 LEU B O 1
ATOM 2940 N N . SER B 1 74 ? -0.853 -19.812 -16.172 1 92.19 74 SER B N 1
ATOM 2941 C CA . SER B 1 74 ? -1.356 -19.812 -14.805 1 92.19 74 SER B CA 1
ATOM 2942 C C . SER B 1 74 ? -0.646 -18.75 -13.961 1 92.19 74 SER B C 1
ATOM 2944 O O . SER B 1 74 ? 0.433 -19.016 -13.422 1 92.19 74 SER B O 1
ATOM 2946 N N . LEU B 1 75 ? -1.292 -17.641 -13.758 1 92.88 75 LEU B N 1
ATOM 2947 C CA . LEU B 1 75 ? -0.599 -16.469 -13.234 1 92.88 75 LEU B CA 1
ATOM 2948 C C . LEU B 1 75 ? -1.199 -16.031 -11.906 1 92.88 75 LEU B C 1
ATOM 2950 O O . LEU B 1 75 ? -2.42 -16.062 -11.727 1 92.88 75 LEU B O 1
ATOM 2954 N N . SER B 1 76 ? -0.264 -15.617 -11.023 1 90.94 76 SER B N 1
ATOM 2955 C CA . SER B 1 76 ? -0.748 -14.852 -9.875 1 90.94 76 SER B CA 1
ATOM 2956 C C . SER B 1 76 ? -1.391 -13.547 -10.312 1 90.94 76 SER B C 1
ATOM 2958 O O . SER B 1 76 ? -0.858 -12.844 -11.18 1 90.94 76 SER B O 1
ATOM 2960 N N . GLY B 1 77 ? -2.645 -13.297 -9.828 1 88.25 77 GLY B N 1
ATOM 2961 C CA . GLY B 1 77 ? -3.346 -12.078 -10.195 1 88.25 77 GLY B CA 1
ATOM 2962 C C . GLY B 1 77 ? -4.133 -12.203 -11.484 1 88.25 77 GLY B C 1
ATOM 2963 O O . GLY B 1 77 ? -4.641 -11.211 -12.008 1 88.25 77 GLY B O 1
ATOM 2964 N N . GLY B 1 78 ? -4.27 -13.375 -12 1 85.62 78 GLY B N 1
ATOM 2965 C CA . GLY B 1 78 ? -4.918 -13.594 -13.281 1 85.62 78 GLY B CA 1
ATOM 2966 C C . GLY B 1 78 ? -6.418 -13.789 -13.164 1 85.62 78 GLY B C 1
ATOM 2967 O O . GLY B 1 78 ? -7.004 -14.562 -13.93 1 85.62 78 GLY B O 1
ATOM 2968 N N . ASP B 1 79 ? -7.141 -13.062 -12.289 1 82.56 79 ASP B N 1
ATOM 2969 C CA . ASP B 1 79 ? -8.547 -13.336 -12 1 82.56 79 ASP B CA 1
ATOM 2970 C C . ASP B 1 79 ? -9.453 -12.305 -12.664 1 82.56 79 ASP B C 1
ATOM 2972 O O . ASP B 1 79 ? -10.516 -12.648 -13.188 1 82.56 79 ASP B O 1
ATOM 2976 N N . GLN B 1 80 ? -9.023 -11.125 -12.727 1 83.62 80 GLN B N 1
ATOM 2977 C CA . GLN B 1 80 ? -9.922 -10.055 -13.148 1 83.62 80 GLN B CA 1
ATOM 2978 C C . GLN B 1 80 ? -10.07 -10.023 -14.664 1 83.62 80 GLN B C 1
ATOM 2980 O O . GLN B 1 80 ? -9.086 -9.797 -15.383 1 83.62 80 GLN B O 1
ATOM 2985 N N . GLU B 1 81 ? -11.258 -10.203 -15.109 1 87.12 81 GLU B N 1
ATOM 2986 C CA . GLU B 1 81 ? -11.547 -10.398 -16.531 1 87.12 81 GLU B CA 1
ATOM 2987 C C . GLU B 1 81 ? -11 -9.25 -17.375 1 87.12 81 GLU B C 1
ATOM 2989 O O . GLU B 1 81 ? -10.344 -9.477 -18.391 1 87.12 81 GLU B O 1
ATOM 2994 N N . ASP B 1 82 ? -1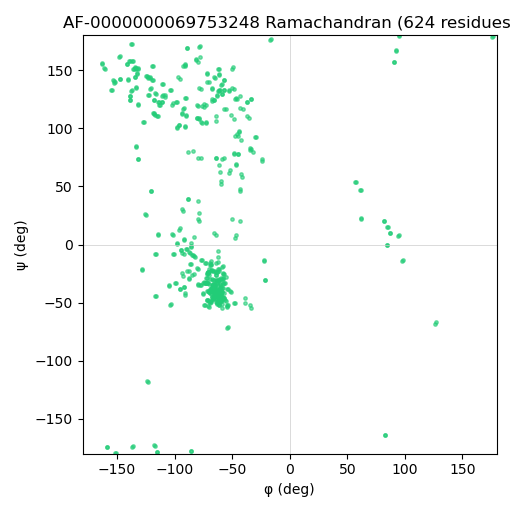1.281 -8.047 -16.953 1 88.44 82 ASP B N 1
ATOM 2995 C CA . ASP B 1 82 ? -10.844 -6.891 -17.734 1 88.44 82 ASP B CA 1
ATOM 2996 C C . ASP B 1 82 ? -9.32 -6.82 -17.797 1 88.44 82 ASP B C 1
ATOM 2998 O O . ASP B 1 82 ? -8.75 -6.512 -18.859 1 88.44 82 ASP B O 1
ATOM 3002 N N . ALA B 1 83 ? -8.711 -7.105 -16.734 1 89.12 83 ALA B N 1
ATOM 3003 C CA . ALA B 1 83 ? -7.25 -7.086 -16.688 1 89.12 83 ALA B CA 1
ATOM 3004 C C . ALA B 1 83 ? -6.664 -8.18 -17.594 1 89.12 83 ALA B C 1
ATOM 3006 O O . ALA B 1 83 ? -5.672 -7.953 -18.281 1 89.12 83 ALA B O 1
ATOM 3007 N N . VAL B 1 84 ? -7.32 -9.305 -17.594 1 91.56 84 VAL B N 1
ATOM 3008 C CA . VAL B 1 84 ? -6.871 -10.43 -18.406 1 91.56 84 VAL B CA 1
ATOM 3009 C C . VAL B 1 84 ? -7.055 -10.102 -19.891 1 91.56 84 VAL B C 1
ATOM 3011 O O . VAL B 1 84 ? -6.188 -10.406 -20.703 1 91.56 84 VAL B O 1
ATOM 3014 N N . ARG B 1 85 ? -8.133 -9.539 -20.156 1 93.88 85 ARG B N 1
ATOM 3015 C CA . ARG B 1 85 ? -8.398 -9.141 -21.531 1 93.88 85 ARG B CA 1
ATOM 3016 C C . ARG B 1 85 ? -7.34 -8.164 -22.031 1 93.88 85 ARG B C 1
ATOM 3018 O O . ARG B 1 85 ? -6.82 -8.312 -23.141 1 93.88 85 ARG B O 1
ATOM 3025 N N . ILE B 1 86 ? -7.035 -7.234 -21.234 1 93.94 86 ILE B N 1
ATOM 3026 C CA . ILE B 1 86 ? -6.031 -6.238 -21.594 1 93.94 86 ILE B CA 1
ATOM 3027 C C . ILE B 1 86 ? -4.676 -6.918 -21.766 1 93.94 86 ILE B C 1
ATOM 3029 O O . ILE B 1 86 ? -3.949 -6.625 -22.719 1 93.94 86 ILE B O 1
ATOM 3033 N N . LEU B 1 87 ? -4.395 -7.812 -20.906 1 95.31 87 LEU B N 1
ATOM 3034 C CA . LEU B 1 87 ? -3.143 -8.562 -20.984 1 95.31 87 LEU B CA 1
ATOM 3035 C C . LEU B 1 87 ? -3.051 -9.344 -22.297 1 95.31 87 LEU B C 1
ATOM 3037 O O . LEU B 1 87 ? -2.014 -9.32 -22.953 1 95.31 87 LEU B O 1
ATOM 3041 N N . LEU B 1 88 ? -4.102 -9.969 -22.656 1 96 88 LEU B N 1
ATOM 3042 C CA . LEU B 1 88 ? -4.156 -10.773 -23.875 1 96 88 LEU B CA 1
ATOM 3043 C C . LEU B 1 88 ? -3.996 -9.891 -25.109 1 96 88 LEU B C 1
ATOM 3045 O O . LEU B 1 88 ? -3.266 -10.242 -26.047 1 96 88 LEU B O 1
ATOM 3049 N N . GLU B 1 89 ? -4.652 -8.789 -25.062 1 96.94 89 GLU B N 1
ATOM 3050 C CA . GLU B 1 89 ? -4.555 -7.859 -26.172 1 96.94 89 GLU B CA 1
ATOM 3051 C C . GLU B 1 89 ? -3.127 -7.348 -26.344 1 96.94 89 GLU B C 1
ATOM 3053 O O . GLU B 1 89 ? -2.611 -7.277 -27.453 1 96.94 89 GLU B O 1
ATOM 3058 N N . GLU B 1 90 ? -2.525 -7.078 -25.266 1 97.38 90 GLU B N 1
ATOM 3059 C CA . GLU B 1 90 ? -1.153 -6.582 -25.297 1 97.38 90 GLU B CA 1
ATOM 3060 C C . GLU B 1 90 ? -0.192 -7.656 -25.797 1 97.38 90 GLU B C 1
ATOM 3062 O O . GLU B 1 90 ? 0.729 -7.367 -26.562 1 97.38 90 GLU B O 1
ATOM 3067 N N . LEU B 1 91 ? -0.398 -8.875 -25.406 1 97.69 91 LEU B N 1
ATOM 3068 C CA . LEU B 1 91 ? 0.443 -9.977 -25.859 1 97.69 91 LEU B CA 1
ATOM 3069 C C . LEU B 1 91 ? 0.329 -10.172 -27.359 1 97.69 91 LEU B C 1
ATOM 3071 O O . LEU B 1 91 ? 1.34 -10.328 -28.047 1 97.69 91 LEU B O 1
ATOM 3075 N N . LYS B 1 92 ? -0.838 -10.086 -27.844 1 97.12 92 LYS B N 1
ATOM 3076 C CA . LYS B 1 92 ? -1.095 -10.305 -29.266 1 97.12 92 LYS B CA 1
ATOM 3077 C C . LYS B 1 92 ? -0.555 -9.156 -30.109 1 97.12 92 LYS B C 1
ATOM 3079 O O . LYS B 1 92 ? 0.017 -9.383 -31.188 1 97.12 92 LYS B O 1
ATOM 3084 N N . ASP B 1 93 ? -0.715 -7.977 -29.625 1 97.44 93 ASP B N 1
ATOM 3085 C CA . ASP B 1 93 ? -0.343 -6.789 -30.391 1 97.44 93 ASP B CA 1
ATOM 3086 C C . ASP B 1 93 ? 1.173 -6.602 -30.406 1 97.44 93 ASP B C 1
ATOM 3088 O O . ASP B 1 93 ? 1.756 -6.328 -31.469 1 97.44 93 ASP B O 1
ATOM 3092 N N . ARG B 1 94 ? 1.745 -6.793 -29.344 1 97.81 94 ARG B N 1
ATOM 3093 C CA . ARG B 1 94 ? 3.162 -6.465 -29.219 1 97.81 94 ARG B CA 1
ATOM 3094 C C . ARG B 1 94 ? 4.035 -7.641 -29.641 1 97.81 94 ARG B C 1
ATOM 3096 O O . ARG B 1 94 ? 5.176 -7.449 -30.078 1 97.81 94 ARG B O 1
ATOM 3103 N N . PHE B 1 95 ? 3.48 -8.844 -29.453 1 98.19 95 PHE B N 1
ATOM 3104 C CA . PHE B 1 95 ? 4.289 -10.023 -29.719 1 98.19 95 PHE B CA 1
ATOM 3105 C C . PHE B 1 95 ? 3.514 -11.023 -30.578 1 98.19 95 PHE B C 1
ATOM 3107 O O . PHE B 1 95 ? 3.215 -12.133 -30.125 1 98.19 95 PHE B O 1
ATOM 3114 N N . PRO B 1 96 ? 3.355 -10.727 -31.859 1 96.38 96 PRO B N 1
ATOM 3115 C CA . PRO B 1 96 ? 2.504 -11.539 -32.719 1 96.38 96 PRO B CA 1
ATOM 3116 C C . PRO B 1 96 ? 3.078 -12.938 -32.969 1 96.38 96 PRO B C 1
ATOM 3118 O O . PRO B 1 96 ? 2.344 -13.852 -33.375 1 96.38 96 PRO B O 1
ATOM 3121 N N . TYR B 1 97 ? 4.324 -13.133 -32.719 1 96.5 97 TYR B N 1
ATOM 3122 C CA . TYR B 1 97 ? 4.934 -14.43 -33 1 96.5 97 TYR B CA 1
ATOM 3123 C C . TYR B 1 97 ? 5.078 -15.258 -31.734 1 96.5 97 TYR B C 1
ATOM 3125 O O . TYR B 1 97 ? 5.703 -16.328 -31.75 1 96.5 97 TYR B O 1
ATOM 3133 N N . LEU B 1 98 ? 4.492 -14.781 -30.641 1 97.69 98 LEU B N 1
ATOM 3134 C CA . LEU B 1 98 ? 4.613 -15.484 -29.375 1 97.69 98 LEU B CA 1
ATOM 3135 C C . LEU B 1 98 ? 3.752 -16.75 -29.359 1 97.69 98 LEU B C 1
ATOM 3137 O O . LEU B 1 98 ? 4.246 -17.844 -29.094 1 97.69 98 LEU B O 1
ATOM 3141 N N . SER B 1 99 ? 2.484 -16.609 -29.688 1 97.75 99 SER B N 1
ATOM 3142 C CA . SER B 1 99 ? 1.554 -17.734 -29.672 1 97.75 99 SER B CA 1
ATOM 3143 C C . SER B 1 99 ? 0.317 -17.438 -30.516 1 97.75 99 SER B C 1
ATOM 3145 O O . SER B 1 99 ? -0.121 -16.297 -30.609 1 97.75 99 SER B O 1
ATOM 3147 N N . GLU B 1 100 ? -0.267 -18.484 -31.047 1 96.75 100 GLU B N 1
ATOM 3148 C CA . GLU B 1 100 ? -1.487 -18.344 -31.828 1 96.75 100 GLU B CA 1
ATOM 3149 C C . GLU B 1 100 ? -2.713 -18.203 -30.938 1 96.75 100 GLU B C 1
ATOM 3151 O O . GLU B 1 100 ? -3.697 -17.562 -31.312 1 96.75 100 GLU B O 1
ATOM 3156 N N . SER B 1 101 ? -2.654 -18.875 -29.844 1 96.38 101 SER B N 1
ATOM 3157 C CA . SER B 1 101 ? -3.764 -18.844 -28.906 1 96.38 101 SER B CA 1
ATOM 3158 C C . SER B 1 101 ? -3.262 -18.828 -27.453 1 96.38 101 SER B C 1
ATOM 3160 O O . SER B 1 101 ? -2.117 -19.188 -27.188 1 96.38 101 SER B O 1
ATOM 3162 N N . TYR B 1 102 ? -4.152 -18.281 -26.594 1 96.94 102 TYR B N 1
ATOM 3163 C CA . TYR B 1 102 ? -3.799 -18.125 -25.188 1 96.94 102 TYR B CA 1
ATOM 3164 C C . TYR B 1 102 ? -4.914 -18.625 -24.281 1 96.94 102 TYR B C 1
ATOM 3166 O O . TYR B 1 102 ? -6.09 -18.578 -24.656 1 96.94 102 TYR B O 1
ATOM 3174 N N . LEU B 1 103 ? -4.555 -19.156 -23.156 1 93.12 103 LEU B N 1
ATOM 3175 C CA . LEU B 1 103 ? -5.449 -19.359 -22.031 1 93.12 103 LEU B CA 1
ATOM 3176 C C . LEU B 1 103 ? -4.82 -18.859 -20.734 1 93.12 103 LEU B C 1
ATOM 3178 O O . LEU B 1 103 ? -3.701 -19.234 -20.391 1 93.12 103 LEU B O 1
ATOM 3182 N N . ILE B 1 104 ? -5.492 -17.922 -20.141 1 93.31 104 ILE B N 1
ATOM 3183 C CA . ILE B 1 104 ? -4.988 -17.375 -18.875 1 93.31 104 ILE B CA 1
ATOM 3184 C C . ILE B 1 104 ? -5.895 -17.797 -17.734 1 93.31 104 ILE B C 1
ATOM 3186 O O . ILE B 1 104 ? -7.121 -17.734 -17.844 1 93.31 104 ILE B O 1
ATOM 3190 N N . THR B 1 105 ? -5.262 -18.344 -16.719 1 88.12 105 THR B N 1
ATOM 3191 C CA . THR B 1 105 ? -5.961 -18.688 -15.484 1 88.12 105 THR B CA 1
ATOM 3192 C C . THR B 1 105 ? -5.145 -18.281 -14.266 1 88.12 105 THR B C 1
ATOM 3194 O O . THR B 1 105 ? -4.164 -17.531 -14.383 1 88.12 105 THR B O 1
ATOM 3197 N N . THR B 1 106 ? -5.602 -18.656 -13.109 1 87.56 106 THR B N 1
ATOM 3198 C CA . THR B 1 106 ? -4.926 -18.266 -11.875 1 87.56 106 THR B CA 1
ATOM 3199 C C . THR B 1 106 ? -3.924 -19.344 -11.453 1 87.56 106 THR B C 1
ATOM 3201 O O . THR B 1 106 ? -4.07 -20.516 -11.812 1 87.56 106 THR B O 1
ATOM 3204 N N . ASP B 1 107 ? -2.957 -18.891 -10.742 1 84.56 107 ASP B N 1
ATOM 3205 C CA . ASP B 1 107 ? -1.987 -19.828 -10.203 1 84.56 107 ASP B CA 1
ATOM 3206 C C . ASP B 1 107 ? -2.676 -20.891 -9.352 1 84.56 107 ASP B C 1
ATOM 3208 O O . ASP B 1 107 ? -2.271 -22.062 -9.359 1 84.56 107 ASP B O 1
ATOM 3212 N N . ALA B 1 108 ? -3.764 -20.562 -8.664 1 79.5 108 ALA B N 1
ATOM 3213 C CA . ALA B 1 108 ? -4.52 -21.531 -7.863 1 79.5 108 ALA B CA 1
ATOM 3214 C C . ALA B 1 108 ? -5.188 -22.578 -8.75 1 79.5 108 ALA B C 1
ATOM 3216 O O . ALA B 1 108 ? -5.102 -23.781 -8.477 1 79.5 108 ALA B O 1
ATOM 3217 N N . ALA B 1 109 ? -5.82 -22.141 -9.789 1 79.38 109 ALA B N 1
ATOM 3218 C CA . ALA B 1 109 ? -6.477 -23.062 -10.719 1 79.38 109 ALA B CA 1
ATOM 3219 C C . ALA B 1 109 ? -5.465 -24 -11.367 1 79.38 109 ALA B C 1
ATOM 3221 O O . ALA B 1 109 ? -5.73 -25.203 -11.531 1 79.38 109 ALA B O 1
ATOM 3222 N N . GLY B 1 110 ? -4.309 -23.406 -11.727 1 81.5 110 GLY B N 1
ATOM 3223 C CA . GLY B 1 110 ? -3.252 -24.234 -12.289 1 81.5 110 GLY B CA 1
ATOM 3224 C C . GLY B 1 110 ? -2.764 -25.312 -11.336 1 81.5 110 GLY B C 1
ATOM 3225 O O . GLY B 1 110 ? -2.539 -26.453 -11.742 1 81.5 110 GLY B O 1
ATOM 3226 N N . SER B 1 111 ? -2.664 -24.969 -10.156 1 74.31 111 SER B N 1
ATOM 3227 C CA . SER B 1 111 ? -2.205 -25.906 -9.133 1 74.31 111 SER B CA 1
ATOM 3228 C C . SER B 1 111 ? -3.199 -27.047 -8.945 1 74.31 111 SER B C 1
ATOM 3230 O O . SER B 1 111 ? -2.805 -28.203 -8.844 1 74.31 111 SER B O 1
ATOM 3232 N N . ILE B 1 112 ? -4.449 -26.75 -8.906 1 71.31 112 ILE B N 1
ATOM 3233 C CA . ILE B 1 112 ? -5.484 -27.766 -8.711 1 71.31 112 ILE B CA 1
ATOM 3234 C C . ILE B 1 112 ? -5.52 -28.703 -9.922 1 71.31 112 ILE B C 1
ATOM 3236 O O . ILE B 1 112 ? -5.598 -29.922 -9.766 1 71.31 112 ILE B O 1
ATOM 3240 N N . ALA B 1 113 ? -5.383 -28.062 -11.102 1 73.94 113 ALA B N 1
ATOM 3241 C CA . ALA B 1 113 ? -5.43 -28.844 -12.328 1 73.94 113 ALA B CA 1
ATOM 3242 C C . ALA B 1 113 ? -4.266 -29.844 -12.391 1 73.94 113 ALA B C 1
ATOM 3244 O O . ALA B 1 113 ? -4.402 -30.922 -12.953 1 73.94 113 ALA B O 1
ATOM 3245 N N . THR B 1 114 ? -3.201 -29.453 -11.805 1 67.88 114 THR B N 1
ATOM 3246 C CA . THR B 1 114 ? -2.027 -30.328 -11.789 1 67.88 114 THR B CA 1
ATOM 3247 C C . THR B 1 114 ? -2.23 -31.5 -10.828 1 67.88 114 THR B C 1
ATOM 3249 O O . THR B 1 114 ? -1.791 -32.625 -11.102 1 67.88 114 THR B O 1
ATOM 3252 N N . ALA B 1 115 ? -2.957 -31.219 -9.766 1 63.62 115 ALA B N 1
ATOM 3253 C CA . ALA B 1 115 ? -3.035 -32.219 -8.688 1 63.62 115 ALA B CA 1
ATOM 3254 C C . ALA B 1 115 ? -4.203 -33.156 -8.906 1 63.62 115 ALA B C 1
ATOM 3256 O O . ALA B 1 115 ? -4.102 -34.344 -8.602 1 63.62 115 ALA B O 1
ATOM 3257 N N . THR B 1 116 ? -5.324 -32.656 -9.312 1 66 116 THR B N 1
ATOM 3258 C CA . THR B 1 116 ? -6.508 -33.5 -9.391 1 66 116 THR B CA 1
ATOM 3259 C C . THR B 1 116 ? -7.48 -32.969 -10.445 1 66 116 THR B C 1
ATOM 3261 O O . THR B 1 116 ? -7.645 -31.75 -10.594 1 66 116 THR B O 1
ATOM 3264 N N . PRO B 1 117 ? -8.031 -33.938 -11.102 1 67.5 117 PRO B N 1
ATOM 3265 C CA . PRO B 1 117 ? -9.047 -33.531 -12.07 1 67.5 117 PRO B CA 1
ATOM 3266 C C . PRO B 1 117 ? -10.398 -33.25 -11.414 1 67.5 117 PRO B C 1
ATOM 3268 O O . PRO B 1 117 ? -11.25 -32.594 -12.023 1 67.5 117 PRO B O 1
ATOM 3271 N N . ASP B 1 118 ? -10.695 -33.719 -10.266 1 67.94 118 ASP B N 1
ATOM 3272 C CA . ASP B 1 118 ? -12.023 -33.688 -9.648 1 67.94 118 ASP B CA 1
ATOM 3273 C C . ASP B 1 118 ? -12.141 -32.469 -8.703 1 67.94 118 ASP B C 1
ATOM 3275 O O . ASP B 1 118 ? -13.086 -32.406 -7.91 1 67.94 118 ASP B O 1
ATOM 3279 N N . GLY B 1 119 ? -11.32 -31.656 -8.758 1 68.75 119 GLY B N 1
ATOM 3280 C CA . GLY B 1 119 ? -11.383 -30.516 -7.848 1 68.75 119 GLY B CA 1
ATOM 3281 C C . GLY B 1 119 ? -10.594 -30.734 -6.57 1 68.75 119 GLY B C 1
ATOM 3282 O O . GLY B 1 119 ? -10.141 -31.844 -6.289 1 68.75 119 GLY B O 1
ATOM 3283 N N . GLY B 1 120 ? -10.383 -29.688 -5.852 1 70.56 120 GLY B N 1
ATOM 3284 C CA . GLY B 1 120 ? -9.586 -29.734 -4.641 1 70.56 120 GLY B CA 1
ATOM 3285 C C . GLY B 1 120 ? -9.391 -28.375 -4.004 1 70.56 120 GLY B C 1
ATOM 3286 O O . GLY B 1 120 ? -10.078 -27.406 -4.352 1 70.56 120 GLY B O 1
ATOM 3287 N N . ILE B 1 121 ? -8.656 -28.406 -2.863 1 72.56 121 ILE B N 1
ATOM 3288 C CA . ILE B 1 121 ? -8.312 -27.156 -2.17 1 72.56 121 ILE B CA 1
ATOM 3289 C C . ILE B 1 121 ? -6.824 -26.875 -2.354 1 72.56 121 ILE B C 1
ATOM 3291 O O . ILE B 1 121 ? -5.988 -27.766 -2.256 1 72.56 121 ILE B O 1
ATOM 3295 N N . VAL B 1 122 ? -6.551 -25.672 -2.791 1 75 122 VAL B N 1
ATOM 3296 C CA . VAL B 1 122 ? -5.16 -25.234 -2.887 1 75 122 VAL B CA 1
ATOM 3297 C C . VAL B 1 122 ? -4.926 -24.047 -1.957 1 75 122 VAL B C 1
ATOM 3299 O O . VAL B 1 122 ? -5.762 -23.141 -1.867 1 75 122 VAL B O 1
ATOM 3302 N N . LEU B 1 123 ? -3.918 -24.109 -1.166 1 75.06 123 LEU B N 1
ATOM 3303 C CA . LEU B 1 123 ? -3.441 -23 -0.333 1 75.06 123 LEU B CA 1
ATOM 3304 C C . LEU B 1 123 ? -2.045 -22.562 -0.76 1 75.06 123 LEU B C 1
ATOM 3306 O O . LEU B 1 123 ? -1.09 -23.344 -0.663 1 75.06 123 LEU B O 1
ATOM 3310 N N . ILE B 1 124 ? -1.953 -21.422 -1.311 1 76.31 124 ILE B N 1
ATOM 3311 C CA . ILE B 1 124 ? -0.68 -20.828 -1.703 1 76.31 124 ILE B CA 1
ATOM 3312 C C . ILE B 1 124 ? -0.219 -19.844 -0.633 1 76.31 124 ILE B C 1
ATOM 3314 O O . ILE B 1 124 ? -0.978 -18.953 -0.228 1 76.31 124 ILE B O 1
ATOM 3318 N N . SER B 1 125 ? 0.927 -20 -0.066 1 78.75 125 SER B N 1
ATOM 3319 C CA . SER B 1 125 ? 1.53 -19.109 0.908 1 78.75 125 SER B CA 1
ATOM 3320 C C . SER B 1 125 ? 2.992 -18.828 0.573 1 78.75 125 SER B C 1
ATOM 3322 O O . SER B 1 125 ? 3.887 -19.531 1.051 1 78.75 125 SER B O 1
ATOM 3324 N N . GLY B 1 126 ? 3.281 -17.906 -0.244 1 78.88 126 GLY B N 1
ATOM 3325 C CA . GLY B 1 126 ? 4.598 -17.438 -0.648 1 78.88 126 GLY B CA 1
ATOM 3326 C C . GLY B 1 126 ? 4.793 -15.945 -0.417 1 78.88 126 GLY B C 1
ATOM 3327 O O . GLY B 1 126 ? 4.629 -15.461 0.705 1 78.88 126 GLY B O 1
ATOM 3328 N N . THR B 1 127 ? 5.02 -15.219 -1.567 1 86.62 127 THR B N 1
ATOM 3329 C CA . THR B 1 127 ? 5.074 -13.766 -1.453 1 86.62 127 THR B CA 1
ATOM 3330 C C . THR B 1 127 ? 3.746 -13.211 -0.945 1 86.62 127 THR B C 1
ATOM 3332 O O . THR B 1 127 ? 3.723 -12.328 -0.084 1 86.62 127 THR B O 1
ATOM 3335 N N . GLY B 1 128 ? 2.699 -13.703 -1.511 1 85.94 128 GLY B N 1
ATOM 3336 C CA . GLY B 1 128 ? 1.338 -13.492 -1.046 1 85.94 128 GLY B CA 1
ATOM 3337 C C . GLY B 1 128 ? 0.644 -14.773 -0.625 1 85.94 128 GLY B C 1
ATOM 3338 O O . GLY B 1 128 ? 1.291 -15.805 -0.457 1 85.94 128 GLY B O 1
ATOM 3339 N N . SER B 1 129 ? -0.654 -14.656 -0.328 1 83.12 129 SER B N 1
ATOM 3340 C CA . SER B 1 129 ? -1.407 -15.844 0.064 1 83.12 129 SER B CA 1
ATOM 3341 C C . SER B 1 129 ? -2.754 -15.906 -0.647 1 83.12 129 SER B C 1
ATOM 3343 O O . SER B 1 129 ? -3.352 -14.867 -0.946 1 83.12 129 SER B O 1
ATOM 3345 N N . ASN B 1 130 ? -3.121 -17.141 -0.968 1 83.69 130 ASN B N 1
ATOM 3346 C CA . ASN B 1 130 ? -4.379 -17.422 -1.658 1 83.69 130 ASN B CA 1
ATOM 3347 C C . ASN B 1 130 ? -4.875 -18.828 -1.38 1 83.69 130 ASN B C 1
ATOM 3349 O O . ASN B 1 130 ? -4.082 -19.766 -1.31 1 83.69 130 ASN B O 1
ATOM 3353 N N . CYS B 1 131 ? -6.145 -18.922 -1.058 1 80 131 CYS B N 1
ATOM 3354 C CA . CYS B 1 131 ? -6.785 -20.219 -0.885 1 80 131 CYS B CA 1
ATOM 3355 C C . CYS B 1 131 ? -7.984 -20.375 -1.813 1 80 131 CYS B C 1
ATOM 3357 O O . CYS B 1 131 ? -8.828 -19.469 -1.894 1 80 131 CYS B O 1
ATOM 3359 N N . ARG B 1 132 ? -8.023 -21.484 -2.57 1 80.31 132 ARG B N 1
ATOM 3360 C CA . ARG B 1 132 ? -9.133 -21.734 -3.486 1 80.31 132 ARG B CA 1
ATOM 3361 C C . ARG B 1 132 ? -9.641 -23.172 -3.354 1 80.31 132 ARG B C 1
ATOM 3363 O O . ARG B 1 132 ? -8.859 -24.094 -3.186 1 80.31 132 ARG B O 1
ATOM 3370 N N . LEU B 1 133 ? -10.938 -23.219 -3.318 1 74 133 LEU B N 1
ATOM 3371 C CA . LEU B 1 133 ? -11.641 -24.484 -3.363 1 74 133 LEU B CA 1
ATOM 3372 C C . LEU B 1 133 ? -12.391 -24.656 -4.684 1 74 133 LEU B C 1
ATOM 3374 O O . LEU B 1 133 ? -13.109 -23.75 -5.105 1 74 133 LEU B O 1
ATOM 3378 N N . ILE B 1 134 ? -12.078 -25.703 -5.375 1 74.88 134 ILE B N 1
ATOM 3379 C CA . ILE B 1 134 ? -12.852 -26.078 -6.551 1 74.88 134 ILE B CA 1
ATOM 3380 C C . ILE B 1 134 ? -13.578 -27.391 -6.289 1 74.88 134 ILE B C 1
ATOM 3382 O O . ILE B 1 134 ? -12.953 -28.406 -5.957 1 74.88 134 ILE B O 1
ATOM 3386 N N . ASN B 1 135 ? -14.844 -27.312 -6.375 1 72.12 135 ASN B N 1
ATOM 3387 C CA . ASN B 1 135 ? -15.664 -28.5 -6.18 1 72.12 135 ASN B CA 1
ATOM 3388 C C . ASN B 1 135 ? -15.727 -29.359 -7.441 1 72.12 135 ASN B C 1
ATOM 3390 O O . ASN B 1 135 ? -15.453 -28.875 -8.539 1 72.12 135 ASN B O 1
ATOM 3394 N N . PRO B 1 136 ? -16.062 -30.609 -7.254 1 72.19 136 PRO B N 1
ATOM 3395 C CA . PRO B 1 136 ? -16.188 -31.484 -8.422 1 72.19 136 PRO B CA 1
ATOM 3396 C C . PRO B 1 136 ? -17.188 -30.969 -9.445 1 72.19 136 PRO B C 1
ATOM 3398 O O . PRO B 1 136 ? -17.047 -31.234 -10.648 1 72.19 136 PRO B O 1
ATOM 3401 N N . ASP B 1 137 ? -18.172 -30.172 -9.031 1 79.25 137 ASP B N 1
ATOM 3402 C CA . ASP B 1 137 ? -19.188 -29.656 -9.945 1 79.25 137 ASP B CA 1
ATOM 3403 C C . ASP B 1 137 ? -18.703 -28.375 -10.625 1 79.25 137 ASP B C 1
ATOM 3405 O O . ASP B 1 137 ? -19.438 -27.766 -11.414 1 79.25 137 ASP B O 1
ATOM 3409 N N . GLY B 1 138 ? -17.547 -28.016 -10.242 1 77.19 138 GLY B N 1
ATOM 3410 C CA . GLY B 1 138 ? -16.953 -26.844 -10.891 1 77.19 138 GLY B CA 1
ATOM 3411 C C . GLY B 1 138 ? -17.141 -25.562 -10.102 1 77.19 138 GLY B C 1
ATOM 3412 O O . GLY B 1 138 ? -16.531 -24.547 -10.414 1 77.19 138 GLY B O 1
ATOM 3413 N N . SER B 1 139 ? -18.016 -25.594 -9.133 1 79.94 139 SER B N 1
ATOM 3414 C CA . SER B 1 139 ? -18.188 -24.406 -8.32 1 79.94 139 SER B CA 1
ATOM 3415 C C . SER B 1 139 ? -16.922 -24.094 -7.523 1 79.94 139 SER B C 1
ATOM 3417 O O . SER B 1 139 ? -16.203 -25 -7.109 1 79.94 139 SER B O 1
ATOM 3419 N N . GLU B 1 140 ? -16.703 -22.797 -7.418 1 81.5 140 GLU B N 1
ATOM 3420 C CA . GLU B 1 140 ? -15.453 -22.375 -6.781 1 81.5 140 GLU B CA 1
ATOM 3421 C C . GLU B 1 140 ? -15.727 -21.438 -5.613 1 81.5 140 GLU B C 1
ATOM 3423 O O . GLU B 1 140 ? -16.75 -20.734 -5.59 1 81.5 140 GLU B O 1
ATOM 3428 N N . SER B 1 141 ? -14.906 -21.547 -4.57 1 78.81 141 SER B N 1
ATOM 3429 C CA . SER B 1 141 ? -14.844 -20.594 -3.463 1 78.81 141 SER B CA 1
ATOM 3430 C C . SER B 1 141 ? -13.406 -20.266 -3.096 1 78.81 141 SER B C 1
ATOM 3432 O O . SER B 1 141 ? -12.492 -21.031 -3.383 1 78.81 141 SER B O 1
ATOM 3434 N N . GLY B 1 142 ? -13.289 -19.078 -2.611 1 80.38 142 GLY B N 1
ATOM 3435 C CA . GLY B 1 142 ? -11.922 -18.688 -2.299 1 80.38 142 GLY B CA 1
ATOM 3436 C C . GLY B 1 142 ? -11.828 -17.766 -1.104 1 80.38 142 GLY B C 1
ATOM 3437 O O . GLY B 1 142 ? -12.836 -17.219 -0.646 1 80.38 142 GLY B O 1
ATOM 3438 N N . CYS B 1 143 ? -10.602 -17.719 -0.59 1 81.88 143 CYS B N 1
ATOM 3439 C CA . CYS B 1 143 ? -10.227 -16.828 0.5 1 81.88 143 CYS B CA 1
ATOM 3440 C C . CYS B 1 143 ? -8.852 -16.219 0.253 1 81.88 143 CYS B C 1
ATOM 3442 O O . CYS B 1 143 ? -7.883 -16.938 -0.002 1 81.88 143 CYS B O 1
ATOM 3444 N N . GLY B 1 144 ? -8.914 -14.938 0.362 1 86 144 GLY B N 1
ATOM 3445 C CA . GLY B 1 144 ? -7.648 -14.273 0.122 1 86 144 GLY B CA 1
ATOM 3446 C C . GLY B 1 144 ? -7.355 -14.055 -1.352 1 86 144 GLY B C 1
ATOM 3447 O O . GLY B 1 144 ? -8.266 -14.086 -2.182 1 86 144 GLY B O 1
ATOM 3448 N N . GLY B 1 145 ? -6.047 -13.75 -1.613 1 89 145 GLY B N 1
ATOM 3449 C CA . GLY B 1 145 ? -5.617 -13.508 -2.982 1 89 145 GLY B CA 1
ATOM 3450 C C . GLY B 1 145 ? -5.832 -12.078 -3.434 1 89 145 GLY B C 1
ATOM 3451 O O . GLY B 1 145 ? -5.797 -11.781 -4.629 1 89 145 GLY B O 1
ATOM 3452 N N . TRP B 1 146 ? -6.062 -11.25 -2.418 1 93.62 146 TRP B N 1
ATOM 3453 C CA . TRP B 1 146 ? -6.414 -9.875 -2.76 1 93.62 146 TRP B CA 1
ATOM 3454 C C . TRP B 1 146 ? -5.18 -8.977 -2.76 1 93.62 146 TRP B C 1
ATOM 3456 O O . TRP B 1 146 ? -5.262 -7.793 -3.086 1 93.62 146 TRP B O 1
ATOM 3466 N N . GLY B 1 147 ? -3.994 -9.539 -2.35 1 93.69 147 GLY B N 1
ATOM 3467 C CA . GLY B 1 147 ? -2.756 -8.773 -2.373 1 93.69 147 GLY B CA 1
ATOM 3468 C C . GLY B 1 147 ? -2.43 -8.125 -1.043 1 93.69 147 GLY B C 1
ATOM 3469 O O . GLY B 1 147 ? -3.199 -8.242 -0.086 1 93.69 147 GLY B O 1
ATOM 3470 N N . HIS B 1 148 ? -1.29 -7.41 -1.028 1 95.06 148 HIS B N 1
ATOM 3471 C CA . HIS B 1 148 ? -0.682 -6.941 0.212 1 95.06 148 HIS B CA 1
ATOM 3472 C C . HIS B 1 148 ? -1.491 -5.809 0.828 1 95.06 148 HIS B C 1
ATOM 3474 O O . HIS B 1 148 ? -1.497 -5.633 2.049 1 95.06 148 HIS B O 1
ATOM 3480 N N . MET B 1 149 ? -2.246 -5.074 0.036 1 96.19 149 MET B N 1
ATOM 3481 C CA . MET B 1 149 ? -3.029 -3.965 0.57 1 96.19 149 MET B CA 1
ATOM 3482 C C . MET B 1 149 ? -4.223 -4.477 1.368 1 96.19 149 MET B C 1
ATOM 3484 O O . MET B 1 149 ? -4.832 -3.725 2.135 1 96.19 149 MET B O 1
ATOM 3488 N N . MET B 1 150 ? -4.531 -5.738 1.174 1 93 150 MET B N 1
ATOM 3489 C CA . MET B 1 150 ? -5.668 -6.312 1.891 1 93 150 MET B CA 1
ATOM 3490 C C . MET B 1 150 ? -5.207 -7.387 2.871 1 93 150 MET B C 1
ATOM 3492 O O . MET B 1 150 ? -6.031 -8.062 3.49 1 93 150 MET B O 1
ATOM 3496 N N . GLY B 1 151 ? -3.93 -7.469 3.014 1 79.38 151 GLY B N 1
ATOM 3497 C CA . GLY B 1 151 ? -3.455 -8.32 4.098 1 79.38 151 GLY B CA 1
ATOM 3498 C C . GLY B 1 151 ? -2.443 -9.352 3.645 1 79.38 151 GLY B C 1
ATOM 3499 O O . GLY B 1 151 ? -1.272 -9.289 4.02 1 79.38 151 GLY B O 1
ATOM 3500 N N . ASP B 1 152 ? -2.816 -10.328 2.822 1 86.38 152 ASP B N 1
ATOM 3501 C CA . ASP B 1 152 ? -1.958 -11.453 2.465 1 86.38 152 ASP B CA 1
ATOM 3502 C C . ASP B 1 152 ? -1.575 -12.266 3.701 1 86.38 152 ASP B C 1
ATOM 3504 O O . ASP B 1 152 ? -0.404 -12.602 3.891 1 86.38 152 ASP B O 1
ATOM 3508 N N . GLU B 1 153 ? -2.576 -12.547 4.504 1 79.19 153 GLU B N 1
ATOM 3509 C CA . GLU B 1 153 ? -2.34 -13.203 5.789 1 79.19 153 GLU B CA 1
ATOM 3510 C C . GLU B 1 153 ? -1.612 -14.531 5.602 1 79.19 153 GLU B C 1
ATOM 3512 O O . GLU B 1 153 ? -1.951 -15.312 4.711 1 79.19 153 GLU B O 1
ATOM 3517 N N . GLY B 1 154 ? -0.616 -14.695 6.406 1 75.38 154 GLY B N 1
ATOM 3518 C CA . GLY B 1 154 ? 0.118 -15.945 6.395 1 75.38 154 GLY B CA 1
ATOM 3519 C C . GLY B 1 154 ? 1.199 -16 5.332 1 75.38 154 GLY B C 1
ATOM 3520 O O . GLY B 1 154 ? 1.925 -16.984 5.223 1 75.38 154 GLY B O 1
ATOM 3521 N N . SER B 1 155 ? 1.343 -14.984 4.582 1 81.19 155 SER B N 1
ATOM 3522 C CA . SER B 1 155 ? 2.357 -14.93 3.535 1 81.19 155 SER B CA 1
ATOM 3523 C C . SER B 1 155 ? 3.67 -14.367 4.066 1 81.19 155 SER B C 1
ATOM 3525 O O . SER B 1 155 ? 3.734 -13.891 5.199 1 81.19 155 SER B O 1
ATOM 3527 N N . ALA B 1 156 ? 4.691 -14.508 3.223 1 83 156 ALA B N 1
ATOM 3528 C CA . ALA B 1 156 ? 5.98 -13.906 3.566 1 83 156 ALA B CA 1
ATOM 3529 C C . ALA B 1 156 ? 5.863 -12.391 3.701 1 83 156 ALA B C 1
ATOM 3531 O O . ALA B 1 156 ? 6.5 -11.789 4.566 1 83 156 ALA B O 1
ATOM 3532 N N . TYR B 1 157 ? 5.09 -11.766 2.859 1 92.31 157 TYR B N 1
ATOM 3533 C CA . TYR B 1 157 ? 4.867 -10.328 2.98 1 92.31 157 TYR B CA 1
ATOM 3534 C C . TYR B 1 157 ? 4.25 -9.984 4.328 1 92.31 157 TYR B C 1
ATOM 3536 O O . TYR B 1 157 ? 4.695 -9.055 5.004 1 92.31 157 TYR B O 1
ATOM 3544 N N . TRP B 1 158 ? 3.248 -10.719 4.625 1 86.06 158 TRP B N 1
ATOM 3545 C CA . TRP B 1 158 ? 2.504 -10.461 5.855 1 86.06 158 TRP B CA 1
ATOM 3546 C C . TRP B 1 158 ? 3.416 -10.547 7.074 1 86.06 158 TRP B C 1
ATOM 3548 O O . TRP B 1 158 ? 3.389 -9.672 7.941 1 86.06 158 TRP B O 1
ATOM 3558 N N . ILE B 1 159 ? 4.211 -11.539 7.109 1 82.75 159 ILE B N 1
ATOM 3559 C CA . ILE B 1 159 ? 5.129 -11.734 8.227 1 82.75 159 ILE B CA 1
ATOM 3560 C C . ILE B 1 159 ? 6.125 -10.578 8.281 1 82.75 159 ILE B C 1
ATOM 3562 O O . ILE B 1 159 ? 6.363 -10.008 9.352 1 82.75 159 ILE B O 1
ATOM 3566 N N . ALA B 1 160 ? 6.672 -10.344 7.152 1 89.75 160 ALA B N 1
ATOM 3567 C CA . ALA B 1 160 ? 7.625 -9.242 7.078 1 89.75 160 ALA B CA 1
ATOM 3568 C C . ALA B 1 160 ? 6.984 -7.93 7.52 1 89.75 160 ALA B C 1
ATOM 3570 O O . ALA B 1 160 ? 7.574 -7.172 8.297 1 89.75 160 ALA B O 1
ATOM 3571 N N . HIS B 1 161 ? 5.82 -7.664 7.047 1 93.62 161 HIS B N 1
ATOM 3572 C CA . HIS B 1 161 ? 5.113 -6.43 7.371 1 93.62 161 HIS B CA 1
ATOM 3573 C C . HIS B 1 161 ? 4.82 -6.336 8.859 1 93.62 161 HIS B C 1
ATOM 3575 O O . HIS B 1 161 ? 5.02 -5.281 9.477 1 93.62 161 HIS B O 1
ATOM 3581 N N . GLN B 1 162 ? 4.398 -7.449 9.406 1 86.38 162 GLN B N 1
ATOM 3582 C CA . GLN B 1 162 ? 4.121 -7.469 10.844 1 86.38 162 GLN B CA 1
ATOM 3583 C C . GLN B 1 162 ? 5.379 -7.164 11.648 1 86.38 162 GLN B C 1
ATOM 3585 O O . GLN B 1 162 ? 5.332 -6.414 12.625 1 86.38 162 GLN B O 1
ATOM 3590 N N . ALA B 1 163 ? 6.395 -7.75 11.242 1 86.38 163 ALA B N 1
ATOM 3591 C CA . ALA B 1 163 ? 7.652 -7.535 11.945 1 86.38 163 ALA B CA 1
ATOM 3592 C C . ALA B 1 163 ? 8.078 -6.07 11.875 1 86.38 163 ALA B C 1
ATOM 3594 O O . ALA B 1 163 ? 8.461 -5.477 12.891 1 86.38 163 ALA B O 1
ATOM 3595 N N . VAL B 1 164 ? 8.008 -5.484 10.719 1 94.06 164 VAL B N 1
ATOM 3596 C CA . VAL B 1 164 ? 8.359 -4.082 10.531 1 94.06 164 VAL B CA 1
ATOM 3597 C C . VAL B 1 164 ? 7.434 -3.199 11.359 1 94.06 164 VAL B C 1
ATOM 3599 O O . VAL B 1 164 ? 7.895 -2.281 12.047 1 94.06 164 VAL B O 1
ATOM 3602 N N . LYS B 1 165 ? 6.191 -3.561 11.336 1 91.94 165 LYS B N 1
ATOM 3603 C CA . LYS B 1 165 ? 5.195 -2.791 12.078 1 91.94 165 LYS B CA 1
ATOM 3604 C C . LYS B 1 165 ? 5.48 -2.83 13.578 1 91.94 165 LYS B C 1
ATOM 3606 O O . LYS B 1 165 ? 5.355 -1.813 14.266 1 91.94 165 LYS B O 1
ATOM 3611 N N . ILE B 1 166 ? 5.82 -3.924 14.062 1 86.38 166 ILE B N 1
ATOM 3612 C CA . ILE B 1 166 ? 6.129 -4.082 15.484 1 86.38 166 ILE B CA 1
ATOM 3613 C C . ILE B 1 166 ? 7.309 -3.191 15.859 1 86.38 166 ILE B C 1
ATOM 3615 O O . ILE B 1 166 ? 7.301 -2.551 16.906 1 86.38 166 ILE B O 1
ATOM 3619 N N . VAL B 1 167 ? 8.312 -3.145 15.047 1 91.81 167 VAL B N 1
ATOM 3620 C CA . VAL B 1 167 ? 9.477 -2.307 15.297 1 91.81 167 VAL B CA 1
ATOM 3621 C C . VAL B 1 167 ? 9.062 -0.836 15.32 1 91.81 167 VAL B C 1
ATOM 3623 O O . VAL B 1 167 ? 9.398 -0.103 16.25 1 91.81 167 VAL B O 1
ATOM 3626 N N . PHE B 1 168 ? 8.297 -0.43 14.336 1 93.88 168 PHE B N 1
ATOM 3627 C CA . PHE B 1 168 ? 7.84 0.952 14.242 1 93.88 168 PHE B CA 1
ATOM 3628 C C . PHE B 1 168 ? 6.992 1.322 15.453 1 93.88 168 PHE B C 1
ATOM 3630 O O . PHE B 1 168 ? 7.238 2.344 16.094 1 93.88 168 PHE B O 1
ATOM 3637 N N . ASP B 1 169 ? 6.105 0.422 15.766 1 85.56 169 ASP B N 1
ATOM 3638 C CA . ASP B 1 169 ? 5.184 0.692 16.859 1 85.56 169 ASP B CA 1
ATOM 3639 C C . ASP B 1 169 ? 5.918 0.739 18.203 1 85.56 169 ASP B C 1
ATOM 3641 O O . ASP B 1 169 ? 5.582 1.541 19.078 1 85.56 169 ASP B O 1
ATOM 3645 N N . SER B 1 170 ? 6.824 -0.089 18.312 1 84.44 170 SER B N 1
ATOM 3646 C CA . SER B 1 170 ? 7.586 -0.14 19.547 1 84.44 170 SER B CA 1
ATOM 3647 C C . SER B 1 170 ? 8.406 1.129 19.75 1 84.44 170 SER B C 1
ATOM 3649 O O . SER B 1 170 ? 8.406 1.717 20.828 1 84.44 170 SER B O 1
ATOM 3651 N N . ILE B 1 171 ? 9.07 1.542 18.734 1 89.31 171 ILE B N 1
ATOM 3652 C CA . ILE B 1 171 ? 9.898 2.74 18.812 1 89.31 171 ILE B CA 1
ATOM 3653 C C . ILE B 1 171 ? 9.016 3.961 19.062 1 89.31 171 ILE B C 1
ATOM 3655 O O . ILE B 1 171 ? 9.391 4.863 19.812 1 89.31 171 ILE B O 1
ATOM 3659 N N . ASP B 1 172 ? 7.824 3.961 18.469 1 85.38 172 ASP B N 1
ATOM 3660 C CA . ASP B 1 172 ? 6.863 5.051 18.641 1 85.38 172 ASP B CA 1
ATOM 3661 C C . ASP B 1 172 ? 6.172 4.969 20 1 85.38 172 ASP B C 1
ATOM 3663 O O . ASP B 1 172 ? 5.469 5.898 20.391 1 85.38 172 ASP B O 1
ATOM 3667 N N . ASN B 1 173 ? 6.312 3.844 20.656 1 80.06 173 ASN B N 1
ATOM 3668 C CA . ASN B 1 173 ? 5.57 3.547 21.875 1 80.06 173 ASN B CA 1
ATOM 3669 C C . ASN B 1 173 ? 4.066 3.506 21.625 1 80.06 173 ASN B C 1
ATOM 3671 O O . ASN B 1 173 ? 3.279 3.943 22.453 1 80.06 173 ASN B O 1
ATOM 3675 N N . LEU B 1 174 ? 3.713 3.285 20.469 1 79 174 LEU B N 1
ATOM 3676 C CA . LEU B 1 174 ? 2.309 3.096 20.125 1 79 174 LEU B CA 1
ATOM 3677 C C . LEU B 1 174 ? 1.781 1.785 20.703 1 79 174 LEU B C 1
ATOM 3679 O O . LEU B 1 174 ? 0.7 1.751 21.297 1 79 174 LEU B O 1
ATOM 3683 N N . GLU B 1 175 ? 2.521 0.751 20.438 1 73.81 175 GLU B N 1
ATOM 3684 C CA . GLU B 1 175 ? 2.252 -0.577 20.984 1 73.81 175 GLU B CA 1
ATOM 3685 C C . GLU B 1 175 ? 3.541 -1.264 21.422 1 73.81 175 GLU B C 1
ATOM 3687 O O . GLU B 1 175 ? 4.512 -1.326 20.672 1 73.81 175 GLU B O 1
ATOM 3692 N N . ALA B 1 176 ? 3.498 -1.638 22.688 1 73.25 176 ALA B N 1
ATOM 3693 C CA . ALA B 1 176 ? 4.684 -2.32 23.188 1 73.25 176 ALA B CA 1
ATOM 3694 C C . ALA B 1 176 ? 4.859 -3.684 22.531 1 73.25 176 ALA B C 1
ATOM 3696 O O . ALA B 1 176 ? 3.885 -4.418 22.328 1 73.25 176 ALA B O 1
ATOM 3697 N N . ALA B 1 177 ? 6.121 -3.889 22.125 1 73.12 177 ALA B N 1
ATOM 3698 C CA . ALA B 1 177 ? 6.422 -5.207 21.562 1 73.12 177 ALA B CA 1
ATOM 3699 C C . ALA B 1 177 ? 6.395 -6.277 22.656 1 73.12 177 ALA B C 1
ATOM 3701 O O . ALA B 1 177 ? 6.812 -6.031 23.797 1 73.12 177 ALA B O 1
ATOM 3702 N N . PRO B 1 178 ? 5.828 -7.395 22.25 1 65.44 178 PRO B N 1
ATOM 3703 C CA . PRO B 1 178 ? 5.805 -8.484 23.234 1 65.44 178 PRO B CA 1
ATOM 3704 C C . PRO B 1 178 ? 7.199 -8.992 23.594 1 65.44 178 PRO B C 1
ATOM 3706 O O . PRO B 1 178 ? 7.387 -9.609 24.641 1 65.44 178 PRO B O 1
ATOM 3709 N N . HIS B 1 179 ? 8.125 -8.773 22.688 1 71.81 179 HIS B N 1
ATOM 3710 C CA . HIS B 1 179 ? 9.5 -9.203 22.875 1 71.81 179 HIS B CA 1
ATOM 3711 C C . HIS B 1 179 ? 10.484 -8.125 22.438 1 71.81 179 HIS B C 1
ATOM 3713 O O . HIS B 1 179 ? 10.078 -7.082 21.922 1 71.81 179 HIS B O 1
ATOM 3719 N N . ASP B 1 180 ? 11.727 -8.477 22.766 1 77.75 180 ASP B N 1
ATOM 3720 C CA . ASP B 1 180 ? 12.789 -7.559 22.359 1 77.75 180 ASP B CA 1
ATOM 3721 C C . ASP B 1 180 ? 12.836 -7.391 20.844 1 77.75 180 ASP B C 1
ATOM 3723 O O . ASP B 1 180 ? 12.812 -8.383 20.109 1 77.75 180 ASP B O 1
ATOM 3727 N N . ILE B 1 181 ? 12.914 -6.168 20.391 1 85.62 181 ILE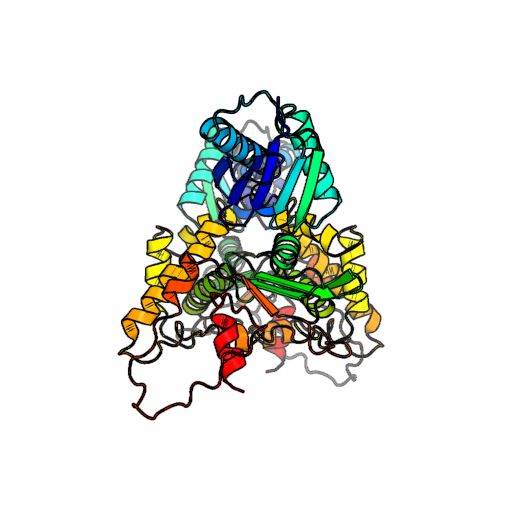 B N 1
ATOM 3728 C CA . ILE B 1 181 ? 12.844 -5.895 18.969 1 85.62 181 ILE B CA 1
ATOM 3729 C C . ILE B 1 181 ? 14.25 -5.723 18.406 1 85.62 181 ILE B C 1
ATOM 3731 O O . ILE B 1 181 ? 14.43 -5.473 17.203 1 85.62 181 ILE B O 1
ATOM 3735 N N . GLY B 1 182 ? 15.273 -5.859 19.219 1 87.25 182 GLY B N 1
ATOM 3736 C CA . GLY B 1 182 ? 16.641 -5.512 18.844 1 87.25 182 GLY B CA 1
ATOM 3737 C C . GLY B 1 182 ? 17.109 -6.199 17.578 1 87.25 182 GLY B C 1
ATOM 3738 O O . GLY B 1 182 ? 17.562 -5.539 16.641 1 87.25 182 GLY B O 1
ATOM 3739 N N . TYR B 1 183 ? 16.969 -7.48 17.516 1 84.88 183 TYR B N 1
ATOM 3740 C CA . TYR B 1 183 ? 17.438 -8.219 16.344 1 84.88 183 TYR B CA 1
ATOM 3741 C C . TYR B 1 183 ? 16.672 -7.801 15.094 1 84.88 183 TYR B C 1
ATOM 3743 O O . TYR B 1 183 ? 17.281 -7.512 14.062 1 84.88 183 TYR B O 1
ATOM 3751 N N . VAL B 1 184 ? 15.32 -7.809 15.188 1 89.31 184 VAL B N 1
ATOM 3752 C CA . VAL B 1 184 ? 14.492 -7.516 14.023 1 89.31 184 VAL B CA 1
ATOM 3753 C C . VAL B 1 184 ? 14.781 -6.098 13.523 1 89.31 184 VAL B C 1
ATOM 3755 O O . VAL B 1 184 ? 14.859 -5.863 12.32 1 89.31 184 VAL B O 1
ATOM 3758 N N . LYS B 1 185 ? 14.945 -5.215 14.492 1 93.69 185 LYS B N 1
ATOM 3759 C CA . LYS B 1 185 ? 15.266 -3.834 14.148 1 93.69 185 LYS B CA 1
ATOM 3760 C C . LYS B 1 185 ? 16.578 -3.748 13.367 1 93.69 185 LYS B C 1
ATOM 3762 O O . LYS B 1 185 ? 16.625 -3.133 12.305 1 93.69 185 LYS B O 1
ATOM 3767 N N . GLN B 1 186 ? 17.562 -4.402 13.82 1 94.88 186 GLN B N 1
ATOM 3768 C CA . GLN B 1 186 ? 18.859 -4.383 13.164 1 94.88 186 GLN B CA 1
ATOM 3769 C C . GLN B 1 186 ? 18.812 -5.07 11.805 1 94.88 186 GLN B C 1
ATOM 3771 O O . GLN B 1 186 ? 19.359 -4.574 10.82 1 94.88 186 GLN B O 1
ATOM 3776 N N . ALA B 1 187 ? 18.172 -6.227 11.773 1 93.5 187 ALA B N 1
ATOM 3777 C CA . ALA B 1 187 ? 18.031 -6.977 10.531 1 93.5 187 ALA B CA 1
ATOM 3778 C C . ALA B 1 187 ? 17.297 -6.156 9.477 1 93.5 187 ALA B C 1
ATOM 3780 O O . ALA B 1 187 ? 17.641 -6.188 8.297 1 93.5 187 ALA B O 1
ATOM 3781 N N . MET B 1 188 ? 16.312 -5.457 9.914 1 95.81 188 MET B N 1
ATOM 3782 C CA . MET B 1 188 ? 15.484 -4.625 9.039 1 95.81 188 MET B CA 1
ATOM 3783 C C . MET B 1 188 ? 16.328 -3.537 8.375 1 95.81 188 MET B C 1
ATOM 3785 O O . MET B 1 188 ? 16.344 -3.414 7.148 1 95.81 188 MET B O 1
ATOM 3789 N N . PHE B 1 189 ? 17.094 -2.762 9.172 1 97.56 189 PHE B N 1
ATOM 3790 C CA . PHE B 1 189 ? 17.891 -1.66 8.648 1 97.56 189 PHE B CA 1
ATOM 3791 C C . PHE B 1 189 ? 19 -2.18 7.758 1 97.56 189 PHE B C 1
ATOM 3793 O O . PHE B 1 189 ? 19.344 -1.563 6.746 1 97.56 189 PHE B O 1
ATOM 3800 N N . SER B 1 190 ? 19.547 -3.342 8.094 1 97.44 190 SER B N 1
ATOM 3801 C CA . SER B 1 190 ? 20.625 -3.941 7.301 1 97.44 190 SER B CA 1
ATOM 3802 C C . SER B 1 190 ? 20.094 -4.477 5.973 1 97.44 190 SER B C 1
ATOM 3804 O O . SER B 1 190 ? 20.672 -4.191 4.918 1 97.44 190 SER B O 1
ATOM 3806 N N . TYR B 1 191 ? 19.047 -5.184 5.988 1 96.88 191 TYR B N 1
ATOM 3807 C CA . TYR B 1 191 ? 18.469 -5.805 4.797 1 96.88 191 TYR B CA 1
ATOM 3808 C C . TYR B 1 191 ? 18.047 -4.75 3.781 1 96.88 191 TYR B C 1
ATOM 3810 O O . TYR B 1 191 ? 18.328 -4.887 2.586 1 96.88 191 TYR B O 1
ATOM 3818 N N . PHE B 1 192 ? 17.406 -3.701 4.293 1 97.69 192 PHE B N 1
ATOM 3819 C CA . PHE B 1 192 ? 16.906 -2.668 3.393 1 97.69 192 PHE B CA 1
ATOM 3820 C C . PHE B 1 192 ? 17.953 -1.586 3.174 1 97.69 192 PHE B C 1
ATOM 3822 O O . PHE B 1 192 ? 17.719 -0.642 2.414 1 97.69 192 PHE B O 1
ATOM 3829 N N . GLN B 1 193 ? 19.062 -1.681 3.838 1 97.25 193 GLN B N 1
ATOM 3830 C CA . GLN B 1 193 ? 20.203 -0.794 3.676 1 97.25 193 GLN B CA 1
ATOM 3831 C C . GLN B 1 193 ? 19.812 0.662 3.914 1 97.25 193 GLN B C 1
ATOM 3833 O O . GLN B 1 193 ? 20.094 1.527 3.08 1 97.25 193 GLN B O 1
ATOM 3838 N N . VAL B 1 194 ? 19.219 0.918 5.051 1 96.06 194 VAL B N 1
ATOM 3839 C CA . VAL B 1 194 ? 18.828 2.258 5.477 1 96.06 194 VAL B CA 1
ATOM 3840 C C . VAL B 1 194 ? 19.297 2.504 6.906 1 96.06 194 VAL B C 1
ATOM 3842 O O . VAL B 1 194 ? 19.406 1.567 7.703 1 96.06 194 VAL B O 1
ATOM 3845 N N . PRO B 1 195 ? 19.547 3.721 7.215 1 94.62 195 PRO B N 1
ATOM 3846 C CA . PRO B 1 195 ? 20.109 4.012 8.531 1 94.62 195 PRO B CA 1
ATOM 3847 C C . PRO B 1 195 ? 19.047 4.098 9.625 1 94.62 195 PRO B C 1
ATOM 3849 O O . PRO B 1 195 ? 19.359 3.957 10.812 1 94.62 195 PRO B O 1
ATOM 3852 N N . ASP B 1 196 ? 17.797 4.426 9.297 1 94.88 196 ASP B N 1
ATOM 3853 C CA . ASP B 1 196 ? 16.734 4.633 10.281 1 94.88 196 ASP B CA 1
ATOM 3854 C C . ASP B 1 196 ? 15.359 4.484 9.641 1 94.88 196 ASP B C 1
ATOM 3856 O O . ASP B 1 196 ? 15.25 4.09 8.477 1 94.88 196 ASP B O 1
ATOM 3860 N N . ARG B 1 197 ? 14.336 4.762 10.398 1 94.75 197 ARG B N 1
ATOM 3861 C CA . ARG B 1 197 ? 12.953 4.566 9.969 1 94.75 197 ARG B CA 1
ATOM 3862 C C . ARG B 1 197 ? 12.578 5.547 8.867 1 94.75 197 ARG B C 1
ATOM 3864 O O . ARG B 1 197 ? 11.82 5.203 7.953 1 94.75 197 ARG B O 1
ATOM 3871 N N . LEU B 1 198 ? 13.07 6.746 8.984 1 92.69 198 LEU B N 1
ATOM 3872 C CA . LEU B 1 198 ? 12.789 7.711 7.926 1 92.69 198 LEU B CA 1
ATOM 3873 C C . LEU B 1 198 ? 13.344 7.234 6.59 1 92.69 198 LEU B C 1
ATOM 3875 O O . LEU B 1 198 ? 12.68 7.355 5.559 1 92.69 198 LEU B O 1
ATOM 3879 N N . GLY B 1 199 ? 14.539 6.711 6.648 1 93.56 199 GLY B N 1
ATOM 3880 C CA . GLY B 1 199 ? 15.109 6.125 5.445 1 93.56 199 GLY B CA 1
ATOM 3881 C C . GLY B 1 199 ? 14.305 4.957 4.91 1 93.56 199 GLY B C 1
ATOM 3882 O O . GLY B 1 199 ? 14.273 4.719 3.701 1 93.56 199 GLY B O 1
ATOM 3883 N N . PHE B 1 200 ? 13.648 4.258 5.75 1 95.62 200 PHE B N 1
ATOM 3884 C CA . PHE B 1 200 ? 12.875 3.072 5.395 1 95.62 200 PHE B CA 1
ATOM 3885 C C . PHE B 1 200 ? 11.672 3.443 4.535 1 95.62 200 PHE B C 1
ATOM 3887 O O . PHE B 1 200 ? 11.18 2.619 3.764 1 95.62 200 PHE B O 1
ATOM 3894 N N . LEU B 1 201 ? 11.211 4.656 4.574 1 94.81 201 LEU B N 1
ATOM 3895 C CA . LEU B 1 201 ? 10.016 5.109 3.861 1 94.81 201 LEU B CA 1
ATOM 3896 C C . LEU B 1 201 ? 10.219 5.008 2.354 1 94.81 201 LEU B C 1
ATOM 3898 O O . LEU B 1 201 ? 9.258 4.812 1.605 1 94.81 201 LEU B O 1
ATOM 3902 N N . THR B 1 202 ? 11.43 5.078 1.925 1 93.94 202 THR B N 1
ATOM 3903 C CA . THR B 1 202 ? 11.727 4.938 0.503 1 93.94 202 THR B CA 1
ATOM 3904 C C . THR B 1 202 ? 11.266 3.574 -0.01 1 93.94 202 THR B C 1
ATOM 3906 O O . THR B 1 202 ? 10.789 3.459 -1.14 1 93.94 202 THR B O 1
ATOM 3909 N N . HIS B 1 203 ? 11.352 2.561 0.811 1 95.75 203 HIS B N 1
ATOM 3910 C CA . HIS B 1 203 ? 10.984 1.202 0.426 1 95.75 203 HIS B CA 1
ATOM 3911 C C . HIS B 1 203 ? 9.484 0.976 0.546 1 95.75 203 HIS B C 1
ATOM 3913 O O . HIS B 1 203 ? 8.961 -0.023 0.047 1 95.75 203 HIS B O 1
ATOM 3919 N N . LEU B 1 204 ? 8.797 1.921 1.149 1 95.94 204 LEU B N 1
ATOM 3920 C CA . LEU B 1 204 ? 7.352 1.8 1.31 1 95.94 204 LEU B CA 1
ATOM 3921 C C . LEU B 1 204 ? 6.617 2.609 0.247 1 95.94 204 LEU B C 1
ATOM 3923 O O . LEU B 1 204 ? 5.555 2.199 -0.228 1 95.94 204 LEU B O 1
ATOM 3927 N N . TYR B 1 205 ? 7.199 3.73 -0.162 1 93.5 205 TYR B N 1
ATOM 3928 C CA . TYR B 1 205 ? 6.359 4.664 -0.903 1 93.5 205 TYR B CA 1
ATOM 3929 C C . TYR B 1 205 ? 7.02 5.07 -2.215 1 93.5 205 TYR B C 1
ATOM 3931 O O . TYR B 1 205 ? 6.344 5.531 -3.141 1 93.5 205 TYR B O 1
ATOM 3939 N N . ARG B 1 206 ? 8.273 4.961 -2.361 1 90.88 206 ARG B N 1
ATOM 3940 C CA . ARG B 1 206 ? 8.938 5.391 -3.586 1 90.88 206 ARG B CA 1
ATOM 3941 C C . ARG B 1 206 ? 9.305 4.195 -4.461 1 90.88 206 ARG B C 1
ATOM 3943 O O . ARG B 1 206 ? 8.977 4.164 -5.648 1 90.88 206 ARG B O 1
ATOM 3950 N N . ASP B 1 207 ? 9.969 3.254 -3.83 1 91.12 207 ASP B N 1
ATOM 3951 C CA . ASP B 1 207 ? 10.492 2.1 -4.559 1 91.12 207 ASP B CA 1
ATOM 3952 C C . ASP B 1 207 ? 9.914 0.798 -4.004 1 91.12 207 ASP B C 1
ATOM 3954 O O . ASP B 1 207 ? 10.648 -0.156 -3.752 1 91.12 207 ASP B O 1
ATOM 3958 N N . PHE B 1 208 ? 8.664 0.838 -3.814 1 94.25 208 PHE B N 1
ATOM 3959 C CA . PHE B 1 208 ? 8.078 -0.351 -3.209 1 94.25 208 PHE B CA 1
ATOM 3960 C C . PHE B 1 208 ? 8.195 -1.548 -4.145 1 94.25 208 PHE B C 1
ATOM 3962 O O . PHE B 1 208 ? 7.762 -1.484 -5.297 1 94.25 208 PHE B O 1
ATOM 3969 N N . ASP B 1 209 ? 8.781 -2.564 -3.645 1 95 209 ASP B N 1
ATOM 3970 C CA . ASP B 1 209 ? 8.898 -3.877 -4.273 1 95 209 ASP B CA 1
ATOM 3971 C C . ASP B 1 209 ? 8.406 -4.98 -3.338 1 95 209 ASP B C 1
ATOM 3973 O O . ASP B 1 209 ? 9.094 -5.34 -2.379 1 95 209 ASP B O 1
ATOM 3977 N N . LYS B 1 210 ? 7.215 -5.516 -3.637 1 94.94 210 LYS B N 1
ATOM 3978 C CA . LYS B 1 210 ? 6.586 -6.484 -2.746 1 94.94 210 LYS B CA 1
ATOM 3979 C C . LYS B 1 210 ? 7.484 -7.703 -2.541 1 94.94 210 LYS B C 1
ATOM 3981 O O . LYS B 1 210 ? 7.562 -8.242 -1.438 1 94.94 210 LYS B O 1
ATOM 3986 N N . CYS B 1 211 ? 8.102 -8.141 -3.646 1 90.69 211 CYS B N 1
ATOM 3987 C CA . CYS B 1 211 ? 8.969 -9.305 -3.572 1 90.69 211 CYS B CA 1
ATOM 3988 C C . CYS B 1 211 ? 10.148 -9.055 -2.635 1 90.69 211 CYS B C 1
ATOM 3990 O O . CYS B 1 211 ? 10.461 -9.891 -1.785 1 90.69 211 CYS B O 1
ATOM 3992 N N . ARG B 1 212 ? 10.75 -7.988 -2.828 1 94.5 212 ARG B N 1
ATOM 3993 C CA . ARG B 1 212 ? 11.867 -7.637 -1.962 1 94.5 212 ARG B CA 1
ATOM 3994 C C . ARG B 1 212 ? 11.414 -7.48 -0.514 1 94.5 212 ARG B C 1
ATOM 3996 O O . ARG B 1 212 ? 12.094 -7.945 0.407 1 94.5 212 ARG B O 1
ATOM 4003 N N . PHE B 1 213 ? 10.297 -6.836 -0.307 1 96.81 213 PHE B N 1
ATOM 4004 C CA . PHE B 1 213 ? 9.766 -6.648 1.037 1 96.81 213 PHE B CA 1
ATOM 4005 C C . PHE B 1 213 ? 9.492 -7.988 1.705 1 96.81 213 PHE B C 1
ATOM 4007 O O . PHE B 1 213 ? 9.891 -8.211 2.848 1 96.81 213 PHE B O 1
ATOM 4014 N N . ALA B 1 214 ? 8.867 -8.852 0.956 1 90.88 214 ALA B N 1
ATOM 4015 C CA . ALA B 1 214 ? 8.555 -10.195 1.447 1 90.88 214 ALA B CA 1
ATOM 4016 C C . ALA B 1 214 ? 9.828 -10.977 1.764 1 90.88 214 ALA B C 1
ATOM 4018 O O . ALA B 1 214 ? 9.844 -11.797 2.682 1 90.88 214 ALA B O 1
ATOM 4019 N N . GLY B 1 215 ? 10.859 -10.68 1.03 1 89.12 215 GLY B N 1
ATOM 4020 C CA . GLY B 1 215 ? 12.133 -11.359 1.225 1 89.12 215 GLY B CA 1
ATOM 4021 C C . GLY B 1 215 ? 12.719 -11.133 2.604 1 89.12 215 GLY B C 1
ATOM 4022 O O . GLY B 1 215 ? 13.5 -11.953 3.09 1 89.12 215 GLY B O 1
ATOM 4023 N N . PHE B 1 216 ? 12.32 -10.086 3.311 1 93.56 216 PHE B N 1
ATOM 4024 C CA . PHE B 1 216 ? 12.789 -9.812 4.664 1 93.56 216 PHE B CA 1
ATOM 4025 C C . PHE B 1 216 ? 12.375 -10.922 5.617 1 93.56 216 PHE B C 1
ATOM 4027 O O . PHE B 1 216 ? 13.008 -11.117 6.66 1 93.56 216 PHE B O 1
ATOM 4034 N N . CYS B 1 217 ? 11.32 -11.625 5.25 1 84.69 217 CYS B N 1
ATOM 4035 C CA . CYS B 1 217 ? 10.844 -12.75 6.047 1 84.69 217 CYS B CA 1
ATOM 4036 C C . CYS B 1 217 ? 11.961 -13.75 6.305 1 84.69 217 CYS B C 1
ATOM 4038 O O . CYS B 1 217 ? 12.047 -14.32 7.395 1 84.69 217 CYS B O 1
ATOM 4040 N N . ARG B 1 218 ? 12.773 -13.953 5.328 1 82 218 ARG B N 1
ATOM 4041 C CA . ARG B 1 218 ? 13.883 -14.891 5.469 1 82 218 ARG B CA 1
ATOM 4042 C C . ARG B 1 218 ? 14.852 -14.43 6.559 1 82 218 ARG B C 1
ATOM 4044 O O . ARG B 1 218 ? 15.344 -15.25 7.34 1 82 218 ARG B O 1
ATOM 4051 N N . LYS B 1 219 ? 15.102 -13.133 6.605 1 86 219 LYS B N 1
ATOM 4052 C CA . LYS B 1 219 ? 16 -12.586 7.609 1 86 219 LYS B CA 1
ATOM 4053 C C . LYS B 1 219 ? 15.414 -12.711 9.016 1 86 219 LYS B C 1
ATOM 4055 O O . LYS B 1 219 ? 16.141 -12.945 9.977 1 86 219 LYS B O 1
ATOM 4060 N N . ILE B 1 220 ? 14.148 -12.531 9.078 1 80.69 220 ILE B N 1
ATOM 4061 C CA . ILE B 1 220 ? 13.469 -12.711 10.352 1 80.69 220 ILE B CA 1
ATOM 4062 C C . ILE B 1 220 ? 13.617 -14.156 10.82 1 80.69 220 ILE B C 1
ATOM 4064 O O . ILE B 1 220 ? 13.938 -14.406 11.984 1 80.69 220 ILE B O 1
ATOM 4068 N N . ALA B 1 221 ? 13.422 -15.086 9.914 1 74.19 221 ALA B N 1
ATOM 4069 C CA . ALA B 1 221 ? 13.5 -16.516 10.219 1 74.19 221 ALA B CA 1
ATOM 4070 C C . ALA B 1 221 ? 14.906 -16.906 10.672 1 74.19 221 ALA B C 1
ATOM 4072 O O . ALA B 1 221 ? 15.07 -17.75 11.555 1 74.19 221 ALA B O 1
ATOM 4073 N N . GLU B 1 222 ? 15.883 -16.359 10.109 1 71.06 222 GLU B N 1
ATOM 4074 C CA . GLU B 1 222 ? 17.266 -16.641 10.453 1 71.06 222 GLU B CA 1
ATOM 4075 C C . GLU B 1 222 ? 17.562 -16.25 11.906 1 71.06 222 GLU B C 1
ATOM 4077 O O . GLU B 1 222 ? 18.344 -16.922 12.586 1 71.06 222 GLU B O 1
ATOM 4082 N N . GLY B 1 223 ? 17.047 -15.141 12.305 1 65.19 223 GLY B N 1
ATOM 4083 C CA . GLY B 1 223 ? 17.234 -14.711 13.68 1 65.19 223 GLY B CA 1
ATOM 4084 C C . GLY B 1 223 ? 16.562 -15.625 14.688 1 65.19 223 GLY B C 1
ATOM 4085 O O . GLY B 1 223 ? 17.047 -15.781 15.812 1 65.19 223 GLY B O 1
ATOM 4086 N N . LEU B 1 224 ? 15.531 -16.141 14.375 1 59.44 224 LEU B N 1
ATOM 4087 C CA . LEU B 1 224 ? 14.789 -17.031 15.25 1 59.44 224 LEU B CA 1
ATOM 4088 C C . LEU B 1 224 ? 15.539 -18.359 15.438 1 59.44 224 LEU B C 1
ATOM 4090 O O . LEU B 1 224 ? 15.531 -18.922 16.531 1 59.44 224 LEU B O 1
ATOM 4094 N N . VAL B 1 225 ? 16.094 -18.781 14.453 1 49.66 225 VAL B N 1
ATOM 4095 C CA . VAL B 1 225 ? 16.812 -20.062 14.5 1 49.66 225 VAL B CA 1
ATOM 4096 C C . VAL B 1 225 ? 18.062 -19.922 15.359 1 49.66 225 VAL B C 1
ATOM 4098 O O . VAL B 1 225 ? 18.406 -20.828 16.125 1 49.66 225 VAL B O 1
ATOM 4101 N N . GLN B 1 226 ? 18.781 -18.906 15.094 1 48.97 226 GLN B N 1
ATOM 4102 C CA . GLN B 1 226 ? 20.016 -18.766 15.859 1 48.97 226 GLN B CA 1
ATOM 4103 C C . GLN B 1 226 ? 19.734 -18.719 17.359 1 48.97 226 GLN B C 1
ATOM 4105 O O . GLN B 1 226 ? 20.562 -19.156 18.156 1 48.97 226 GLN B O 1
ATOM 4110 N N . ARG B 1 227 ? 18.641 -18.141 17.672 1 45.78 227 ARG B N 1
ATOM 4111 C CA . ARG B 1 227 ? 18.375 -18.047 19.094 1 45.78 227 ARG B CA 1
ATOM 4112 C C . ARG B 1 227 ? 17.75 -19.328 19.625 1 45.78 227 ARG B C 1
ATOM 4114 O O . ARG B 1 227 ? 17.062 -19.328 20.656 1 45.78 227 ARG B O 1
ATOM 4121 N N . ARG B 1 228 ? 17.625 -20.312 18.938 1 42.25 228 ARG B N 1
ATOM 4122 C CA . ARG B 1 228 ? 17.125 -21.562 19.516 1 42.25 228 ARG B CA 1
ATOM 4123 C C . ARG B 1 228 ? 17.594 -21.703 20.969 1 42.25 228 ARG B C 1
ATOM 4125 O O . ARG B 1 228 ? 16.922 -22.359 21.766 1 42.25 228 ARG B O 1
ATOM 4132 N N . TYR B 1 229 ? 18.828 -21.625 21.172 1 38.19 229 TYR B N 1
ATOM 4133 C CA . TYR B 1 229 ? 19.078 -21.875 22.594 1 38.19 229 TYR B CA 1
ATOM 4134 C C . TYR B 1 229 ? 18.312 -20.891 23.469 1 38.19 229 TYR B C 1
ATOM 4136 O O . TYR B 1 229 ? 18.375 -20.953 24.688 1 38.19 229 TYR B O 1
ATOM 4144 N N . TRP B 1 230 ? 18.281 -19.594 23.078 1 33.78 230 TRP B N 1
ATOM 4145 C CA . TRP B 1 230 ? 17.641 -18.609 23.938 1 33.78 230 TRP B CA 1
ATOM 4146 C C . TRP B 1 230 ? 16.125 -18.688 23.812 1 33.78 230 TRP B C 1
ATOM 4148 O O . TRP B 1 230 ? 15.594 -19.219 22.828 1 33.78 230 TRP B O 1
ATOM 4158 N N . SER B 1 231 ? 15.352 -18.125 24.812 1 33.66 231 SER B N 1
ATOM 4159 C CA . SER B 1 231 ? 13.914 -17.969 25.016 1 33.66 231 SER B CA 1
ATOM 4160 C C . SER B 1 231 ? 13.219 -17.531 23.734 1 33.66 231 SER B C 1
ATOM 4162 O O . SER B 1 231 ? 13.781 -16.781 22.938 1 33.66 231 SER B O 1
ATOM 4164 N N . PRO B 1 232 ? 12.344 -18.391 23.297 1 35.09 232 PRO B N 1
ATOM 4165 C CA . PRO B 1 232 ? 11.547 -18 22.125 1 35.09 232 PRO B CA 1
ATOM 4166 C C . PRO B 1 232 ? 11.445 -16.484 21.953 1 35.09 232 PRO B C 1
ATOM 4168 O O . PRO B 1 232 ? 11.039 -15.789 22.891 1 35.09 232 PRO B O 1
ATOM 4171 N N . HIS B 1 233 ? 12.438 -15.883 21.594 1 35.34 233 HIS B N 1
ATOM 4172 C CA . HIS B 1 233 ? 12.352 -14.445 21.406 1 35.34 233 HIS B CA 1
ATOM 4173 C C . HIS B 1 233 ? 10.984 -14.039 20.859 1 35.34 233 HIS B C 1
ATOM 4175 O O . HIS B 1 233 ? 10.547 -14.555 19.828 1 35.34 233 HIS B O 1
ATOM 4181 N N . PRO B 1 234 ? 10.211 -13.422 21.688 1 35.62 234 PRO B N 1
ATOM 4182 C CA . PRO B 1 234 ? 8.797 -13.102 21.516 1 35.62 234 PRO B CA 1
ATOM 4183 C C . PRO B 1 234 ? 8.5 -12.469 20.156 1 35.62 234 PRO B C 1
ATOM 4185 O O . PRO B 1 234 ? 7.441 -12.711 19.578 1 35.62 234 PRO B O 1
ATOM 4188 N N . VAL B 1 235 ? 9.281 -11.477 19.875 1 35.44 235 VAL B N 1
ATOM 4189 C CA . VAL B 1 235 ? 8.875 -10.859 18.625 1 35.44 235 VAL B CA 1
ATOM 4190 C C . VAL B 1 235 ? 9.016 -11.859 17.469 1 35.44 235 VAL B C 1
ATOM 4192 O O . VAL B 1 235 ? 8.18 -11.906 16.578 1 35.44 235 VAL B O 1
ATOM 4195 N N . CYS B 1 236 ? 10.25 -12.508 17.609 1 34.28 236 CYS B N 1
ATOM 4196 C CA . CYS B 1 236 ? 10.453 -13.594 16.656 1 34.28 236 CYS B CA 1
ATOM 4197 C C . CYS B 1 236 ? 9.477 -14.734 16.922 1 34.28 236 CYS B C 1
ATOM 4199 O O . CYS B 1 236 ? 9.406 -15.688 16.141 1 34.28 236 CYS B O 1
ATOM 4201 N N . GLY B 1 237 ? 9.133 -14.852 18.25 1 31.91 237 GLY B N 1
ATOM 4202 C CA . GLY B 1 237 ? 8.023 -15.742 18.547 1 31.91 237 GLY B CA 1
ATOM 4203 C C . GLY B 1 237 ? 6.738 -15.359 17.844 1 31.91 237 GLY B C 1
ATOM 4204 O O . GLY B 1 237 ? 5.668 -15.883 18.156 1 31.91 237 GLY B O 1
ATOM 4205 N N . LEU B 1 238 ? 6.762 -14.172 17.438 1 33.78 238 LEU B N 1
ATOM 4206 C CA . LEU B 1 238 ? 5.582 -13.906 16.625 1 33.78 238 LEU B CA 1
ATOM 4207 C C . LEU B 1 238 ? 5.312 -15.062 15.672 1 33.78 238 LEU B C 1
ATOM 4209 O O . LEU B 1 238 ? 5.984 -15.195 14.648 1 33.78 238 LEU B O 1
ATOM 4213 N N . CYS B 1 239 ? 5.387 -16.188 16.375 1 31.92 239 CYS B N 1
ATOM 4214 C CA . CYS B 1 239 ? 4.969 -17.391 15.648 1 31.92 239 CYS B CA 1
ATOM 4215 C C . CYS B 1 239 ? 3.838 -17.062 14.68 1 31.92 239 CYS B C 1
ATOM 4217 O O . CYS B 1 239 ? 3.031 -16.172 14.93 1 31.92 239 CYS B O 1
ATOM 4219 N N . VAL B 1 240 ? 4.102 -17.422 13.445 1 35.59 240 VAL B N 1
ATOM 4220 C CA . VAL B 1 240 ? 3.016 -17.547 12.484 1 35.59 240 VAL B CA 1
ATOM 4221 C C . VAL B 1 240 ? 1.689 -17.734 13.219 1 35.59 240 VAL B C 1
ATOM 4223 O O . VAL B 1 240 ? 0.642 -17.281 12.742 1 35.59 240 VAL B O 1
ATOM 4226 N N . GLU B 1 241 ? 1.857 -18.344 14.328 1 35.81 241 GLU B N 1
ATOM 4227 C CA . GLU B 1 241 ? 0.66 -18.609 15.117 1 35.81 241 GLU B CA 1
ATOM 4228 C C . GLU B 1 241 ? 0.079 -17.328 15.695 1 35.81 241 GLU B C 1
ATOM 4230 O O . GLU B 1 241 ? -1.138 -17.125 15.688 1 35.81 241 GLU B O 1
ATOM 4235 N N . GLU B 1 242 ? 0.896 -16.688 16.328 1 36.69 242 GLU B N 1
ATOM 4236 C CA . GLU B 1 242 ? 0.394 -15.461 16.953 1 36.69 242 GLU B CA 1
ATOM 4237 C C . GLU B 1 242 ? 0.078 -14.406 15.891 1 36.69 242 GLU B C 1
ATOM 4239 O O . GLU B 1 242 ? -0.876 -13.641 16.047 1 36.69 242 GLU B O 1
ATOM 4244 N N . LEU B 1 243 ? 0.997 -14.219 15.062 1 35.78 243 LEU B N 1
ATOM 4245 C CA . LEU B 1 243 ? 0.58 -13.352 13.961 1 35.78 243 LEU B CA 1
ATOM 4246 C C . LEU B 1 243 ? -0.726 -13.844 13.352 1 35.78 243 LEU B C 1
ATOM 4248 O O . LEU B 1 243 ? -1.548 -13.047 12.898 1 35.78 243 LEU B O 1
ATOM 4252 N N . GLY B 1 244 ? -0.826 -15.18 13.211 1 33 244 GLY B N 1
ATOM 4253 C CA . GLY B 1 244 ? -2.059 -15.844 12.828 1 33 244 GLY B CA 1
ATOM 4254 C C . GLY B 1 244 ? -3.092 -15.883 13.938 1 33 244 GLY B C 1
ATOM 4255 O O . GLY B 1 244 ? -4.25 -16.234 13.703 1 33 244 GLY B O 1
ATOM 4256 N N . ALA B 1 245 ? -2.65 -15.969 15.078 1 32.91 245 ALA B N 1
ATOM 4257 C CA . ALA B 1 245 ? -3.568 -16.141 16.203 1 32.91 245 ALA B CA 1
ATOM 4258 C C . ALA B 1 245 ? -4.555 -14.977 16.281 1 32.91 245 ALA B C 1
ATOM 4260 O O . ALA B 1 245 ? -5.711 -15.156 16.656 1 32.91 245 ALA B O 1
ATOM 4261 N N . ALA B 1 246 ? -4.055 -13.773 16.266 1 32.16 246 ALA B N 1
ATOM 4262 C CA . ALA B 1 246 ? -5.188 -12.859 16.312 1 32.16 246 ALA B CA 1
ATOM 4263 C C . ALA B 1 246 ? -6.188 -13.148 15.203 1 32.16 246 ALA B C 1
ATOM 4265 O O . ALA B 1 246 ? -7.398 -13.156 15.43 1 32.16 246 ALA B O 1
ATOM 4266 N N . GLU B 1 247 ? -5.797 -12.82 13.953 1 30.83 247 GLU B N 1
ATOM 4267 C CA . GLU B 1 247 ? -6.641 -12.984 12.766 1 30.83 247 GLU B CA 1
ATOM 4268 C C . GLU B 1 247 ? -6.402 -14.344 12.109 1 30.83 247 GLU B C 1
ATOM 4270 O O . GLU B 1 247 ? -6.98 -14.641 11.062 1 30.83 247 GLU B O 1
ATOM 4275 N N . GLY B 1 248 ? -5.539 -15 12.492 1 31.12 248 GLY B N 1
ATOM 4276 C CA . GLY B 1 248 ? -5.129 -16.172 11.719 1 31.12 248 GLY B CA 1
ATOM 4277 C C . GLY B 1 248 ? -6.207 -17.234 11.625 1 31.12 248 GLY B C 1
ATOM 4278 O O . GLY B 1 248 ? -5.906 -18.422 11.641 1 31.12 248 GLY B O 1
ATOM 4279 N N . ARG B 1 249 ? -7.32 -16.938 12.062 1 29.84 249 ARG B N 1
ATOM 4280 C CA . ARG B 1 249 ? -8.258 -18 11.711 1 29.84 249 ARG B CA 1
ATOM 4281 C C . ARG B 1 249 ? -8.312 -18.188 10.203 1 29.84 249 ARG B C 1
ATOM 4283 O O . ARG B 1 249 ? -8.68 -17.281 9.461 1 29.84 249 ARG B O 1
ATOM 4290 N N . PHE B 1 250 ? -7.332 -18.75 9.664 1 28.3 250 PHE B N 1
ATOM 4291 C CA . PHE B 1 250 ? -7.641 -19.109 8.289 1 28.3 250 PHE B CA 1
ATOM 4292 C C . PHE B 1 250 ? -9.094 -19.562 8.156 1 28.3 250 PHE B C 1
ATOM 4294 O O . PHE B 1 250 ? -9.648 -20.156 9.086 1 28.3 250 PHE B O 1
ATOM 4301 N N . PRO B 1 251 ? -9.789 -18.922 7.348 1 29.23 251 PRO B N 1
ATOM 4302 C CA . PRO B 1 251 ? -11.18 -19.344 7.148 1 29.23 251 PRO B CA 1
ATOM 4303 C C . PRO B 1 251 ? -11.328 -20.859 6.996 1 29.23 251 PRO B C 1
ATOM 4305 O O . PRO B 1 251 ? -10.75 -21.438 6.082 1 29.23 251 PRO B O 1
ATOM 4308 N N . VAL B 1 252 ? -11.289 -21.609 8.023 1 30.39 252 VAL B N 1
ATOM 4309 C CA . VAL B 1 252 ? -11.922 -22.922 7.824 1 30.39 252 VAL B CA 1
ATOM 4310 C C . VAL B 1 252 ? -13.281 -22.734 7.152 1 30.39 252 VAL B C 1
ATOM 4312 O O . VAL B 1 252 ? -14.102 -23.656 7.145 1 30.39 252 VAL B O 1
ATOM 4315 N N . SER B 1 253 ? -13.539 -21.547 6.754 1 31.34 253 SER B N 1
ATOM 4316 C CA . SER B 1 253 ? -14.938 -21.406 6.344 1 31.34 253 SER B CA 1
ATOM 4317 C C . SER B 1 253 ? -15.219 -22.188 5.062 1 31.34 253 SER B C 1
ATOM 4319 O O . SER B 1 253 ? -16.281 -22.031 4.453 1 31.34 253 SER B O 1
ATOM 4321 N N . ALA B 1 254 ? -14.164 -22.609 4.242 1 31.47 254 ALA B N 1
ATOM 4322 C CA . ALA B 1 254 ? -14.852 -23.344 3.188 1 31.47 254 ALA B CA 1
ATOM 4323 C C . ALA B 1 254 ? -15.852 -24.344 3.775 1 31.47 254 ALA B C 1
ATOM 4325 O O . ALA B 1 254 ? -15.477 -25.25 4.52 1 31.47 254 ALA B O 1
ATOM 4326 N N . ASP B 1 255 ? -16.938 -23.859 4.172 1 27.97 255 ASP B N 1
ATOM 4327 C CA . ASP B 1 255 ? -17.953 -24.859 4.473 1 27.97 255 ASP B CA 1
ATOM 4328 C C . ASP B 1 255 ? -17.781 -26.109 3.605 1 27.97 255 ASP B C 1
ATOM 4330 O O . ASP B 1 255 ? -17.922 -26.031 2.383 1 27.97 255 ASP B O 1
ATOM 4334 N N . PRO B 1 256 ? -17.047 -27.094 4.102 1 31.02 256 PRO B N 1
ATOM 4335 C CA . PRO B 1 256 ? -17.188 -28.328 3.338 1 31.02 256 PRO B CA 1
ATOM 4336 C C . PRO B 1 256 ? -18.641 -28.672 3.021 1 31.02 256 PRO B C 1
ATOM 4338 O O . PRO B 1 256 ? -19.484 -28.688 3.92 1 31.02 256 PRO B O 1
ATOM 4341 N N . GLY B 1 257 ? -19.375 -28 2.201 1 31.7 257 GLY B N 1
ATOM 4342 C CA . GLY B 1 257 ? -20.516 -28.891 1.979 1 31.7 257 GLY B CA 1
ATOM 4343 C C . GLY B 1 257 ? -20.234 -30.312 2.389 1 31.7 257 GLY B C 1
ATOM 4344 O O . GLY B 1 257 ? -19.172 -30.625 2.932 1 31.7 257 GLY B O 1
ATOM 4345 N N . GLN B 1 258 ? -21.281 -31.281 2.309 1 27.06 258 GLN B N 1
ATOM 4346 C CA . GLN B 1 258 ? -21.016 -32.719 2.533 1 27.06 258 GLN B CA 1
ATOM 4347 C C . GLN B 1 258 ? -19.625 -33.094 2.033 1 27.06 258 GLN B C 1
ATOM 4349 O O . GLN B 1 258 ? -19.344 -33 0.836 1 27.06 258 GLN B O 1
ATOM 4354 N N . ARG B 1 259 ? -18.688 -32.875 2.768 1 31.3 259 ARG B N 1
ATOM 4355 C CA . ARG B 1 259 ? -17.375 -33.438 2.428 1 31.3 259 ARG B CA 1
ATOM 4356 C C . ARG B 1 259 ? -17.5 -34.75 1.705 1 31.3 259 ARG B C 1
ATOM 4358 O O . ARG B 1 259 ? -18.062 -35.719 2.254 1 31.3 259 ARG B O 1
ATOM 4365 N N . ASP B 1 260 ? -17.766 -34.625 0.502 1 27.05 260 ASP B N 1
ATOM 4366 C CA . ASP B 1 260 ? -17.453 -35.969 0.003 1 27.05 260 ASP B CA 1
ATOM 4367 C C . ASP B 1 260 ? -16.031 -36.344 0.351 1 27.05 260 ASP B C 1
ATOM 4369 O O . ASP B 1 260 ? -15.117 -35.531 0.316 1 27.05 260 ASP B O 1
ATOM 4373 N N . PRO B 1 261 ? -15.648 -37.344 1.136 1 29.61 261 PRO B N 1
ATOM 4374 C CA . PRO B 1 261 ? -14.359 -37.906 1.544 1 29.61 261 PRO B CA 1
ATOM 4375 C C . PRO B 1 261 ? -13.234 -37.594 0.568 1 29.61 261 PRO B C 1
ATOM 4377 O O . PRO B 1 261 ? -12.062 -37.812 0.861 1 29.61 261 PRO B O 1
ATOM 4380 N N . GLY B 1 262 ? -13.438 -37.125 -0.661 1 28.67 262 GLY B N 1
ATOM 4381 C CA . GLY B 1 262 ? -12.383 -37.156 -1.66 1 28.67 262 GLY B CA 1
ATOM 4382 C C . GLY B 1 262 ? -11.672 -35.812 -1.836 1 28.67 262 GLY B C 1
ATOM 4383 O O . GLY B 1 262 ? -10.898 -35.656 -2.781 1 28.67 262 GLY B O 1
ATOM 4384 N N . SER B 1 263 ? -12.062 -34.75 -1.285 1 29.83 263 SER B N 1
ATOM 4385 C CA . SER B 1 263 ? -11.438 -33.5 -1.748 1 29.83 263 SER B CA 1
ATOM 4386 C C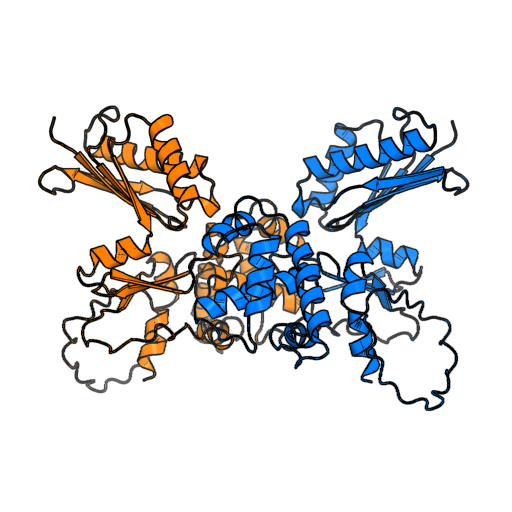 . SER B 1 263 ? -10.062 -33.312 -1.121 1 29.83 263 SER B C 1
ATOM 4388 O O . SER B 1 263 ? -9.906 -33.438 0.096 1 29.83 263 SER B O 1
ATOM 4390 N N . GLU B 1 264 ? -8.93 -33.438 -1.883 1 28.11 264 GLU B N 1
ATOM 4391 C CA . GLU B 1 264 ? -7.516 -33.344 -1.513 1 28.11 264 GLU B CA 1
ATOM 4392 C C . GLU B 1 264 ? -7.09 -31.906 -1.308 1 28.11 264 GLU B C 1
ATOM 4394 O O . GLU B 1 264 ? -7.547 -31.016 -2.025 1 28.11 264 GLU B O 1
ATOM 4399 N N . LEU B 1 265 ? -6.641 -31.5 -0.146 1 29.73 265 LEU B N 1
ATOM 4400 C CA . LEU B 1 265 ? -6.051 -30.219 0.182 1 29.73 265 LEU B CA 1
ATOM 4401 C C . LEU B 1 265 ? -4.645 -30.094 -0.4 1 29.73 265 LEU B C 1
ATOM 4403 O O . LEU B 1 265 ? -3.793 -30.953 -0.16 1 29.73 265 LEU B O 1
ATOM 4407 N N . LEU B 1 266 ? -4.336 -29.328 -1.514 1 27.64 266 LEU B N 1
ATOM 4408 C CA . LEU B 1 266 ? -3.021 -29.047 -2.08 1 27.64 266 LEU B CA 1
ATOM 4409 C C . LEU B 1 266 ? -2.424 -27.781 -1.471 1 27.64 266 LEU B C 1
ATOM 4411 O O . LEU B 1 266 ? -3.062 -26.719 -1.466 1 27.64 266 LEU B O 1
ATOM 4415 N N . LEU B 1 267 ? -1.344 -27.891 -0.652 1 29.78 267 LEU B N 1
ATOM 4416 C CA . LEU B 1 267 ? -0.589 -26.781 -0.08 1 29.78 267 LEU B CA 1
ATOM 4417 C C . LEU B 1 267 ? 0.642 -26.469 -0.925 1 29.78 267 LEU B C 1
ATOM 4419 O O . LEU B 1 267 ? 1.435 -27.375 -1.229 1 29.78 267 LEU B O 1
ATOM 4423 N N . TRP B 1 268 ? 0.71 -25.422 -1.77 1 27.92 268 TRP B N 1
ATOM 4424 C CA . TRP B 1 268 ? 1.854 -24.984 -2.562 1 27.92 268 TRP B CA 1
ATOM 4425 C C . TRP B 1 268 ? 2.693 -23.969 -1.797 1 27.92 268 TRP B C 1
ATOM 4427 O O . TRP B 1 268 ? 2.189 -22.906 -1.396 1 27.92 268 TRP B O 1
ATOM 4437 N N . LEU B 1 269 ? 3.979 -24.406 -1.123 1 30.91 269 LEU B N 1
ATOM 4438 C CA . LEU B 1 269 ? 4.941 -23.531 -0.47 1 30.91 269 LEU B CA 1
ATOM 4439 C C . LEU B 1 269 ? 6.148 -23.281 -1.367 1 30.91 269 LEU B C 1
ATOM 4441 O O . LEU B 1 269 ? 6.57 -24.172 -2.105 1 30.91 269 LEU B O 1
ATOM 4445 N N . HIS B 1 270 ? 6.488 -22.156 -1.724 1 29.11 270 HIS B N 1
ATOM 4446 C CA . HIS B 1 270 ? 7.738 -21.938 -2.441 1 29.11 270 HIS B CA 1
ATOM 4447 C C . HIS B 1 270 ? 8.938 -22.406 -1.619 1 29.11 270 HIS B C 1
ATOM 4449 O O . HIS B 1 270 ? 9.008 -22.156 -0.416 1 29.11 270 HIS B O 1
ATOM 4455 N N . PRO B 1 271 ? 9.836 -23.219 -2.195 1 29.3 271 PRO B N 1
ATOM 4456 C CA . PRO B 1 271 ? 10.969 -23.859 -1.523 1 29.3 271 PRO B CA 1
ATOM 4457 C C . PRO B 1 271 ? 11.867 -22.859 -0.793 1 29.3 271 PRO B C 1
ATOM 4459 O O . PRO B 1 271 ? 12.312 -23.125 0.324 1 29.3 271 PRO B O 1
ATOM 4462 N N . ASP B 1 272 ? 12.305 -21.953 -1.357 1 31.5 272 ASP B N 1
ATOM 4463 C CA . ASP B 1 272 ? 13.305 -21.094 -0.734 1 31.5 272 ASP B CA 1
ATOM 4464 C C . ASP B 1 272 ? 12.766 -20.469 0.547 1 31.5 272 ASP B C 1
ATOM 4466 O O . ASP B 1 272 ? 13.523 -20.219 1.489 1 31.5 272 ASP B O 1
ATOM 4470 N N . GLU B 1 273 ? 11.586 -20.297 0.591 1 32.53 273 GLU B N 1
ATOM 4471 C CA . GLU B 1 273 ? 10.984 -19.703 1.78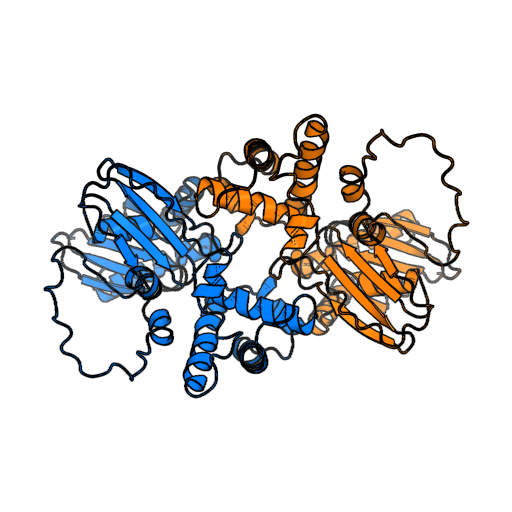 1 32.53 273 GLU B CA 1
ATOM 4472 C C . GLU B 1 273 ? 10.672 -20.766 2.828 1 32.53 273 GLU B C 1
ATOM 4474 O O . GLU B 1 273 ? 10.688 -20.484 4.027 1 32.53 273 GLU B O 1
ATOM 4479 N N . ALA B 1 274 ? 10.625 -22.062 2.488 1 30.92 274 ALA B N 1
ATOM 4480 C CA . ALA B 1 274 ? 10.336 -23.203 3.344 1 30.92 274 ALA B CA 1
ATOM 4481 C C . ALA B 1 274 ? 11.539 -23.562 4.207 1 30.92 274 ALA B C 1
ATOM 4483 O O . ALA B 1 274 ? 11.383 -24 5.352 1 30.92 274 ALA B O 1
ATOM 4484 N N . ALA B 1 275 ? 12.719 -23.453 3.809 1 31.48 275 ALA B N 1
ATOM 4485 C CA . ALA B 1 275 ? 13.906 -23.906 4.531 1 31.48 275 ALA B CA 1
ATOM 4486 C C . ALA B 1 275 ? 14.016 -23.203 5.887 1 31.48 275 ALA B C 1
ATOM 4488 O O . ALA B 1 275 ? 14.461 -23.797 6.867 1 31.48 275 ALA B O 1
ATOM 4489 N N . ALA B 1 276 ? 13.695 -22.062 6 1 30.47 276 ALA B N 1
ATOM 4490 C CA . ALA B 1 276 ? 13.914 -21.328 7.246 1 30.47 276 ALA B CA 1
ATOM 4491 C C . ALA B 1 276 ? 12.969 -21.828 8.344 1 30.47 276 ALA B C 1
ATOM 4493 O O . ALA B 1 276 ? 13.312 -21.797 9.523 1 30.47 276 ALA B O 1
ATOM 4494 N N . PHE B 1 277 ? 11.898 -22.375 7.949 1 30.2 277 PHE B N 1
ATOM 4495 C CA . PHE B 1 277 ? 10.906 -22.703 8.961 1 30.2 277 PHE B CA 1
ATOM 4496 C C . PHE B 1 277 ? 11.078 -24.141 9.445 1 30.2 277 PHE B C 1
ATOM 4498 O O . PHE B 1 277 ? 10.625 -24.484 10.531 1 30.2 277 PHE B O 1
ATOM 4505 N N . LEU B 1 278 ? 11.672 -25.094 8.68 1 29.66 278 LEU B N 1
ATOM 4506 C CA . LEU B 1 278 ? 11.625 -26.516 8.984 1 29.66 278 LEU B CA 1
ATOM 4507 C C . LEU B 1 278 ? 12.844 -26.938 9.797 1 29.66 278 LEU B C 1
ATOM 4509 O O . LEU B 1 278 ? 13.211 -28.109 9.812 1 29.66 278 LEU B O 1
ATOM 4513 N N . ARG B 1 279 ? 13.438 -26.172 10.594 1 27.7 279 ARG B N 1
ATOM 4514 C CA . ARG B 1 279 ? 14.461 -26.938 11.305 1 27.7 279 ARG B CA 1
ATOM 4515 C C . ARG B 1 279 ? 13.836 -27.797 12.398 1 27.7 279 ARG B C 1
ATOM 4517 O O . ARG B 1 279 ? 13.188 -27.281 13.305 1 27.7 279 ARG B O 1
ATOM 4524 N N . PRO B 1 280 ? 13.703 -29.109 12.281 1 27.27 280 PRO B N 1
ATOM 4525 C CA . PRO B 1 280 ? 13.312 -30.078 13.297 1 27.27 280 PRO B CA 1
ATOM 4526 C C . PRO B 1 280 ? 14.125 -29.953 14.586 1 27.27 280 PRO B C 1
ATOM 4528 O O . PRO B 1 280 ? 15.32 -29.656 14.539 1 27.27 280 PRO B O 1
ATOM 4531 N N . GLY B 1 281 ? 13.57 -29.531 15.672 1 27.56 281 GLY B N 1
ATOM 4532 C CA . GLY B 1 281 ? 14.273 -29.75 16.922 1 27.56 281 GLY B CA 1
ATOM 4533 C C . GLY B 1 281 ? 14.68 -31.188 17.125 1 27.56 281 GLY B C 1
ATOM 4534 O O . GLY B 1 281 ? 14.016 -32.094 16.641 1 27.56 281 GLY B O 1
ATOM 4535 N N . ARG B 1 282 ? 15.828 -31.609 17.5 1 27.52 282 ARG B N 1
ATOM 4536 C CA . ARG B 1 282 ? 16.516 -32.875 17.812 1 27.52 282 ARG B CA 1
ATOM 4537 C C . ARG B 1 282 ? 15.797 -33.625 18.922 1 27.52 282 ARG B C 1
ATOM 4539 O O . ARG B 1 282 ? 16.156 -34.75 19.25 1 27.52 282 ARG B O 1
ATOM 4546 N N . GLY B 1 283 ? 15.055 -33.156 19.922 1 28.34 283 GLY B N 1
ATOM 4547 C CA . GLY B 1 283 ? 14.844 -34.031 21.078 1 28.34 283 GLY B CA 1
ATOM 4548 C C . GLY B 1 283 ? 13.781 -35.062 20.844 1 28.34 283 GLY B C 1
ATOM 4549 O O . GLY B 1 283 ? 12.664 -34.969 21.359 1 28.34 283 GLY B O 1
ATOM 4550 N N . GLN B 1 284 ? 13.539 -35.719 19.719 1 25.44 284 GLN B N 1
ATOM 4551 C CA . GLN B 1 284 ? 12.578 -36.812 19.734 1 25.44 284 GLN B CA 1
ATOM 4552 C C . GLN B 1 284 ? 13.062 -37.969 20.625 1 25.44 284 GLN B C 1
ATOM 4554 O O . GLN B 1 284 ? 14.203 -38.438 20.484 1 25.44 284 GLN B O 1
ATOM 4559 N N . PRO B 1 285 ? 12.445 -38.156 21.859 1 27.5 285 PRO B N 1
ATOM 4560 C CA . PRO B 1 285 ? 12.727 -39.5 22.406 1 27.5 285 PRO B CA 1
ATOM 4561 C C . PRO B 1 285 ? 12.453 -40.625 21.406 1 27.5 285 PRO B C 1
ATOM 4563 O O . PRO B 1 285 ? 11.664 -40.438 20.484 1 27.5 285 PRO B O 1
ATOM 4566 N N . ARG B 1 286 ? 13.117 -41.875 21.359 1 29.27 286 ARG B N 1
ATOM 4567 C CA . ARG B 1 286 ? 13.227 -43.094 20.547 1 29.27 286 ARG B CA 1
ATOM 4568 C C . ARG B 1 286 ? 11.891 -43.812 20.484 1 29.27 286 ARG B C 1
ATOM 4570 O O . ARG B 1 286 ? 11.828 -44.969 20.016 1 29.27 286 ARG B O 1
ATOM 4577 N N . GLY B 1 287 ? 10.859 -43.469 21.266 1 27.06 287 GLY B N 1
ATOM 4578 C CA . GLY B 1 287 ? 9.898 -44.562 21.219 1 27.06 287 GLY B CA 1
ATOM 4579 C C . GLY B 1 287 ? 9.352 -44.812 19.812 1 27.06 287 GLY B C 1
ATOM 4580 O O . GLY B 1 287 ? 9.43 -43.938 18.953 1 27.06 287 GLY B O 1
ATOM 4581 N N . GLN B 1 288 ? 9.016 -46.125 19.375 1 23.36 288 GLN B N 1
ATOM 4582 C CA . GLN B 1 288 ? 8.664 -46.812 18.141 1 23.36 288 GLN B CA 1
ATOM 4583 C C . GLN B 1 288 ? 7.402 -46.219 17.516 1 23.36 288 GLN B C 1
ATOM 4585 O O . GLN B 1 288 ? 6.301 -46.406 18.047 1 23.36 288 GLN B O 1
ATOM 4590 N N . ALA B 1 289 ? 7.359 -45.062 17.344 1 25.09 289 ALA B N 1
ATOM 4591 C CA . ALA B 1 289 ? 6.145 -44.531 16.75 1 25.09 289 ALA B CA 1
ATOM 4592 C C . ALA B 1 289 ? 5.723 -45.344 15.523 1 25.09 289 ALA B C 1
ATOM 4594 O O . ALA B 1 289 ? 6.523 -45.562 14.609 1 25.09 289 ALA B O 1
ATOM 4595 N N . HIS B 1 290 ? 4.875 -46.312 15.711 1 23 290 HIS B N 1
ATOM 4596 C CA . HIS B 1 290 ? 4.262 -47.125 14.664 1 23 290 HIS B CA 1
ATOM 4597 C C . HIS B 1 290 ? 3.799 -46.25 13.492 1 23 290 HIS B C 1
ATOM 4599 O O . HIS B 1 290 ? 3.174 -45.219 13.695 1 23 290 HIS B O 1
ATOM 4605 N N . ARG B 1 291 ? 4.574 -46.125 12.406 1 25.23 291 ARG B N 1
ATOM 4606 C CA . ARG B 1 291 ? 4.43 -45.625 11.047 1 25.23 291 ARG B CA 1
ATOM 4607 C C . ARG B 1 291 ? 3.102 -46.062 10.438 1 25.23 291 ARG B C 1
ATOM 4609 O O . ARG B 1 291 ? 2.928 -47.219 10.078 1 25.23 291 ARG B O 1
ATOM 4616 N N . ALA B 1 292 ? 1.955 -45.656 11.062 1 28.31 292 ALA B N 1
ATOM 4617 C CA . ALA B 1 292 ? 0.827 -46.156 10.281 1 28.31 292 ALA B CA 1
ATOM 4618 C C . ALA B 1 292 ? 0.976 -45.812 8.805 1 28.31 292 ALA B C 1
ATOM 4620 O O . ALA B 1 292 ? 1.596 -44.781 8.461 1 28.31 292 ALA B O 1
ATOM 4621 N N . PRO B 1 293 ? 0.755 -46.656 7.785 1 27.59 293 PRO B N 1
ATOM 4622 C CA . PRO B 1 293 ? 0.95 -46.469 6.348 1 27.59 293 PRO B CA 1
ATOM 4623 C C . PRO B 1 293 ? 0.359 -45.125 5.852 1 27.59 293 PRO B C 1
ATOM 4625 O O . PRO B 1 293 ? -0.596 -44.625 6.441 1 27.59 293 PRO B O 1
ATOM 4628 N N . PRO B 1 294 ? 1.158 -44.25 5.168 1 29.52 294 PRO B N 1
ATOM 4629 C CA . PRO B 1 294 ? 0.812 -42.938 4.656 1 29.52 294 PRO B CA 1
ATOM 4630 C C . PRO B 1 294 ? -0.525 -42.906 3.916 1 29.52 294 PRO B C 1
ATOM 4632 O O . PRO B 1 294 ? -0.801 -43.812 3.111 1 29.52 294 PRO B O 1
ATOM 4635 N N . PRO B 1 295 ? -1.572 -42.562 4.562 1 28.92 295 PRO B N 1
ATOM 4636 C CA . PRO B 1 295 ? -2.758 -42.812 3.734 1 28.92 295 PRO B CA 1
ATOM 4637 C C . PRO B 1 295 ? -2.586 -42.312 2.301 1 28.92 295 PRO B C 1
ATOM 4639 O O . PRO B 1 295 ? -1.774 -41.438 2.043 1 28.92 295 PRO B O 1
ATOM 4642 N N . HIS B 1 296 ? -2.752 -43.062 1.153 1 28.52 296 HIS B N 1
ATOM 4643 C CA . HIS B 1 296 ? -2.49 -42.969 -0.279 1 28.52 296 HIS B CA 1
ATOM 4644 C C . HIS B 1 296 ? -2.748 -41.562 -0.803 1 28.52 296 HIS B C 1
ATOM 4646 O O . HIS B 1 296 ? -2.199 -41.156 -1.834 1 28.52 296 HIS B O 1
ATOM 4652 N N . GLY B 1 297 ? -3.836 -40.781 -0.532 1 28.11 297 GLY B N 1
ATOM 4653 C CA . GLY B 1 297 ? -4.371 -39.688 -1.316 1 28.11 297 GLY B CA 1
ATOM 4654 C C . GLY B 1 297 ? -3.766 -38.344 -0.95 1 28.11 297 GLY B C 1
ATOM 4655 O O . GLY B 1 297 ? -4.164 -37.312 -1.491 1 28.11 297 GLY B O 1
ATOM 4656 N N . LEU B 1 298 ? -3.248 -38.188 0.172 1 28.66 298 LEU B N 1
ATOM 4657 C CA . LEU B 1 298 ? -2.74 -36.875 0.58 1 28.66 298 LEU B CA 1
ATOM 4658 C C . LEU B 1 298 ? -1.371 -36.625 -0.035 1 28.66 298 LEU B C 1
ATOM 4660 O O . LEU B 1 298 ? -0.409 -37.312 0.249 1 28.66 298 LEU B O 1
ATOM 4664 N N . GLN B 1 299 ? -1.365 -36.344 -1.271 1 26.39 299 GLN B N 1
ATOM 4665 C CA . GLN B 1 299 ? -0.042 -35.938 -1.744 1 26.39 299 GLN B CA 1
ATOM 4666 C C . GLN B 1 299 ? 0.418 -34.656 -1.081 1 26.39 299 GLN B C 1
ATOM 4668 O O . GLN B 1 299 ? -0.283 -33.625 -1.132 1 26.39 299 GLN B O 1
ATOM 4673 N N . SER B 1 300 ? 0.814 -34.75 0.178 1 27.22 300 SER B N 1
ATOM 4674 C CA . SER B 1 300 ? 1.432 -33.625 0.871 1 27.22 300 SER B CA 1
ATOM 4675 C C . SER B 1 300 ? 2.611 -33.062 0.081 1 27.22 300 SER B C 1
ATOM 4677 O O . SER B 1 300 ? 3.539 -33.812 -0.259 1 27.22 300 SER B O 1
ATOM 4679 N N . GLN B 1 301 ? 2.387 -32.625 -0.972 1 26.22 301 GLN B N 1
ATOM 4680 C CA . GLN B 1 301 ? 3.605 -31.891 -1.301 1 26.22 301 GLN B CA 1
ATOM 4681 C C . GLN B 1 301 ? 3.875 -30.781 -0.282 1 26.22 301 GLN B C 1
ATOM 4683 O O . GLN B 1 301 ? 3.137 -29.797 -0.217 1 26.22 301 GLN B O 1
ATOM 4688 N N . CYS B 1 302 ? 4.09 -31.219 0.994 1 25.44 302 CYS B N 1
ATOM 4689 C CA . CYS B 1 302 ? 4.16 -30.609 2.316 1 25.44 302 CYS B CA 1
ATOM 4690 C C . CYS B 1 302 ? 5.094 -29.406 2.311 1 25.44 302 CYS B C 1
ATOM 4692 O O . CYS B 1 302 ? 5.984 -29.297 3.156 1 25.44 302 CYS B O 1
ATOM 4694 N N . HIS B 1 303 ? 5.391 -28.766 1.198 1 25.81 303 HIS B N 1
ATOM 4695 C CA . HIS B 1 303 ? 6.363 -27.75 1.574 1 25.81 303 HIS B CA 1
ATOM 4696 C C . HIS B 1 303 ? 5.723 -26.672 2.445 1 25.81 303 HIS B C 1
ATOM 4698 O O . HIS B 1 303 ? 6.355 -25.656 2.75 1 25.81 303 HIS B O 1
ATOM 4704 N N . CYS B 1 304 ? 4.371 -26.672 2.469 1 25.8 304 CYS B N 1
ATOM 4705 C CA . CYS B 1 304 ? 3.705 -25.578 3.17 1 25.8 304 CYS B CA 1
ATOM 4706 C C . CYS B 1 304 ? 3.605 -25.875 4.664 1 25.8 304 CYS B C 1
ATOM 4708 O O . CYS B 1 304 ? 2.838 -26.734 5.082 1 25.8 304 CYS B O 1
ATOM 4710 N N . LEU B 1 305 ? 4.719 -25.625 5.387 1 26.23 305 LEU B N 1
ATOM 4711 C CA . LEU B 1 305 ? 4.867 -26 6.789 1 26.23 305 LEU B CA 1
ATOM 4712 C C . LEU B 1 305 ? 3.77 -25.359 7.637 1 26.23 305 LEU B C 1
ATOM 4714 O O . LEU B 1 305 ? 3.492 -25.828 8.75 1 26.23 305 LEU B O 1
ATOM 4718 N N . LEU B 1 306 ? 3.299 -24.281 7.121 1 26.5 306 LEU B N 1
ATOM 4719 C CA . LEU B 1 306 ? 2.488 -23.625 8.148 1 26.5 306 LEU B CA 1
ATOM 4720 C C . LEU B 1 306 ? 1.27 -24.484 8.492 1 26.5 306 LEU B C 1
ATOM 4722 O O . LEU B 1 306 ? 0.87 -24.562 9.656 1 26.5 306 LEU B O 1
ATOM 4726 N N . LEU B 1 307 ? 0.75 -25.141 7.504 1 26.25 307 LEU B N 1
ATOM 4727 C CA . LEU B 1 307 ? -0.436 -25.938 7.82 1 26.25 307 LEU B CA 1
ATOM 4728 C C . LEU B 1 307 ? -0.074 -27.141 8.68 1 26.25 307 LEU B C 1
ATOM 4730 O O . LEU B 1 307 ? -0.886 -27.594 9.484 1 26.25 307 LEU B O 1
ATOM 4734 N N . LEU B 1 308 ? 1.125 -27.562 8.547 1 25.3 308 LEU B N 1
ATOM 4735 C CA . LEU B 1 308 ? 1.379 -28.812 9.25 1 25.3 308 LEU B CA 1
ATOM 4736 C C . LEU B 1 308 ? 1.152 -28.641 10.75 1 25.3 308 LEU B C 1
ATOM 4738 O O . LEU B 1 308 ? 0.611 -29.547 11.406 1 25.3 308 LEU B O 1
ATOM 4742 N N . TYR B 1 309 ? 1.544 -27.516 11.219 1 27.05 309 TYR B N 1
ATOM 4743 C CA . TYR B 1 309 ? 1.369 -27.453 12.664 1 27.05 309 TYR B CA 1
ATOM 4744 C C . TYR B 1 309 ? -0.107 -27.344 13.031 1 27.05 309 TYR B C 1
ATOM 4746 O O . TYR B 1 309 ? -0.547 -27.938 14.016 1 27.05 309 TYR B O 1
ATOM 4754 N N . LEU B 1 310 ? -0.864 -26.703 12.195 1 26.88 310 LEU B N 1
ATOM 4755 C CA . LEU B 1 310 ? -2.275 -26.672 12.562 1 26.88 310 LEU B CA 1
ATOM 4756 C C . LEU B 1 310 ? -2.891 -28.062 12.492 1 26.88 310 LEU B C 1
ATOM 4758 O O . LEU B 1 310 ? -3.809 -28.391 13.25 1 26.88 310 LEU B O 1
ATOM 4762 N N . LEU B 1 311 ? -2.465 -28.812 11.562 1 25.7 311 LEU B N 1
ATOM 4763 C CA . LEU B 1 311 ? -3.029 -30.156 11.5 1 25.7 311 LEU B CA 1
ATOM 4764 C C . LEU B 1 311 ? -2.496 -31.031 12.633 1 25.7 311 LEU B C 1
ATOM 4766 O O . LEU B 1 311 ? -3.123 -32.031 13 1 25.7 311 LEU B O 1
ATOM 4770 N N . LEU B 1 312 ? -1.306 -30.797 13.008 1 26.14 312 LEU B N 1
ATOM 4771 C CA . LEU B 1 312 ? -0.812 -31.766 13.984 1 26.14 312 LEU B CA 1
ATOM 4772 C C . LEU B 1 312 ? -1.472 -31.562 15.344 1 26.14 312 LEU B C 1
ATOM 4774 O O . LEU B 1 312 ? -1.382 -32.438 16.219 1 26.14 312 LEU B O 1
ATOM 4778 N N . ARG B 1 313 ? -1.865 -30.359 15.672 1 27.69 313 ARG B N 1
ATOM 4779 C CA . ARG B 1 313 ? -2.432 -30.375 17.016 1 27.69 313 ARG B CA 1
ATOM 4780 C C . ARG B 1 313 ? -3.863 -30.891 17 1 27.69 313 ARG B C 1
ATOM 4782 O O . ARG B 1 313 ? -4.586 -30.766 18 1 27.69 313 ARG B O 1
ATOM 4789 N N . GLY B 1 314 ? -4.328 -31.625 16.047 1 23.12 314 GLY B N 1
ATOM 4790 C CA . GLY B 1 314 ? -5.359 -32.531 16.516 1 23.12 314 GLY B CA 1
ATOM 4791 C C . GLY B 1 314 ? -4.844 -33.562 17.5 1 23.12 314 GLY B C 1
ATOM 4792 O O . GLY B 1 314 ? -3.674 -33.969 17.453 1 23.12 314 GLY B O 1
#

Sequence (628 aa):
MAALYGGIEGGGTRSKVLLLSEDGQILAEADGLSTNHWLIGTDKCVERINEMVNRAKRKAGVDPLVPLRSLGLSLSGGDQEDAVRILLEELKDRFPYLSESYLITTDAAGSIATATPDGGIVLISGTGSNCRLINPDGSESGCGGWGHMMGDEGSAYWIAHQAVKIVFDSIDNLEAAPHDIGYVKQAMFSYFQVPDRLGFLTHLYRDFDKCRFAGFCRKIAEGLVQRRYWSPHPVCGLCVEELGAAEGRFPVSADPGQRDPGSELLLWLHPDEAAAFLRPGRGQPRGQAHRAPPPHGLQSQCHCLLLLYLLLRGMAALYGGIEGGGTRSKVLLLSEDGQILAEADGLSTNHWLIGTDKCVERINEMVNRAKRKAGVDPLVPLRSLGLSLSGGDQEDAVRILLEELKDRFPYLSESYLITTDAAGSIATATPDGGIVLISGTGSNCRLINPDGSESGCGGWGHMMGDEGSAYWIAHQAVKIVFDSIDNLEAAPHDIGYVKQAMFSYFQVPDRLGFLTHLYRDFDKCRFAGFCRKIAEGLVQRRYWSPHPVCGLCVEELGAAEGRFPVSADPGQRDPGSELLLWLHPDEAAAFLRPGRGQPRGQAHRAPPPHGLQSQCHCLLLLYLLLRG

Foldseek 3Di:
DFAKEKEKQAELAKIKMFIATPVGDTQFMFIWGHQQCVFVNLVVNLVGVLVRQQVRCVSSVHDLQAEHAEYEYAHQNQPDPVSVVVSVVCNCVVPVRHHPYYHYHHSQVVLQVVQDPQWAWEWEAELATWIKTAHSVGDIDIDDSPDPVVARQRHLLNLLVLLVVQVVCCVVVVDNAPFDNVQVLVLLCVLVVHDDDVRVVCCVPPVPRSNSSSVSSLVLLVVQVVCVVPDSGRSSVCPSCVSLVVVVPPCPVPPCPVPPVQHAYHYDYDQVSQVSPPDDDPPDDPDPPPPPDPPPRHPCPVSRVVVVVVVVVD/DFAKEKEKQAELAKIKMFIATPVGDTQFMFIWGHQQCVFVNLVVNLVGVLVRQQVRCVSSVHDLQAEHAEYEYAHQNQPDPVSVVVSVVCNCVVPVRHHPYYHYHHSQVVLQVVQDDQWAWEWEAELATWIKTAHSVGDIDIDDSPDPVVASQRHLLNLLVLLVVQVVCCVVVVDNAPFDNVQVLVLLCVLVVHDDDVRCVCCVPPVPRSNSSSVSSLVLLVVQVVCVVPDSGRSSVCPSCVSLVVVVPPCPVPPCPPPPVQHEYHYDYDPVSLVSPPDDDPPDDPDPPPCPDPPPRHPCPVSPVVVVVVVVVD

InterPro domains:
  IPR002731 ATPase, BadF/BadG/BcrA/BcrD type [PF01869] (7-177)
  IPR039758 N-acetyl-D-glucosamine kinase NAGK-like [PTHR12862] (1-291)
  IPR043129 ATPase, nucleotide binding domain [SSF53067] (2-115)
  IPR043129 ATPase, nucleotide binding domain [SSF53067] (118-227)